Protein AF-A0A430M0Z0-F1 (afdb_monomer)

Structure (mmCIF, N/CA/C/O backbone):
data_AF-A0A430M0Z0-F1
#
_entry.id   AF-A0A430M0Z0-F1
#
loop_
_atom_site.group_PDB
_atom_site.id
_atom_site.type_symbol
_atom_site.label_atom_id
_atom_site.label_alt_id
_atom_site.label_comp_id
_atom_site.label_asym_id
_atom_site.label_entity_id
_atom_site.label_seq_id
_atom_site.pdbx_PDB_ins_code
_atom_site.Cartn_x
_atom_site.Cartn_y
_atom_site.Cartn_z
_atom_site.occupancy
_atom_site.B_iso_or_equiv
_atom_site.auth_seq_id
_atom_site.auth_comp_id
_atom_site.auth_asym_id
_atom_site.auth_atom_id
_atom_site.pdbx_PDB_model_num
ATOM 1 N N . MET A 1 1 ? -35.538 -6.476 -8.068 1.00 37.84 1 MET A N 1
ATOM 2 C CA . MET A 1 1 ? -34.089 -6.430 -8.353 1.00 37.84 1 MET A CA 1
ATOM 3 C C . MET A 1 1 ? -33.802 -7.558 -9.325 1.00 37.84 1 MET A C 1
ATOM 5 O O . MET A 1 1 ? -33.825 -8.707 -8.916 1.00 37.84 1 MET A O 1
ATOM 9 N N . SER A 1 2 ? -33.728 -7.244 -10.617 1.00 33.38 2 SER A N 1
ATOM 10 C CA . SER A 1 2 ? -33.630 -8.228 -11.702 1.00 33.38 2 SER A CA 1
ATOM 11 C C . SER A 1 2 ? -32.226 -8.828 -11.797 1.00 33.38 2 SER A C 1
ATOM 13 O O . SER A 1 2 ? -31.241 -8.104 -11.656 1.00 33.38 2 SER A O 1
ATOM 15 N N . GLU A 1 3 ? -32.155 -10.120 -12.109 1.00 37.31 3 GLU A N 1
ATOM 16 C CA . GLU A 1 3 ? -30.980 -11.011 -12.177 1.00 37.31 3 GLU A CA 1
ATOM 17 C C . GLU A 1 3 ? -29.830 -10.602 -13.137 1.00 37.31 3 GLU A C 1
ATOM 19 O O . GLU A 1 3 ? -28.903 -11.375 -13.329 1.00 37.31 3 GLU A O 1
ATOM 24 N N . ASN A 1 4 ? -29.803 -9.376 -13.677 1.00 45.97 4 ASN A N 1
ATOM 25 C CA . ASN A 1 4 ? -28.791 -8.888 -14.637 1.00 45.97 4 ASN A CA 1
ATOM 26 C C . ASN A 1 4 ? -27.899 -7.733 -14.126 1.00 45.97 4 ASN A C 1
ATOM 28 O O . ASN A 1 4 ? -27.144 -7.132 -14.893 1.00 45.97 4 ASN A O 1
ATOM 32 N N . ALA A 1 5 ? -27.962 -7.374 -12.840 1.00 44.00 5 ALA A N 1
ATOM 33 C CA . ALA A 1 5 ? -27.374 -6.121 -12.348 1.00 44.00 5 ALA A CA 1
ATOM 34 C C . ALA A 1 5 ? -25.826 -6.046 -12.350 1.00 44.00 5 ALA A C 1
ATOM 36 O O . ALA A 1 5 ? -25.284 -4.958 -12.172 1.00 44.00 5 ALA A O 1
ATOM 37 N N . LEU A 1 6 ? -25.087 -7.136 -12.600 1.00 54.56 6 LEU A N 1
ATOM 38 C CA . LEU A 1 6 ? -23.618 -7.154 -12.474 1.00 54.56 6 LEU A CA 1
ATOM 39 C C . LEU A 1 6 ? -22.887 -8.078 -13.468 1.00 54.56 6 LEU A C 1
ATOM 41 O O . LEU A 1 6 ? -21.833 -8.612 -13.145 1.00 54.56 6 LEU A O 1
ATOM 45 N N . GLU A 1 7 ? -23.373 -8.237 -14.704 1.00 68.44 7 GLU A N 1
ATOM 46 C CA . GLU A 1 7 ? -22.515 -8.828 -15.749 1.00 68.44 7 GLU A CA 1
ATOM 47 C C . GLU A 1 7 ? -21.351 -7.872 -16.058 1.00 68.44 7 GLU A C 1
ATOM 49 O O . GLU A 1 7 ? -21.533 -6.837 -16.700 1.00 68.44 7 GLU A O 1
ATOM 54 N N . ILE A 1 8 ? -20.185 -8.168 -15.492 1.00 80.69 8 ILE A N 1
ATOM 55 C CA . ILE A 1 8 ? -18.903 -7.499 -15.734 1.00 80.69 8 ILE A CA 1
ATOM 56 C C . ILE A 1 8 ? -18.269 -8.157 -16.972 1.00 80.69 8 ILE A C 1
ATOM 58 O O . ILE A 1 8 ? -18.450 -9.367 -17.151 1.00 80.69 8 ILE A O 1
ATOM 62 N N . PRO A 1 9 ? -17.529 -7.421 -17.829 1.00 81.25 9 PRO A N 1
ATOM 63 C CA . PRO A 1 9 ? -16.871 -8.019 -18.986 1.00 81.25 9 PRO A CA 1
ATOM 64 C C . PRO A 1 9 ? -16.059 -9.267 -18.613 1.00 81.25 9 PRO A C 1
ATOM 66 O O . PRO A 1 9 ? -15.307 -9.282 -17.634 1.00 81.25 9 PRO A O 1
ATOM 69 N N . LYS A 1 10 ? -16.228 -10.340 -19.394 1.00 83.62 10 LYS A N 1
ATOM 70 C CA . LYS A 1 10 ? -15.603 -11.641 -19.123 1.00 83.62 10 LYS A CA 1
ATOM 71 C C . LYS A 1 10 ? -14.082 -11.500 -19.020 1.00 83.62 10 LYS A C 1
ATOM 73 O O . LYS A 1 10 ? -13.450 -10.986 -19.936 1.00 83.62 10 LYS A O 1
ATOM 78 N N . GLY A 1 11 ? -13.505 -12.017 -17.936 1.00 83.12 11 GLY A N 1
ATOM 79 C CA . GLY A 1 11 ? -12.060 -11.996 -17.686 1.00 83.12 11 GLY A CA 1
ATOM 80 C C . GLY A 1 11 ? -11.575 -10.822 -16.832 1.00 83.12 11 GLY A C 1
ATOM 81 O O . GLY A 1 11 ? -10.459 -10.884 -16.332 1.00 83.12 11 GLY A O 1
ATOM 82 N N . VAL A 1 12 ? -12.392 -9.789 -16.590 1.00 92.62 12 VAL A N 1
ATOM 83 C CA . VAL A 1 12 ? -12.052 -8.738 -15.615 1.00 92.62 12 VAL A CA 1
ATOM 84 C C . VAL A 1 12 ? -11.997 -9.339 -14.210 1.00 92.62 12 VAL A C 1
ATOM 86 O O . VAL A 1 12 ? -12.886 -10.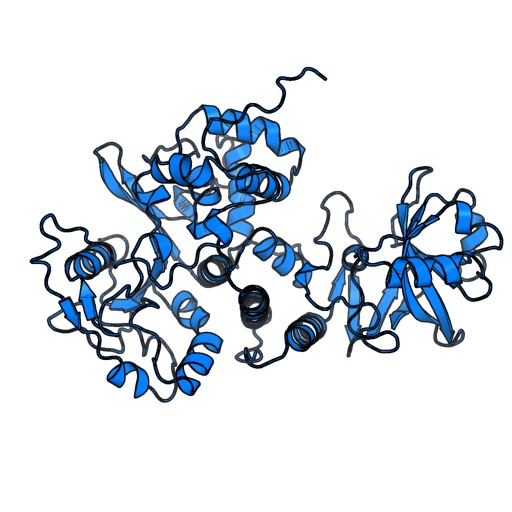090 -13.800 1.00 92.62 12 VAL A O 1
ATOM 89 N N . CYS A 1 13 ? -10.969 -8.984 -13.441 1.00 93.75 13 CYS A N 1
ATOM 90 C CA . CYS A 1 13 ? -10.825 -9.455 -12.069 1.00 93.75 13 CYS A CA 1
ATOM 91 C C . CYS A 1 13 ? -11.934 -8.917 -11.149 1.00 93.75 13 CYS A C 1
ATOM 93 O O . CYS A 1 13 ? -11.908 -7.752 -10.744 1.00 93.75 13 CYS A O 1
ATOM 95 N N . LEU A 1 14 ? -12.868 -9.789 -10.754 1.00 92.69 14 LEU A N 1
ATOM 96 C CA . LEU A 1 14 ? -13.975 -9.445 -9.854 1.00 92.69 14 LEU A CA 1
ATOM 97 C C . LEU A 1 14 ? -13.489 -8.907 -8.501 1.00 92.69 14 LEU A C 1
ATOM 99 O O . LEU A 1 14 ? -14.019 -7.914 -8.011 1.00 92.69 14 LEU A O 1
ATOM 103 N N . TYR A 1 15 ? -12.448 -9.512 -7.926 1.00 92.12 15 TYR A N 1
ATOM 104 C CA . TYR A 1 15 ? -11.835 -9.048 -6.681 1.00 92.12 15 TYR A CA 1
ATOM 105 C C . TYR A 1 15 ? -11.326 -7.602 -6.797 1.00 92.12 15 TYR A C 1
ATOM 107 O O . TYR A 1 15 ? -11.625 -6.766 -5.946 1.00 92.12 15 TYR A O 1
ATOM 115 N N . ARG A 1 16 ? -10.579 -7.285 -7.868 1.00 92.88 16 ARG A N 1
ATOM 116 C CA . ARG A 1 16 ? -10.041 -5.930 -8.094 1.00 92.88 16 ARG A CA 1
ATOM 117 C C . ARG A 1 16 ? -11.161 -4.926 -8.373 1.00 92.88 16 ARG A C 1
ATOM 119 O O . ARG A 1 16 ? -11.102 -3.822 -7.849 1.00 92.88 16 ARG A O 1
ATOM 126 N N . PHE A 1 17 ? -12.198 -5.322 -9.112 1.00 94.25 17 PHE A N 1
ATOM 127 C CA . PHE A 1 17 ? -13.365 -4.479 -9.383 1.00 94.25 17 PHE A CA 1
ATOM 128 C C . PHE A 1 17 ? -14.081 -4.034 -8.101 1.00 94.25 17 PHE A C 1
ATOM 130 O O . PHE A 1 17 ? -14.260 -2.836 -7.885 1.00 94.25 17 PHE A O 1
ATOM 137 N N . TRP A 1 18 ? -14.437 -4.980 -7.226 1.00 92.00 18 TRP A N 1
ATOM 138 C CA . TRP A 1 18 ? -15.112 -4.663 -5.963 1.00 92.00 18 TRP A CA 1
ATOM 139 C C . TRP A 1 18 ? -14.238 -3.809 -5.050 1.00 92.00 18 TRP A C 1
ATOM 141 O O . TRP A 1 18 ? -14.702 -2.816 -4.497 1.00 92.00 18 TRP A O 1
ATOM 151 N N . ASN A 1 19 ? -12.962 -4.163 -4.925 1.00 90.50 19 ASN A N 1
ATOM 152 C CA . ASN A 1 19 ? -12.038 -3.433 -4.069 1.00 90.50 19 ASN A CA 1
ATOM 153 C C . ASN A 1 19 ? -11.774 -2.009 -4.559 1.00 90.50 19 ASN A C 1
ATOM 155 O O . ASN A 1 19 ? -11.722 -1.094 -3.744 1.00 90.50 19 ASN A O 1
ATOM 159 N N . LEU A 1 20 ? -11.644 -1.802 -5.873 1.00 92.38 20 LEU A N 1
ATOM 160 C CA . LEU A 1 20 ? -11.460 -0.466 -6.430 1.00 92.38 20 LEU A CA 1
ATOM 161 C C . LEU A 1 20 ? -12.686 0.412 -6.172 1.00 92.38 20 LEU A C 1
ATOM 163 O O . LEU A 1 20 ? -12.525 1.525 -5.679 1.00 92.38 20 LEU A O 1
ATOM 167 N N . ALA A 1 21 ? -13.892 -0.103 -6.440 1.00 91.69 21 ALA A N 1
ATOM 168 C CA . ALA A 1 21 ? -15.133 0.620 -6.173 1.00 91.69 21 ALA A CA 1
ATOM 169 C C . ALA A 1 21 ? -15.263 0.983 -4.685 1.00 91.69 21 ALA A C 1
ATOM 171 O O . ALA A 1 21 ? -15.470 2.139 -4.344 1.00 91.69 21 ALA A O 1
ATOM 172 N N . LEU A 1 22 ? -15.028 0.029 -3.777 1.00 88.06 22 LEU A N 1
ATOM 173 C CA . LEU A 1 22 ? -15.079 0.275 -2.330 1.00 88.06 22 LEU A CA 1
ATOM 174 C C . LEU A 1 22 ? -13.980 1.216 -1.817 1.00 88.06 22 LEU A C 1
ATOM 176 O O . LEU A 1 22 ? -14.107 1.746 -0.714 1.00 88.06 22 LEU A O 1
ATOM 180 N N . SER A 1 23 ? -12.907 1.408 -2.583 1.00 86.75 23 SER A N 1
ATOM 181 C CA . SER A 1 23 ? -11.867 2.389 -2.284 1.00 86.75 23 SER A CA 1
ATOM 182 C C . SER A 1 23 ? -12.231 3.799 -2.727 1.00 86.75 23 SER A C 1
ATOM 184 O O . SER A 1 23 ? -11.643 4.747 -2.206 1.00 86.75 23 SER A O 1
ATOM 186 N N . THR A 1 24 ? -13.152 3.992 -3.670 1.00 88.25 24 THR A N 1
ATOM 187 C CA . THR A 1 24 ? -13.505 5.350 -4.089 1.00 88.25 24 THR A CA 1
ATOM 188 C C . THR A 1 24 ? -14.291 6.073 -2.991 1.00 88.25 24 THR A C 1
ATOM 190 O O . THR A 1 24 ? -14.917 5.432 -2.145 1.00 88.25 24 THR A O 1
ATOM 193 N N . PRO A 1 25 ? -14.270 7.417 -2.965 1.00 81.06 25 PRO A N 1
ATOM 194 C CA . PRO A 1 25 ? -15.138 8.205 -2.086 1.00 81.06 25 PRO A CA 1
ATOM 195 C C . PRO A 1 25 ? -16.624 7.799 -2.127 1.00 81.06 25 PRO A C 1
ATOM 197 O O . PRO A 1 25 ? -17.290 7.839 -1.096 1.00 81.06 25 PRO A O 1
ATOM 200 N N . CYS A 1 26 ? -17.126 7.383 -3.295 1.00 84.62 26 CYS A N 1
ATOM 201 C CA . CYS A 1 26 ? -18.512 6.948 -3.506 1.00 84.62 26 CYS A CA 1
ATOM 202 C C . CYS A 1 26 ? -18.784 5.490 -3.076 1.00 84.62 26 CYS A C 1
ATOM 204 O O . CYS A 1 26 ? -19.940 5.078 -2.962 1.00 84.62 26 CYS A O 1
ATOM 206 N N . GLY A 1 27 ? -17.745 4.689 -2.821 1.00 86.81 27 GLY A N 1
ATOM 207 C CA . GLY A 1 27 ? -17.875 3.315 -2.343 1.00 86.81 27 GLY A CA 1
ATOM 208 C C . GLY A 1 27 ? -18.739 2.436 -3.257 1.00 86.81 27 GLY A C 1
ATOM 209 O O . GLY A 1 27 ? -18.483 2.290 -4.449 1.00 86.81 27 GLY A O 1
ATOM 210 N N . VAL A 1 28 ? -19.791 1.830 -2.696 1.00 88.19 28 VAL A N 1
ATOM 211 C CA . VAL A 1 28 ? -20.690 0.908 -3.423 1.00 88.19 28 VAL A CA 1
ATOM 212 C C . VAL A 1 28 ? -21.377 1.584 -4.617 1.00 88.19 28 VAL A C 1
ATOM 214 O O . VAL A 1 28 ? -21.659 0.919 -5.613 1.00 88.19 28 VAL A O 1
ATOM 217 N N . GLU A 1 29 ? -21.6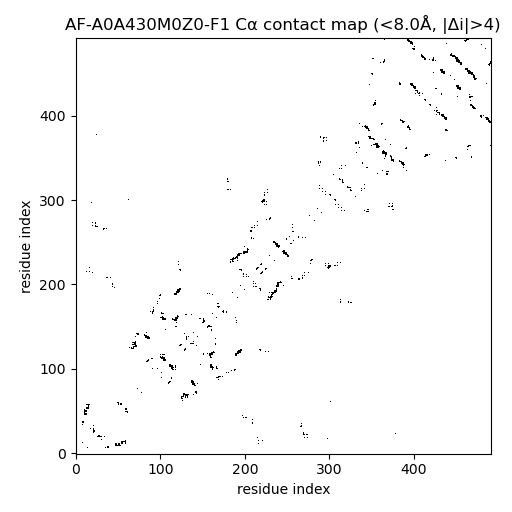12 2.896 -4.557 1.00 90.12 29 GLU A N 1
ATOM 218 C CA . GLU A 1 29 ? -22.248 3.643 -5.649 1.00 90.12 29 GLU A CA 1
ATOM 219 C C . GLU A 1 29 ? -21.374 3.687 -6.913 1.00 90.12 29 GLU A C 1
ATOM 221 O O . GLU A 1 29 ? -21.900 3.810 -8.019 1.00 90.12 29 GLU A O 1
ATOM 226 N N . GLU A 1 30 ? -20.058 3.484 -6.784 1.00 92.69 30 GLU A N 1
ATOM 227 C CA . GLU A 1 30 ? -19.125 3.475 -7.915 1.00 92.69 30 GLU A CA 1
ATOM 228 C C . GLU A 1 30 ? -19.198 2.190 -8.757 1.00 92.69 30 GLU A C 1
ATOM 230 O O . GLU A 1 30 ? -18.703 2.160 -9.882 1.00 92.69 30 GLU A O 1
ATOM 235 N N . LEU A 1 31 ? -19.848 1.124 -8.274 1.00 92.62 31 LEU A N 1
ATOM 236 C CA . LEU A 1 31 ? -19.908 -0.153 -8.998 1.00 92.62 31 LEU A CA 1
ATOM 237 C C . LEU A 1 31 ? -20.525 -0.003 -10.400 1.00 92.62 31 LEU A C 1
ATOM 239 O O . LEU A 1 31 ? -20.007 -0.558 -11.370 1.00 92.62 31 LEU A O 1
ATOM 243 N N . ALA A 1 32 ? -21.628 0.742 -10.525 1.00 92.19 32 ALA A N 1
ATOM 244 C CA . ALA A 1 32 ? -22.315 0.907 -11.805 1.00 92.19 32 ALA A CA 1
ATOM 245 C C . ALA A 1 32 ? -21.540 1.811 -12.792 1.00 92.19 32 ALA A C 1
ATOM 247 O O . ALA A 1 32 ? -21.327 1.368 -13.925 1.00 92.19 32 ALA A O 1
ATOM 248 N N . PRO A 1 33 ? -21.061 3.012 -12.401 1.00 93.81 33 PRO A N 1
ATOM 249 C CA . PRO A 1 33 ? -20.200 3.839 -13.251 1.00 93.81 33 PRO A CA 1
ATOM 250 C C . PRO A 1 33 ? -18.906 3.134 -13.682 1.00 93.81 33 PRO A C 1
ATOM 252 O O . PRO A 1 33 ? -18.577 3.131 -14.870 1.00 93.81 33 PRO A O 1
ATOM 255 N N . LEU A 1 34 ? -18.221 2.448 -12.758 1.00 94.69 34 LEU A N 1
ATOM 256 C CA . LEU A 1 34 ? -16.994 1.712 -13.065 1.00 94.69 34 LEU A CA 1
ATOM 257 C C . LEU A 1 34 ? -17.238 0.590 -14.075 1.00 94.69 34 LEU A C 1
ATOM 259 O O . LEU A 1 34 ? -16.465 0.427 -15.021 1.00 94.69 34 LEU A O 1
ATOM 263 N N . LYS A 1 35 ? -18.337 -0.157 -13.920 1.00 93.56 35 LYS A N 1
ATOM 264 C CA . LYS A 1 35 ? -18.756 -1.162 -14.904 1.00 93.56 35 LYS A CA 1
ATOM 265 C C . 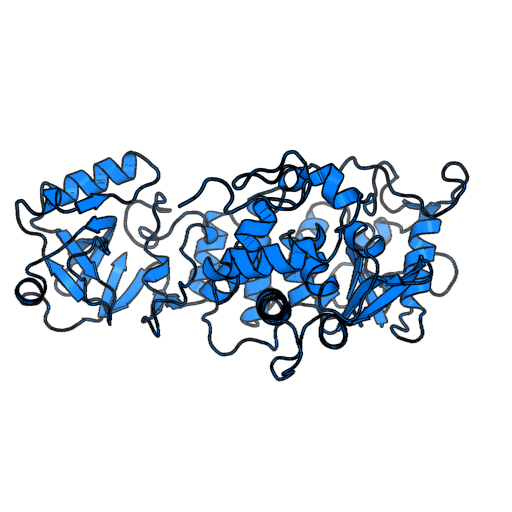LYS A 1 35 ? -19.003 -0.524 -16.271 1.00 93.56 35 LYS A C 1
ATOM 267 O O . LYS A 1 35 ? -18.534 -1.057 -17.272 1.00 93.56 35 LYS A O 1
ATOM 272 N N . ALA A 1 36 ? -19.744 0.583 -16.323 1.00 92.38 36 ALA A N 1
ATOM 273 C CA . ALA A 1 36 ? -20.061 1.254 -17.581 1.00 92.38 36 ALA A CA 1
ATOM 274 C C . ALA A 1 36 ? -18.791 1.696 -18.320 1.00 92.38 36 ALA A C 1
ATOM 276 O O . ALA A 1 36 ? -18.697 1.496 -19.529 1.00 92.38 36 ALA A O 1
ATOM 277 N N . MET A 1 37 ? -17.798 2.214 -17.592 1.00 93.31 37 MET A N 1
ATOM 278 C CA . MET A 1 37 ? -16.501 2.590 -18.153 1.00 93.31 37 MET A CA 1
ATOM 279 C C . MET A 1 37 ? -15.709 1.366 -18.642 1.00 93.31 37 MET A C 1
ATOM 281 O O . MET A 1 37 ? -15.187 1.380 -19.752 1.00 93.31 37 MET A O 1
ATOM 285 N N . LEU A 1 38 ? -15.685 0.266 -17.878 1.00 93.75 38 LEU A N 1
ATOM 286 C CA . LEU A 1 38 ? -15.035 -0.994 -18.281 1.00 93.75 38 LEU A CA 1
ATOM 287 C C . LEU A 1 38 ? -15.639 -1.628 -19.541 1.00 93.75 38 LEU A C 1
ATOM 289 O O . LEU A 1 38 ? -14.968 -2.409 -20.206 1.00 93.75 38 LEU A O 1
ATOM 293 N N . CYS A 1 39 ? -16.890 -1.318 -19.885 1.00 92.25 39 CYS A N 1
ATOM 294 C CA . CYS A 1 39 ? -17.501 -1.774 -21.135 1.00 92.25 39 CYS A CA 1
ATOM 295 C C . CYS A 1 39 ? -17.036 -0.979 -22.370 1.00 92.25 39 CYS A C 1
ATOM 297 O O . CYS A 1 39 ? -17.330 -1.396 -23.488 1.00 92.25 39 CYS A O 1
ATOM 299 N N . GLN A 1 40 ? -16.349 0.156 -22.194 1.00 92.19 40 GLN A N 1
ATOM 300 C CA . GLN A 1 40 ? -15.922 1.037 -23.292 1.00 92.19 40 GLN A CA 1
ATOM 301 C C . GLN A 1 40 ? -14.522 0.709 -23.817 1.00 92.19 40 GLN A C 1
ATOM 303 O O . GLN A 1 40 ? -14.164 1.125 -24.915 1.00 92.19 40 GLN A O 1
ATOM 308 N N . PHE A 1 41 ? -13.738 -0.061 -23.065 1.00 92.50 41 PHE A N 1
ATOM 309 C CA . PHE A 1 41 ? -12.385 -0.451 -23.439 1.00 92.50 41 PHE A CA 1
ATOM 310 C C . PHE A 1 41 ? -12.112 -1.910 -23.067 1.00 92.50 41 PHE A C 1
ATOM 312 O O . PHE A 1 41 ? -12.880 -2.557 -22.358 1.00 92.50 41 PHE A O 1
ATOM 319 N N . ARG A 1 42 ? -10.993 -2.450 -23.550 1.00 92.19 42 ARG A N 1
ATOM 320 C CA . ARG A 1 42 ? -10.546 -3.808 -23.230 1.00 92.19 42 ARG A CA 1
ATOM 321 C C . ARG A 1 42 ? -9.251 -3.725 -22.427 1.00 92.19 42 ARG A C 1
ATOM 323 O O . ARG A 1 42 ? -8.297 -3.096 -22.875 1.00 92.19 42 ARG A O 1
ATOM 330 N N . LEU A 1 43 ? -9.212 -4.364 -21.256 1.00 94.88 43 LEU A N 1
ATOM 331 C CA . LEU A 1 43 ? -7.952 -4.628 -20.547 1.00 94.88 43 LEU A CA 1
ATOM 332 C C . LEU A 1 43 ? -7.049 -5.540 -21.401 1.00 94.88 43 LEU A C 1
ATOM 334 O O . LEU A 1 43 ? -7.510 -6.145 -22.368 1.00 94.88 43 LEU A O 1
ATOM 338 N N . SER A 1 44 ? -5.765 -5.654 -21.062 1.00 92.94 44 SER A N 1
ATOM 339 C CA . SER A 1 44 ? -4.847 -6.529 -21.806 1.00 92.94 44 SER A CA 1
ATOM 340 C C . SER A 1 44 ? -5.328 -7.984 -21.830 1.00 92.94 44 SER A C 1
ATOM 342 O O . SER A 1 44 ? -5.958 -8.467 -20.886 1.00 92.94 44 SER A O 1
ATOM 344 N N . ASP A 1 45 ? -4.995 -8.715 -22.896 1.00 91.75 45 ASP A N 1
ATOM 345 C CA . ASP A 1 45 ? -5.338 -10.139 -22.999 1.00 91.75 45 ASP A CA 1
ATOM 346 C C . ASP A 1 45 ? -4.735 -10.938 -21.835 1.00 91.75 45 ASP A C 1
ATOM 348 O O . ASP A 1 45 ? -5.411 -11.780 -21.245 1.00 91.75 45 ASP A O 1
ATOM 352 N N . ARG A 1 46 ? -3.521 -10.566 -21.405 1.00 90.69 46 ARG A N 1
ATOM 353 C CA . ARG A 1 46 ? -2.873 -11.073 -20.191 1.00 90.69 46 ARG A CA 1
ATOM 354 C C . ARG A 1 46 ? -3.758 -10.947 -18.955 1.00 90.69 46 ARG A C 1
ATOM 356 O O . ARG A 1 46 ? -3.888 -11.918 -18.210 1.00 90.69 46 ARG A O 1
ATOM 363 N N . HIS A 1 47 ? -4.365 -9.780 -18.734 1.00 92.25 47 HIS A N 1
ATOM 364 C CA . HIS A 1 47 ? -5.280 -9.574 -17.614 1.00 92.25 47 HIS A CA 1
ATOM 365 C C . HIS A 1 47 ? -6.483 -10.519 -17.722 1.00 92.25 47 HIS A C 1
ATOM 367 O O . HIS A 1 47 ? -6.793 -11.253 -16.783 1.00 92.25 47 HIS A O 1
ATOM 373 N N . LEU A 1 48 ? -7.139 -10.534 -18.885 1.00 91.44 48 LEU A N 1
ATOM 374 C CA . LEU A 1 48 ? -8.363 -11.309 -19.100 1.00 91.44 48 LEU A CA 1
ATOM 375 C C . LEU A 1 48 ? -8.139 -12.819 -18.927 1.00 91.44 48 LEU A C 1
ATOM 377 O O . LEU A 1 48 ? -8.992 -13.519 -18.376 1.00 91.44 48 LEU A O 1
ATOM 381 N N . GLU A 1 49 ? -6.986 -13.323 -19.362 1.00 90.06 49 GLU A N 1
ATOM 382 C CA . GLU A 1 49 ? -6.600 -14.725 -19.215 1.00 90.06 49 GLU A CA 1
ATOM 383 C C . GLU A 1 49 ? -6.276 -15.087 -17.762 1.00 90.06 49 GLU A C 1
ATOM 385 O O . GLU A 1 49 ? -6.794 -16.083 -17.245 1.00 90.06 49 GLU A O 1
ATOM 390 N N . ARG A 1 50 ? -5.460 -14.269 -17.085 1.00 89.38 50 ARG A N 1
ATOM 391 C CA . ARG A 1 50 ? -4.997 -14.512 -15.707 1.00 89.38 50 ARG A CA 1
ATOM 392 C C . ARG A 1 50 ? -6.112 -14.394 -14.668 1.00 89.38 50 ARG A C 1
ATOM 394 O O . ARG A 1 50 ? -6.062 -15.059 -13.632 1.00 89.38 50 ARG A O 1
ATOM 401 N N . HIS A 1 51 ? -7.137 -13.589 -14.941 1.00 91.19 51 HIS A N 1
ATOM 402 C CA . HIS A 1 51 ? -8.198 -13.293 -13.977 1.00 91.19 51 HIS A CA 1
ATOM 403 C C . HIS A 1 51 ? -9.525 -14.016 -14.221 1.00 91.19 51 HIS A C 1
ATOM 405 O O . HIS A 1 51 ? -10.454 -13.870 -13.425 1.00 91.19 51 HIS A O 1
ATOM 411 N N . ARG A 1 52 ? -9.600 -14.895 -15.228 1.00 87.56 52 ARG A N 1
ATOM 412 C CA . ARG A 1 52 ? -10.813 -15.657 -15.588 1.00 87.56 52 ARG A CA 1
ATOM 413 C C . ARG A 1 52 ? -11.422 -16.515 -14.465 1.00 87.56 52 ARG A C 1
ATOM 415 O O . ARG A 1 52 ? -12.583 -16.897 -14.564 1.00 87.56 52 ARG A O 1
ATOM 422 N N . HIS A 1 53 ? -10.642 -16.852 -13.436 1.00 88.38 53 HIS A N 1
ATOM 423 C CA . HIS A 1 53 ? -11.063 -17.678 -12.293 1.00 88.38 53 HIS A CA 1
ATOM 424 C C . HIS A 1 53 ? -11.120 -16.908 -10.966 1.00 88.38 53 HIS A C 1
ATOM 426 O O . HIS A 1 53 ? -11.314 -17.511 -9.914 1.00 88.38 53 HIS A O 1
ATOM 432 N N . CYS A 1 54 ? -10.925 -15.588 -10.991 1.00 91.06 54 CYS A N 1
ATOM 433 C CA . CYS A 1 54 ? -11.034 -14.776 -9.784 1.00 91.06 54 CYS A CA 1
ATOM 434 C C . CYS A 1 54 ? -12.503 -14.619 -9.373 1.00 91.06 54 CYS A C 1
ATOM 436 O O . CYS A 1 54 ? -13.389 -14.481 -10.215 1.00 91.06 54 CYS A O 1
ATOM 438 N N . THR A 1 55 ? -12.753 -14.596 -8.069 1.00 91.12 55 THR A N 1
ATOM 439 C CA . THR A 1 55 ? -14.074 -14.330 -7.486 1.00 91.12 55 THR A CA 1
ATOM 440 C C . THR A 1 55 ? -14.077 -12.960 -6.817 1.00 91.12 55 THR A C 1
ATOM 442 O O . THR A 1 55 ? -13.064 -12.266 -6.795 1.00 91.12 55 THR A O 1
ATOM 445 N N . VAL A 1 56 ? -15.208 -12.550 -6.241 1.00 89.50 56 VAL A N 1
ATOM 446 C CA . VAL A 1 56 ? -15.281 -11.311 -5.446 1.00 89.50 56 VAL A CA 1
ATOM 447 C C . VAL A 1 56 ? -14.455 -11.385 -4.152 1.00 89.50 56 VAL A C 1
ATOM 449 O O . VAL A 1 56 ? -14.122 -10.352 -3.587 1.00 89.50 56 VAL A O 1
ATOM 452 N N . GLN A 1 57 ? -14.109 -12.593 -3.690 1.00 85.88 57 GLN A N 1
ATOM 453 C CA . GLN A 1 57 ? -13.353 -12.819 -2.451 1.00 85.88 57 GLN A CA 1
ATOM 454 C C . GLN A 1 57 ? -11.881 -13.153 -2.695 1.00 85.88 57 GLN A C 1
ATOM 456 O O . GLN A 1 57 ? -11.048 -12.867 -1.840 1.00 85.88 57 GLN A O 1
ATOM 461 N N . VAL A 1 58 ? -11.553 -13.759 -3.840 1.00 87.62 58 VAL A N 1
ATOM 462 C CA . VAL A 1 58 ? -10.216 -14.300 -4.104 1.00 87.62 58 VAL A CA 1
ATOM 463 C C . VAL A 1 58 ? -9.729 -13.881 -5.485 1.00 87.62 58 VAL A C 1
ATOM 465 O O . VAL A 1 58 ? -10.375 -14.151 -6.499 1.00 87.62 58 VAL A O 1
ATOM 468 N N . CYS A 1 59 ? -8.543 -13.276 -5.523 1.00 90.12 59 CYS A N 1
ATOM 469 C CA . CYS A 1 59 ? -7.776 -13.077 -6.746 1.00 90.12 59 CYS A CA 1
ATOM 470 C C . CYS A 1 59 ? -6.641 -14.102 -6.801 1.00 90.12 59 CYS A C 1
ATOM 472 O O . CYS A 1 59 ? -5.707 -14.023 -6.010 1.00 90.12 59 CYS A O 1
ATOM 474 N N . VAL A 1 60 ? -6.697 -15.032 -7.758 1.00 85.81 60 VAL A N 1
ATOM 475 C CA . VAL A 1 60 ? -5.719 -16.132 -7.891 1.00 85.81 60 VAL A CA 1
ATOM 476 C C . VAL A 1 60 ? -4.289 -15.615 -8.097 1.00 85.81 60 VAL A C 1
ATOM 478 O O . VAL A 1 60 ? -3.338 -16.212 -7.612 1.00 85.81 60 VAL A O 1
ATOM 481 N N . GLN A 1 61 ? -4.140 -14.459 -8.749 1.00 83.81 61 GLN A N 1
ATOM 482 C CA . GLN A 1 61 ? -2.844 -13.816 -8.992 1.00 83.81 61 GLN A CA 1
ATOM 483 C C . GLN A 1 61 ? -2.204 -13.222 -7.725 1.00 83.81 61 GLN A C 1
ATOM 485 O O . GLN A 1 61 ? -1.029 -12.849 -7.743 1.00 83.81 61 GLN A O 1
ATOM 490 N N . ASN A 1 62 ? -2.959 -13.087 -6.627 1.00 80.12 62 ASN A N 1
ATOM 491 C CA . ASN A 1 62 ? -2.428 -12.469 -5.414 1.00 80.12 62 ASN A CA 1
ATOM 492 C C . ASN A 1 62 ? -1.463 -13.387 -4.654 1.00 80.12 62 ASN A C 1
ATOM 494 O O . ASN A 1 62 ? -0.517 -12.908 -4.027 1.00 80.12 62 ASN A O 1
ATOM 498 N N . ASP A 1 63 ? -1.677 -14.696 -4.761 1.00 70.94 63 ASP A N 1
ATOM 499 C CA . ASP A 1 63 ? -0.944 -15.711 -4.002 1.00 70.94 63 ASP A CA 1
ATOM 500 C C . ASP A 1 63 ? 0.132 -16.414 -4.845 1.00 70.94 63 ASP A C 1
ATOM 502 O O . ASP A 1 63 ? 0.776 -17.360 -4.389 1.00 70.94 63 ASP A O 1
ATOM 506 N N . GLU A 1 64 ? 0.355 -15.963 -6.085 1.00 73.44 64 GLU A N 1
ATOM 507 C CA . GLU A 1 64 ? 1.350 -16.573 -6.961 1.00 73.44 64 GLU A CA 1
ATOM 508 C C . GLU A 1 64 ? 2.771 -16.369 -6.430 1.00 73.44 64 GLU A C 1
ATOM 510 O O . GLU A 1 64 ? 3.256 -15.249 -6.230 1.00 73.44 64 GLU A O 1
ATOM 515 N N . ASN A 1 65 ? 3.477 -17.484 -6.250 1.00 71.75 65 ASN A N 1
ATOM 516 C CA . ASN A 1 65 ? 4.899 -17.459 -5.960 1.00 71.75 65 ASN A CA 1
ATOM 517 C C . ASN A 1 65 ? 5.692 -17.176 -7.245 1.00 71.75 65 ASN A C 1
ATOM 519 O O . ASN A 1 65 ? 5.883 -18.048 -8.089 1.00 71.75 65 ASN A O 1
ATOM 523 N N . THR A 1 66 ? 6.207 -15.954 -7.358 1.00 76.56 66 THR A N 1
ATOM 524 C CA . THR A 1 66 ? 6.911 -15.472 -8.554 1.00 76.56 66 THR A CA 1
ATOM 525 C C . THR A 1 66 ? 8.418 -15.738 -8.542 1.00 76.56 66 THR A C 1
ATOM 527 O O . THR A 1 66 ? 9.120 -15.305 -9.451 1.00 76.56 66 THR A O 1
ATOM 530 N N . THR A 1 67 ? 8.946 -16.419 -7.518 1.00 70.06 67 THR A N 1
ATOM 531 C CA . THR A 1 67 ? 10.399 -16.643 -7.363 1.00 70.06 67 THR A CA 1
ATOM 532 C C . THR A 1 67 ? 11.006 -17.570 -8.411 1.00 70.06 67 THR A C 1
ATOM 534 O O . THR A 1 67 ? 12.201 -17.479 -8.668 1.00 70.06 67 THR A O 1
ATOM 537 N N . ALA A 1 68 ? 10.194 -18.424 -9.037 1.00 74.75 68 ALA A N 1
ATOM 538 C CA . ALA A 1 68 ? 10.639 -19.386 -10.044 1.00 74.75 68 ALA A CA 1
ATOM 539 C C . ALA A 1 68 ? 10.293 -18.975 -11.486 1.00 74.75 68 ALA A C 1
ATOM 541 O O . ALA A 1 68 ? 10.490 -19.763 -12.409 1.00 74.75 68 ALA A O 1
ATOM 542 N N . VAL A 1 69 ? 9.750 -17.770 -11.698 1.00 87.06 69 VAL A N 1
ATOM 543 C CA . VAL A 1 69 ? 9.363 -17.314 -13.040 1.00 87.06 69 VAL A CA 1
ATOM 544 C C . VAL A 1 69 ? 10.630 -17.076 -13.870 1.00 87.06 69 VAL A C 1
ATOM 546 O O . VAL A 1 69 ? 11.473 -16.282 -13.444 1.00 87.06 69 VAL A O 1
ATOM 549 N N . PRO A 1 70 ? 10.796 -17.735 -15.035 1.00 90.62 70 PRO A N 1
ATOM 550 C CA . PRO A 1 70 ? 11.954 -17.518 -15.896 1.00 90.62 70 PRO A CA 1
ATOM 551 C C . PRO A 1 70 ? 12.091 -16.052 -16.303 1.00 90.62 70 PRO A C 1
ATOM 553 O O . PRO A 1 70 ? 11.090 -15.368 -16.536 1.00 90.62 70 PRO A O 1
ATOM 556 N N . GLN A 1 71 ? 13.331 -15.572 -16.416 1.00 93.06 71 GLN A N 1
ATOM 557 C CA . GLN A 1 71 ? 13.558 -14.190 -16.811 1.00 93.06 71 GLN A CA 1
ATOM 558 C C . GLN A 1 71 ? 13.141 -13.980 -18.270 1.00 93.06 71 GLN A C 1
ATOM 560 O O . GLN A 1 71 ? 13.502 -14.740 -19.171 1.00 93.06 71 GLN A O 1
ATOM 565 N N . ARG A 1 72 ? 12.359 -12.931 -18.504 1.00 93.12 72 ARG A N 1
ATOM 566 C CA . ARG A 1 72 ? 11.797 -12.591 -19.803 1.00 93.12 72 ARG A CA 1
ATOM 567 C C . ARG A 1 72 ? 12.894 -12.141 -20.763 1.00 93.12 72 ARG A C 1
ATOM 569 O O . ARG A 1 72 ? 13.833 -11.434 -20.393 1.00 93.12 72 ARG A O 1
ATOM 576 N N . HIS A 1 73 ? 12.709 -12.494 -22.030 1.00 94.88 73 HIS A N 1
ATOM 577 C CA . HIS A 1 73 ? 13.446 -11.919 -23.147 1.00 94.88 73 HIS A CA 1
ATOM 578 C C . HIS A 1 73 ? 12.558 -10.946 -23.926 1.00 94.88 73 HIS A C 1
ATOM 580 O O . HIS A 1 73 ? 11.367 -11.185 -24.120 1.00 94.88 73 HIS A O 1
ATOM 586 N N . LEU A 1 74 ? 13.158 -9.845 -24.373 1.00 92.38 74 LEU A N 1
ATOM 587 C CA . LEU A 1 74 ? 12.548 -8.872 -25.288 1.00 92.38 74 LEU A CA 1
ATOM 588 C C . LEU A 1 74 ? 13.148 -8.964 -26.701 1.00 92.38 74 LEU A C 1
ATOM 590 O O . LEU A 1 74 ? 12.640 -8.352 -27.637 1.00 92.38 74 LEU A O 1
ATOM 594 N N . CYS A 1 75 ? 14.235 -9.723 -26.863 1.00 93.31 75 CYS A N 1
ATOM 595 C CA . CYS A 1 75 ? 14.837 -10.026 -28.155 1.00 93.31 75 CYS A CA 1
ATOM 596 C C . CYS A 1 75 ? 14.104 -11.171 -28.871 1.00 93.31 75 CYS A C 1
ATOM 598 O O . CYS A 1 75 ? 13.364 -11.944 -28.268 1.00 93.31 75 CYS A O 1
ATOM 600 N N . ARG A 1 76 ? 14.349 -11.291 -30.182 1.00 92.00 76 ARG A N 1
ATOM 601 C CA . ARG A 1 76 ? 13.780 -12.356 -31.027 1.00 92.00 76 ARG A CA 1
ATOM 602 C C . ARG A 1 76 ? 14.455 -13.717 -30.844 1.00 92.00 76 ARG A C 1
ATOM 604 O O . ARG A 1 76 ? 13.839 -14.724 -31.165 1.00 92.00 76 ARG A O 1
ATOM 611 N N . ASP A 1 77 ? 15.692 -1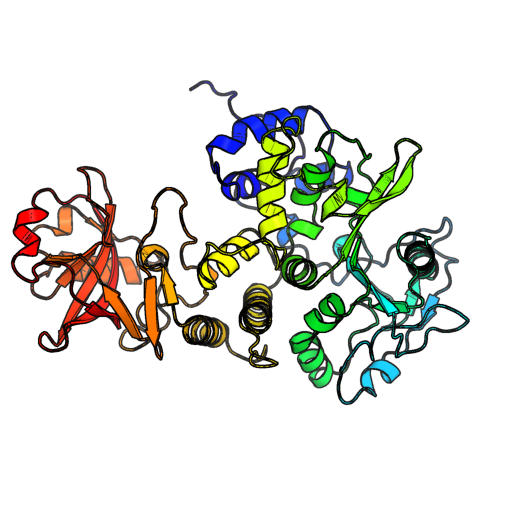3.732 -30.352 1.00 93.12 77 ASP A N 1
ATOM 612 C CA . ASP A 1 77 ? 16.457 -14.946 -30.060 1.00 93.12 77 ASP A CA 1
ATOM 613 C C . ASP A 1 77 ? 16.770 -15.014 -28.555 1.00 93.12 77 ASP A C 1
ATOM 615 O O . ASP A 1 77 ? 17.749 -14.413 -28.100 1.00 93.12 77 ASP A O 1
ATOM 619 N N . PRO A 1 78 ? 15.915 -15.686 -27.762 1.00 91.38 78 PRO A N 1
ATOM 620 C CA . PRO A 1 78 ? 16.157 -15.909 -26.340 1.00 91.38 78 PRO A CA 1
ATOM 621 C C . PRO A 1 78 ? 17.392 -16.772 -26.066 1.00 91.38 78 PRO A C 1
ATOM 623 O O . PRO A 1 78 ? 18.121 -16.502 -25.117 1.00 91.38 78 PRO A O 1
ATOM 626 N N . HIS A 1 79 ? 17.654 -17.784 -26.898 1.00 89.81 79 HIS A N 1
ATOM 627 C CA . HIS A 1 79 ? 18.730 -18.754 -26.669 1.00 89.81 79 HIS A CA 1
ATOM 628 C C . HIS A 1 79 ? 20.118 -18.152 -26.900 1.00 89.81 79 HIS A C 1
ATOM 630 O O . HIS A 1 79 ? 21.063 -18.507 -26.200 1.00 89.81 79 HIS A O 1
ATOM 636 N N . GLY A 1 80 ? 20.235 -17.228 -27.855 1.00 92.88 80 GLY A N 1
ATOM 637 C CA . GLY A 1 80 ? 21.458 -16.474 -28.125 1.00 92.88 80 GLY A CA 1
ATOM 638 C C . GLY A 1 80 ? 21.588 -15.162 -27.347 1.00 92.88 80 GLY A C 1
ATOM 639 O O . GLY A 1 80 ? 22.541 -14.418 -27.578 1.00 92.88 80 GLY A O 1
ATOM 640 N N . CYS A 1 81 ? 20.647 -14.828 -26.455 1.00 94.69 81 CYS A N 1
ATOM 641 C CA . CYS A 1 81 ? 20.671 -13.559 -25.732 1.00 94.69 81 CYS A CA 1
ATOM 642 C C . CYS A 1 81 ? 21.847 -13.513 -24.740 1.00 94.69 81 CYS A C 1
ATOM 644 O O . CYS A 1 81 ? 21.866 -14.299 -23.793 1.00 94.69 81 CYS A O 1
ATOM 646 N N . PRO A 1 82 ? 22.792 -12.563 -24.876 1.00 94.50 82 PRO A N 1
ATOM 647 C CA . PRO A 1 82 ? 23.877 -12.426 -23.913 1.00 94.50 82 PRO A CA 1
ATOM 648 C C . PRO A 1 82 ? 23.359 -12.051 -22.521 1.00 94.50 82 PRO A C 1
ATOM 650 O O . PRO A 1 82 ? 22.296 -11.434 -22.388 1.00 94.50 82 PRO A O 1
ATOM 653 N N . LEU A 1 83 ? 24.155 -12.353 -21.498 1.00 94.31 83 LEU A N 1
ATOM 654 C CA . LEU A 1 83 ? 23.936 -11.888 -20.131 1.00 94.31 83 LEU A CA 1
ATOM 655 C C . LEU A 1 83 ? 24.802 -10.656 -19.843 1.00 94.31 83 LEU A C 1
ATOM 657 O O . LEU A 1 83 ? 25.920 -10.531 -20.345 1.00 94.31 83 LEU A O 1
ATOM 661 N N . ILE A 1 84 ? 24.276 -9.750 -19.027 1.00 94.00 84 ILE A N 1
ATOM 662 C CA . ILE A 1 84 ? 25.015 -8.656 -18.397 1.00 94.00 84 ILE A CA 1
ATOM 663 C C . ILE A 1 84 ? 25.164 -9.002 -16.923 1.00 94.00 84 ILE A C 1
ATOM 665 O O . ILE A 1 84 ? 24.180 -9.366 -16.280 1.00 94.00 84 ILE A O 1
ATOM 669 N N . SER A 1 85 ? 26.384 -8.879 -16.404 1.00 93.94 85 SER A N 1
ATOM 670 C CA . SER A 1 85 ? 26.689 -9.205 -15.015 1.00 93.94 85 SER A CA 1
ATOM 671 C C . SER A 1 85 ? 26.684 -7.948 -14.149 1.00 93.94 85 SER A C 1
ATOM 673 O O . SER A 1 85 ? 27.325 -6.950 -14.473 1.00 93.94 85 SER A O 1
ATOM 675 N N . PHE A 1 86 ? 25.961 -8.019 -13.038 1.00 94.25 86 PHE A N 1
ATOM 676 C CA . PHE A 1 86 ? 25.892 -7.036 -11.964 1.00 94.25 86 PHE A CA 1
ATOM 677 C C . PHE A 1 86 ? 26.452 -7.702 -10.700 1.00 94.25 86 PHE A C 1
ATOM 679 O O . PHE A 1 86 ? 25.696 -8.347 -9.968 1.00 94.25 86 PHE A O 1
ATOM 686 N N . PRO A 1 87 ? 27.772 -7.623 -10.442 1.00 91.44 87 PRO A N 1
ATOM 687 C CA . PRO A 1 87 ? 28.418 -8.463 -9.438 1.00 91.44 87 PRO A CA 1
ATOM 688 C C . PRO A 1 87 ? 27.836 -8.245 -8.028 1.00 91.44 87 PRO A C 1
ATOM 690 O O . PRO A 1 87 ? 28.051 -7.186 -7.429 1.00 91.44 87 PRO A O 1
ATOM 693 N N . PRO A 1 88 ? 27.170 -9.247 -7.412 1.00 89.94 88 PRO A N 1
ATOM 694 C CA . PRO A 1 88 ? 26.571 -9.070 -6.085 1.00 89.94 88 PRO A CA 1
ATOM 695 C C . PRO A 1 88 ? 27.609 -8.782 -4.996 1.00 89.94 88 PRO A C 1
ATOM 697 O O . PRO A 1 88 ? 27.305 -8.168 -3.972 1.00 89.94 88 PRO A O 1
ATOM 700 N N . ALA A 1 89 ? 28.854 -9.218 -5.218 1.00 89.12 89 ALA A N 1
ATOM 701 C CA . ALA A 1 89 ? 29.983 -8.930 -4.346 1.00 89.12 89 ALA A CA 1
ATOM 702 C C . ALA A 1 89 ? 30.227 -7.422 -4.188 1.00 89.12 89 ALA A C 1
ATOM 704 O O . ALA A 1 89 ? 30.615 -6.995 -3.103 1.00 89.12 89 ALA A O 1
ATOM 705 N N . ASP A 1 90 ? 29.966 -6.617 -5.219 1.00 89.94 90 ASP A N 1
ATOM 706 C CA . ASP A 1 90 ? 30.174 -5.171 -5.155 1.00 89.94 90 ASP A CA 1
ATOM 707 C C . ASP A 1 90 ? 29.089 -4.492 -4.320 1.00 89.94 90 ASP A C 1
ATOM 709 O O . ASP A 1 90 ? 29.404 -3.675 -3.456 1.00 89.94 90 ASP A O 1
ATOM 713 N N . VAL A 1 91 ? 27.834 -4.933 -4.453 1.00 88.81 91 VAL A N 1
ATOM 714 C CA . VAL A 1 91 ? 26.738 -4.483 -3.580 1.00 88.81 91 VAL A CA 1
ATOM 715 C C . VAL A 1 91 ? 27.007 -4.881 -2.127 1.00 88.81 91 VAL A C 1
ATOM 717 O O . VAL A 1 91 ? 26.811 -4.087 -1.209 1.00 88.81 91 VAL A O 1
ATOM 720 N N . ASN A 1 92 ? 27.525 -6.092 -1.895 1.00 87.31 92 ASN A N 1
ATOM 721 C CA . ASN A 1 92 ? 27.865 -6.570 -0.554 1.00 87.31 92 ASN A CA 1
ATOM 722 C C . ASN A 1 92 ? 29.023 -5.786 0.099 1.00 87.31 92 ASN A C 1
ATOM 724 O O . ASN A 1 92 ? 29.129 -5.812 1.327 1.00 87.31 92 ASN A O 1
ATOM 728 N N . LYS A 1 93 ? 29.899 -5.111 -0.663 1.00 85.19 93 LYS A N 1
ATOM 729 C CA . LYS A 1 93 ? 30.984 -4.272 -0.108 1.00 85.19 93 LYS A CA 1
ATOM 730 C C . LYS A 1 93 ? 30.474 -2.945 0.459 1.00 85.19 93 LYS A C 1
ATOM 732 O O . LYS A 1 93 ? 31.181 -2.316 1.244 1.00 85.19 93 LYS A O 1
ATOM 737 N N . ILE A 1 94 ? 29.262 -2.522 0.099 1.00 80.38 94 ILE A N 1
ATOM 738 C CA . ILE A 1 94 ? 28.679 -1.267 0.573 1.00 80.38 94 ILE A CA 1
ATOM 739 C C . ILE A 1 94 ? 28.319 -1.409 2.058 1.00 80.38 94 ILE A C 1
ATOM 741 O O . ILE A 1 94 ? 27.389 -2.124 2.435 1.00 80.38 94 ILE A O 1
ATOM 745 N N . ALA A 1 95 ? 29.097 -0.739 2.912 1.00 60.72 95 ALA A N 1
ATOM 746 C CA . ALA A 1 95 ? 28.985 -0.827 4.368 1.00 60.72 95 ALA A CA 1
ATOM 747 C C . ALA A 1 95 ? 27.733 -0.120 4.917 1.00 60.72 95 ALA A C 1
ATOM 749 O O . ALA A 1 95 ? 27.092 -0.619 5.844 1.00 60.72 95 ALA A O 1
ATOM 750 N N . SER A 1 96 ? 27.370 1.013 4.313 1.00 60.34 96 SER A N 1
ATOM 751 C CA . SER A 1 96 ? 26.136 1.753 4.570 1.00 60.34 96 SER A CA 1
ATOM 752 C C . SER A 1 96 ? 25.472 2.021 3.220 1.00 60.34 96 SER A C 1
ATOM 754 O O . SER A 1 96 ? 26.093 2.664 2.374 1.00 60.34 96 SER A O 1
ATOM 756 N N . PRO A 1 97 ? 24.255 1.515 2.955 1.00 54.69 97 PRO A N 1
ATOM 757 C CA . PRO A 1 97 ? 23.514 1.819 1.736 1.00 54.69 97 PRO A CA 1
ATOM 758 C C . PRO A 1 97 ? 22.934 3.239 1.816 1.00 54.69 97 PRO A C 1
ATOM 760 O O . PRO A 1 97 ? 21.724 3.447 1.757 1.00 54.69 97 PRO A O 1
ATOM 763 N N . GLU A 1 98 ? 23.798 4.228 2.012 1.00 56.16 98 GLU A N 1
ATOM 764 C CA . GLU A 1 98 ? 23.444 5.630 1.862 1.00 56.16 98 GLU A CA 1
ATOM 765 C C . GLU A 1 98 ? 23.437 6.031 0.380 1.00 56.16 98 GLU A C 1
ATOM 767 O O . GLU A 1 98 ? 24.229 5.556 -0.425 1.00 56.16 98 GLU A O 1
ATOM 772 N N . ASN A 1 99 ? 22.459 6.868 0.027 1.00 54.78 99 ASN A N 1
ATOM 773 C CA . ASN A 1 99 ? 22.255 7.593 -1.235 1.00 54.78 99 ASN A CA 1
ATOM 774 C C . ASN A 1 99 ? 22.748 6.924 -2.529 1.00 54.78 99 ASN A C 1
ATOM 776 O O . ASN A 1 99 ? 23.866 7.187 -2.960 1.00 54.78 99 ASN A O 1
ATOM 780 N N . GLY A 1 100 ? 21.896 6.148 -3.212 1.00 59.41 100 GLY A N 1
ATOM 781 C CA . GLY A 1 100 ? 22.172 5.707 -4.590 1.00 59.41 100 GLY A CA 1
ATOM 782 C C . GLY A 1 100 ? 23.426 4.839 -4.747 1.00 59.41 100 GLY A C 1
ATOM 783 O O . GLY A 1 100 ? 23.768 4.458 -5.860 1.00 59.41 100 GLY A O 1
ATOM 784 N N . ALA A 1 101 ? 24.089 4.463 -3.647 1.00 76.38 101 ALA A N 1
ATOM 785 C CA . ALA A 1 101 ? 25.299 3.648 -3.667 1.00 76.38 101 ALA A CA 1
ATOM 786 C C . ALA A 1 101 ? 25.075 2.298 -4.359 1.00 76.38 101 ALA A C 1
ATOM 788 O O . ALA A 1 101 ? 26.004 1.735 -4.922 1.00 76.38 101 ALA A O 1
ATOM 789 N N . THR A 1 102 ? 23.835 1.801 -4.348 1.00 90.50 102 THR A N 1
ATOM 790 C CA . THR A 1 102 ? 23.436 0.543 -4.996 1.00 90.50 102 THR A CA 1
ATOM 791 C C . THR A 1 102 ? 22.813 0.726 -6.389 1.00 90.50 102 THR A C 1
ATOM 793 O O . THR A 1 102 ? 22.392 -0.251 -7.009 1.00 90.50 102 THR A O 1
ATOM 796 N N . ALA A 1 103 ? 22.729 1.963 -6.889 1.00 93.31 103 ALA A N 1
ATOM 797 C CA . ALA A 1 103 ? 22.293 2.245 -8.250 1.00 93.31 103 ALA A CA 1
ATOM 798 C C . ALA A 1 103 ? 23.454 2.028 -9.223 1.00 93.31 103 ALA A C 1
ATOM 800 O O . ALA A 1 103 ? 24.592 2.434 -8.968 1.00 93.31 103 ALA A O 1
ATOM 801 N N . TRP A 1 104 ? 23.149 1.398 -10.350 1.00 94.81 104 TRP A N 1
ATOM 802 C CA . TRP A 1 104 ? 24.123 0.999 -11.350 1.00 94.81 104 TRP A CA 1
ATOM 803 C C . TRP A 1 104 ? 24.160 2.016 -12.481 1.00 94.81 104 TRP A C 1
ATOM 805 O O . TRP A 1 104 ? 23.153 2.238 -13.148 1.00 94.81 104 TRP A O 1
ATOM 815 N N . SER A 1 105 ? 25.321 2.615 -12.721 1.00 93.75 105 SER A N 1
ATOM 816 C CA . SER A 1 105 ? 25.616 3.339 -13.952 1.00 93.75 105 SER A CA 1
ATOM 817 C C . SER A 1 105 ? 25.599 2.370 -15.129 1.00 93.75 105 SER A C 1
ATOM 819 O O . SER A 1 105 ? 26.210 1.301 -15.081 1.00 93.75 105 SER A O 1
ATOM 821 N N . ILE A 1 106 ? 24.904 2.759 -16.195 1.00 88.00 106 ILE A N 1
ATOM 822 C CA . ILE A 1 106 ? 24.729 1.967 -17.420 1.00 88.00 106 ILE A CA 1
ATOM 823 C C . ILE A 1 106 ? 25.210 2.719 -18.664 1.00 88.00 106 ILE A C 1
ATOM 825 O O . ILE A 1 106 ? 24.951 2.299 -19.795 1.00 88.00 106 ILE A O 1
ATOM 829 N N . SER A 1 107 ? 25.911 3.838 -18.479 1.00 78.81 107 SER A N 1
ATOM 830 C CA . SER A 1 107 ? 26.345 4.732 -19.555 1.00 78.81 107 SER A CA 1
ATOM 831 C C . SER A 1 107 ? 27.360 4.082 -20.507 1.00 78.81 107 SER A C 1
ATOM 833 O O . SER A 1 107 ? 27.196 4.201 -21.723 1.00 78.81 107 SER A O 1
ATOM 835 N N . SER A 1 108 ? 28.326 3.296 -20.016 1.00 70.25 108 SER A N 1
ATOM 836 C CA . SER A 1 108 ? 29.341 2.653 -20.868 1.00 70.25 108 SER A CA 1
ATOM 837 C C . SER A 1 108 ? 29.917 1.358 -20.286 1.00 70.25 108 SER A C 1
ATOM 839 O O . SER A 1 108 ? 30.348 1.341 -19.139 1.00 70.25 108 SER A O 1
ATOM 841 N N . GLY A 1 109 ? 30.029 0.312 -21.113 1.00 76.56 109 GLY A N 1
ATOM 842 C CA . GLY A 1 109 ? 30.720 -0.932 -20.754 1.00 76.56 109 GLY A CA 1
ATOM 843 C C . GLY A 1 109 ? 29.952 -1.806 -19.759 1.00 76.56 109 GLY A C 1
ATOM 844 O O . GLY A 1 109 ? 28.754 -2.027 -19.926 1.00 76.56 109 GLY A O 1
ATOM 845 N N . GLN A 1 110 ? 30.670 -2.340 -18.767 1.00 84.12 110 GLN A N 1
ATOM 846 C CA . GLN A 1 110 ? 30.096 -3.119 -17.665 1.00 84.12 110 GLN A CA 1
ATOM 847 C C . GLN A 1 110 ? 29.445 -2.191 -16.625 1.00 84.12 110 GLN A C 1
ATOM 849 O O . GLN A 1 110 ? 30.017 -1.133 -16.347 1.00 84.12 110 GLN A O 1
ATOM 854 N N . PRO A 1 111 ? 28.293 -2.563 -16.037 1.00 91.50 111 PRO A N 1
ATOM 855 C CA . PRO A 1 111 ? 27.638 -1.758 -15.011 1.00 91.50 111 PRO A CA 1
ATOM 856 C C . PRO A 1 111 ? 28.545 -1.482 -13.806 1.00 91.50 111 PRO A C 1
ATOM 858 O O . PRO A 1 111 ? 29.220 -2.381 -13.306 1.00 91.50 111 PRO A O 1
ATOM 861 N N . THR A 1 112 ? 28.532 -0.247 -13.301 1.00 91.69 112 THR A N 1
ATOM 862 C CA . THR A 1 112 ? 29.298 0.157 -12.107 1.00 91.69 112 THR A CA 1
ATOM 863 C C . THR A 1 112 ? 28.398 0.806 -11.063 1.00 91.69 112 THR A C 1
ATOM 865 O O . THR A 1 112 ? 27.424 1.471 -11.400 1.00 91.69 112 THR A O 1
ATOM 868 N N . LEU A 1 113 ? 28.695 0.607 -9.779 1.00 91.31 113 LEU A N 1
ATOM 869 C CA . LEU A 1 113 ? 27.889 1.146 -8.681 1.00 91.31 113 LEU A CA 1
ATOM 870 C C . LEU A 1 113 ? 28.121 2.643 -8.440 1.00 91.31 113 LEU A C 1
ATOM 872 O O . LEU A 1 113 ? 29.194 3.174 -8.723 1.00 91.31 113 LEU A O 1
ATOM 876 N N . GLY A 1 114 ? 27.123 3.299 -7.845 1.00 87.56 114 GLY A N 1
ATOM 877 C CA . GLY A 1 114 ? 27.210 4.681 -7.372 1.00 87.56 114 GLY A CA 1
ATOM 878 C C . GLY A 1 114 ? 26.726 5.737 -8.367 1.00 87.56 114 GLY A C 1
ATOM 879 O O . GLY A 1 114 ? 27.202 6.874 -8.313 1.00 87.56 114 GLY A O 1
ATOM 880 N N . SER A 1 115 ? 25.792 5.398 -9.268 1.00 90.94 115 SER A N 1
ATOM 881 C CA . SER A 1 115 ? 25.145 6.423 -10.105 1.00 90.94 115 SER A CA 1
ATOM 882 C C . SER A 1 115 ? 24.409 7.441 -9.224 1.00 90.94 115 SER A C 1
ATOM 884 O O . SER A 1 115 ? 23.645 7.089 -8.323 1.00 90.94 115 SER A O 1
ATOM 886 N N . LYS A 1 116 ? 24.647 8.729 -9.497 1.00 88.56 116 LYS A N 1
ATOM 887 C CA . LYS A 1 116 ? 24.035 9.845 -8.761 1.00 88.56 116 LYS A CA 1
ATOM 888 C C . LYS A 1 116 ? 22.653 10.214 -9.290 1.00 88.56 116 LYS A C 1
ATOM 890 O O . LYS A 1 116 ? 21.853 10.757 -8.535 1.00 88.56 116 LYS A O 1
ATOM 895 N N . ARG A 1 117 ? 22.383 9.952 -10.572 1.00 93.50 117 ARG A N 1
ATOM 896 C CA . ARG A 1 117 ? 21.118 10.274 -11.234 1.00 93.50 117 ARG A CA 1
ATOM 897 C C . ARG A 1 117 ? 20.596 9.035 -11.948 1.00 93.50 117 ARG A C 1
ATOM 899 O O . ARG A 1 117 ? 20.935 8.763 -13.097 1.00 93.50 117 ARG A O 1
ATOM 906 N N . TYR A 1 118 ? 19.741 8.307 -11.245 1.00 95.88 118 TYR A N 1
ATOM 907 C CA . TYR A 1 118 ? 19.207 7.040 -11.712 1.00 95.88 118 TYR A CA 1
ATOM 908 C C . TYR A 1 118 ? 17.683 7.034 -11.767 1.00 95.88 118 TYR A C 1
ATOM 910 O O . TYR A 1 118 ? 17.004 7.757 -11.032 1.00 95.88 118 TYR A O 1
ATOM 918 N N . MET A 1 119 ? 17.172 6.161 -12.628 1.00 97.38 119 MET A N 1
ATOM 919 C CA . MET A 1 119 ? 15.770 5.770 -12.692 1.00 97.38 119 MET A CA 1
ATOM 920 C C . MET A 1 119 ? 15.563 4.523 -11.824 1.00 97.38 119 MET A C 1
ATOM 922 O O . MET A 1 119 ? 16.242 3.513 -12.023 1.00 97.38 119 MET A O 1
ATOM 926 N N . ALA A 1 120 ? 14.647 4.570 -10.858 1.00 97.50 120 ALA A N 1
ATOM 927 C CA . ALA A 1 120 ? 14.253 3.378 -10.111 1.00 97.50 120 ALA A CA 1
ATOM 928 C C . ALA A 1 120 ? 13.228 2.572 -10.915 1.00 97.50 120 ALA A C 1
ATOM 930 O O . ALA A 1 120 ? 12.293 3.132 -11.480 1.00 97.50 120 ALA A O 1
ATOM 931 N N . ILE A 1 121 ? 13.396 1.256 -10.977 1.00 97.69 121 ILE A N 1
ATOM 932 C CA . ILE A 1 121 ? 12.517 0.363 -11.731 1.00 97.69 121 ILE A CA 1
ATOM 933 C C . ILE A 1 121 ? 11.577 -0.331 -10.750 1.00 97.69 121 ILE A C 1
ATOM 935 O O . ILE A 1 121 ? 12.001 -1.172 -9.961 1.00 97.69 121 ILE A O 1
ATOM 939 N N . SER A 1 122 ? 10.295 0.017 -10.830 1.00 97.00 122 SER A N 1
ATOM 940 C CA . SER A 1 122 ? 9.211 -0.592 -10.068 1.00 97.00 122 SER A CA 1
ATOM 941 C C . SER A 1 122 ? 8.456 -1.562 -10.981 1.00 97.00 122 SER A C 1
ATOM 943 O O . SER A 1 122 ? 7.694 -1.167 -11.863 1.00 97.00 122 SER A O 1
ATOM 945 N N . HIS A 1 123 ? 8.726 -2.857 -10.820 1.00 94.31 123 HIS A N 1
ATOM 946 C CA . HIS A 1 123 ? 8.328 -3.900 -11.774 1.00 94.31 123 HIS A CA 1
ATOM 947 C C . HIS A 1 123 ? 7.488 -5.027 -11.166 1.00 94.31 123 HIS A C 1
ATOM 949 O O . HIS A 1 123 ? 7.409 -5.204 -9.947 1.00 94.31 123 HIS A O 1
ATOM 955 N N . VAL A 1 124 ? 6.885 -5.836 -12.034 1.00 92.00 124 VAL A N 1
ATOM 956 C CA . VAL A 1 124 ? 6.098 -7.013 -11.652 1.00 92.00 124 VAL A CA 1
ATOM 957 C C . VAL A 1 124 ? 6.908 -8.294 -11.863 1.00 92.00 124 VAL A C 1
ATOM 959 O O . VAL A 1 124 ? 7.128 -8.736 -12.983 1.00 92.00 124 VAL A O 1
ATOM 962 N N . TRP A 1 125 ? 7.299 -8.961 -10.775 1.00 89.62 125 TRP A N 1
ATOM 963 C CA . TRP A 1 125 ? 8.119 -10.181 -10.852 1.00 89.62 125 TRP A CA 1
ATOM 964 C C . TRP A 1 125 ? 7.465 -11.318 -11.665 1.00 89.62 125 TRP A C 1
ATOM 966 O O . TRP A 1 125 ? 8.173 -12.044 -12.362 1.00 89.62 125 TRP A O 1
ATOM 976 N N . SER A 1 126 ? 6.131 -11.465 -11.626 1.00 89.31 126 SER A N 1
ATOM 977 C CA . SER A 1 126 ? 5.389 -12.469 -12.421 1.00 89.31 126 SER A CA 1
ATOM 978 C C . SER A 1 126 ? 5.421 -12.216 -13.931 1.00 89.31 126 SER A C 1
ATOM 980 O O . SER A 1 126 ? 5.018 -13.081 -14.711 1.00 89.31 126 SER A O 1
ATOM 982 N N . ASP A 1 127 ? 5.927 -11.066 -14.366 1.00 91.56 127 ASP A N 1
ATOM 983 C CA . ASP A 1 127 ? 6.150 -10.765 -15.776 1.00 91.56 127 ASP A CA 1
ATOM 984 C C . ASP A 1 127 ? 7.536 -11.214 -16.267 1.00 91.56 127 ASP A C 1
ATOM 986 O O . ASP A 1 127 ? 7.892 -11.002 -17.429 1.00 91.56 127 ASP A O 1
ATOM 990 N N . GLY A 1 128 ? 8.307 -11.879 -15.398 1.00 92.38 128 GLY A N 1
ATOM 991 C CA . GLY A 1 128 ? 9.644 -12.382 -15.703 1.00 92.38 128 GLY A CA 1
ATOM 992 C C . GLY A 1 128 ? 10.712 -11.296 -15.645 1.00 92.38 128 GLY A C 1
ATOM 993 O O . GLY A 1 128 ? 11.764 -11.435 -16.257 1.00 92.38 128 GLY A O 1
ATOM 994 N N . THR A 1 129 ? 10.471 -10.199 -14.933 1.00 92.19 129 THR A N 1
ATOM 995 C CA . THR A 1 129 ? 11.471 -9.139 -14.740 1.00 92.19 129 THR A CA 1
ATOM 996 C C . THR A 1 129 ? 12.325 -9.355 -13.488 1.00 92.19 129 THR A C 1
ATOM 998 O O . THR A 1 129 ? 13.174 -8.536 -13.181 1.00 92.19 129 THR A O 1
ATOM 1001 N N . GLY A 1 130 ? 12.138 -10.450 -12.748 1.00 90.56 130 GLY A N 1
ATOM 1002 C CA . GLY A 1 130 ? 13.072 -10.858 -11.692 1.00 90.56 130 GLY A CA 1
ATOM 1003 C C . GLY A 1 130 ? 14.334 -11.532 -12.247 1.00 90.56 130 GLY A C 1
ATOM 1004 O O . GLY A 1 130 ? 14.533 -11.607 -13.458 1.00 90.56 130 GLY A O 1
ATOM 1005 N N . ILE A 1 131 ? 15.176 -12.078 -11.361 1.00 87.50 131 ILE A N 1
ATOM 1006 C CA . ILE A 1 131 ? 16.390 -12.831 -11.745 1.00 87.50 131 ILE A CA 1
ATOM 1007 C C . ILE A 1 131 ? 16.062 -14.174 -12.425 1.00 87.50 131 ILE A C 1
ATOM 1009 O O . ILE A 1 131 ? 16.823 -14.668 -13.253 1.00 87.50 131 ILE A O 1
ATOM 1013 N N . GLY A 1 132 ? 14.906 -14.759 -12.094 1.00 86.44 132 GLY A N 1
ATOM 1014 C CA . GLY A 1 132 ? 14.478 -16.066 -12.585 1.00 86.44 132 GLY A CA 1
ATOM 1015 C C . GLY A 1 132 ? 15.470 -17.177 -12.242 1.00 86.44 132 GLY A C 1
ATOM 1016 O O . GLY A 1 132 ? 15.946 -17.271 -11.113 1.00 86.44 132 GLY A O 1
ATOM 1017 N N . SER A 1 133 ? 15.776 -18.029 -13.221 1.00 84.38 133 SER A N 1
ATOM 1018 C CA . SER A 1 133 ? 16.721 -19.145 -13.087 1.00 84.38 133 SER A CA 1
ATOM 1019 C C . SER A 1 133 ? 18.186 -18.761 -13.325 1.00 84.38 133 SER A C 1
ATOM 1021 O O . SER A 1 133 ? 19.041 -19.645 -13.337 1.00 84.38 133 SER A O 1
ATOM 1023 N N . ASN A 1 134 ? 18.482 -17.481 -13.564 1.00 87.62 134 ASN A N 1
ATOM 1024 C CA . ASN A 1 134 ? 19.846 -17.033 -13.826 1.00 87.62 134 ASN A CA 1
ATOM 1025 C C . ASN A 1 134 ? 20.682 -16.997 -12.540 1.00 87.62 134 ASN A C 1
ATOM 1027 O O . ASN A 1 134 ? 20.162 -16.910 -11.424 1.00 87.62 134 ASN A O 1
ATOM 1031 N N . THR A 1 135 ? 22.005 -17.038 -12.702 1.00 89.75 135 THR A N 1
ATOM 1032 C CA . THR A 1 135 ? 22.950 -16.811 -11.604 1.00 89.75 135 THR A CA 1
ATOM 1033 C C . THR A 1 135 ? 22.696 -15.433 -10.980 1.00 89.75 135 THR A C 1
ATOM 1035 O O . THR A 1 135 ? 22.498 -14.469 -11.719 1.00 89.75 135 THR A O 1
ATOM 1038 N N . PRO A 1 136 ? 22.721 -15.284 -9.641 1.00 89.50 136 PRO A N 1
ATOM 1039 C CA . PRO A 1 136 ? 22.539 -13.984 -9.003 1.00 89.50 136 PRO A CA 1
ATOM 1040 C C . PRO A 1 136 ? 23.479 -12.909 -9.563 1.00 89.50 136 PRO A C 1
ATOM 1042 O O . PRO A 1 136 ? 24.697 -13.072 -9.534 1.00 89.50 136 PRO A O 1
ATOM 1045 N N . GLY A 1 137 ? 22.897 -11.802 -10.027 1.00 90.44 137 GLY A N 1
ATOM 1046 C CA . GLY A 1 137 ? 23.611 -10.702 -10.679 1.00 90.44 137 GLY A CA 1
ATOM 1047 C C . GLY A 1 137 ? 23.642 -10.786 -12.206 1.00 90.44 137 GLY A C 1
ATOM 1048 O O . GLY A 1 137 ? 23.810 -9.756 -12.847 1.00 90.44 137 GLY A O 1
ATOM 1049 N N . ASP A 1 138 ? 23.415 -11.953 -12.807 1.00 94.19 138 ASP A N 1
ATOM 1050 C CA . ASP A 1 138 ? 23.412 -12.105 -14.262 1.00 94.19 138 ASP A CA 1
ATOM 1051 C C . ASP A 1 138 ? 21.993 -11.984 -14.828 1.00 94.19 138 ASP A C 1
ATOM 1053 O O . ASP A 1 138 ? 21.071 -12.703 -14.441 1.00 94.19 138 ASP A O 1
ATOM 1057 N N . VAL A 1 139 ? 21.810 -11.065 -15.772 1.00 95.00 139 VAL A N 1
ATOM 1058 C CA . VAL A 1 139 ? 20.499 -10.735 -16.344 1.00 95.00 139 VAL A CA 1
ATOM 1059 C C . VAL A 1 139 ? 20.559 -10.628 -17.865 1.00 95.00 139 VAL A C 1
ATOM 1061 O O . VAL A 1 139 ? 21.574 -10.248 -18.446 1.00 95.00 139 VAL A O 1
ATOM 1064 N N . ASN A 1 140 ? 19.447 -10.932 -18.525 1.00 95.62 140 ASN A N 1
ATOM 1065 C CA . ASN A 1 140 ? 19.283 -10.893 -19.969 1.00 95.62 140 ASN A CA 1
ATOM 1066 C C . ASN A 1 140 ? 19.595 -9.494 -20.509 1.00 95.62 140 ASN A C 1
ATOM 1068 O O . ASN A 1 140 ? 18.906 -8.519 -20.191 1.00 95.62 140 ASN A O 1
ATOM 1072 N N . LYS A 1 141 ? 20.592 -9.398 -21.396 1.00 94.62 141 LYS A N 1
ATOM 1073 C CA . LYS A 1 141 ? 21.031 -8.129 -21.990 1.00 94.62 141 LYS A CA 1
ATOM 1074 C C . LYS A 1 141 ? 19.886 -7.370 -22.649 1.00 94.62 141 LYS A C 1
ATOM 1076 O O . LYS A 1 141 ? 19.810 -6.159 -22.500 1.00 94.62 141 LYS A O 1
ATOM 1081 N N . CYS A 1 142 ? 18.968 -8.060 -23.326 1.00 95.75 142 CYS A N 1
ATOM 1082 C CA . CYS A 1 142 ? 17.831 -7.409 -23.978 1.00 95.75 142 CYS A CA 1
ATOM 1083 C C . CYS A 1 142 ? 16.913 -6.657 -22.998 1.00 95.75 142 CYS A C 1
ATOM 1085 O O . CYS A 1 142 ? 16.302 -5.664 -23.380 1.00 95.75 142 CYS A O 1
ATOM 1087 N N . LEU A 1 143 ? 16.806 -7.126 -21.750 1.00 94.75 143 LEU A N 1
ATOM 1088 C CA . LEU A 1 143 ? 15.994 -6.481 -20.720 1.00 94.75 143 LEU A CA 1
ATOM 1089 C C . LEU A 1 143 ? 16.722 -5.255 -20.152 1.00 94.75 143 LEU A C 1
ATOM 1091 O O . LEU A 1 143 ? 16.125 -4.190 -20.015 1.00 94.75 143 LEU A O 1
ATOM 1095 N N . VAL A 1 144 ? 18.034 -5.371 -19.926 1.00 94.81 144 VAL A N 1
ATOM 1096 C CA . VAL A 1 144 ? 18.888 -4.236 -19.534 1.00 94.81 144 VAL A CA 1
ATOM 1097 C C . VAL A 1 144 ? 18.898 -3.154 -20.613 1.00 94.81 144 VAL A C 1
ATOM 1099 O O . VAL A 1 144 ? 18.723 -1.981 -20.301 1.00 94.81 144 VAL A O 1
ATOM 1102 N N . ASP A 1 145 ? 19.060 -3.536 -21.882 1.00 94.62 145 ASP A N 1
ATOM 1103 C CA . ASP A 1 145 ? 19.045 -2.616 -23.022 1.00 94.62 145 ASP A CA 1
ATOM 1104 C C . ASP A 1 145 ? 17.707 -1.874 -23.123 1.00 94.62 145 ASP A C 1
ATOM 1106 O O . ASP A 1 145 ? 17.690 -0.684 -23.428 1.00 94.62 145 ASP A O 1
ATOM 1110 N N . HIS A 1 146 ? 16.591 -2.553 -22.834 1.00 94.94 146 HIS A N 1
ATOM 1111 C CA . HIS A 1 146 ? 15.273 -1.927 -22.803 1.00 94.94 146 HIS A CA 1
ATOM 1112 C C . HIS A 1 146 ? 15.185 -0.850 -21.716 1.00 94.94 146 HIS A C 1
ATOM 1114 O O . HIS A 1 146 ? 14.855 0.296 -22.021 1.00 94.94 146 HIS A O 1
ATOM 1120 N N . PHE A 1 147 ? 15.550 -1.172 -20.472 1.00 95.50 147 PHE A N 1
ATOM 1121 C CA . PHE A 1 147 ? 15.549 -0.181 -19.393 1.00 95.50 147 PHE A CA 1
ATOM 1122 C C . PHE A 1 147 ? 16.550 0.949 -19.630 1.00 95.50 147 PHE A C 1
ATOM 1124 O O . PHE A 1 147 ? 16.253 2.100 -19.321 1.00 95.50 147 PHE A O 1
ATOM 1131 N N . LYS A 1 148 ? 17.703 0.652 -20.240 1.00 94.81 148 LYS A N 1
ATOM 1132 C CA . LYS A 1 148 ? 18.676 1.660 -20.667 1.00 94.81 148 LYS A CA 1
ATOM 1133 C C . LYS A 1 148 ? 18.091 2.609 -21.705 1.00 94.81 148 LYS A C 1
ATOM 1135 O O . LYS A 1 148 ? 18.280 3.815 -21.589 1.00 94.81 148 LYS A O 1
ATOM 1140 N N . ALA A 1 149 ? 17.395 2.080 -22.709 1.00 94.12 149 ALA A N 1
ATOM 1141 C CA . ALA A 1 149 ? 16.762 2.894 -23.738 1.00 94.12 149 ALA A CA 1
ATOM 1142 C C . ALA A 1 149 ? 15.714 3.839 -23.135 1.00 94.12 149 ALA A C 1
ATOM 1144 O O . ALA A 1 149 ? 15.690 5.009 -23.499 1.00 94.12 149 ALA A O 1
ATOM 1145 N N . VAL A 1 150 ? 14.919 3.356 -22.172 1.00 95.38 150 VAL A N 1
ATOM 1146 C CA . VAL A 1 150 ? 13.941 4.174 -21.436 1.00 95.38 150 VAL A CA 1
ATOM 1147 C C . VAL A 1 150 ? 14.629 5.229 -20.562 1.00 95.38 150 VAL A C 1
ATOM 1149 O O . VAL A 1 150 ? 14.266 6.397 -20.611 1.00 95.38 150 VAL A O 1
ATOM 1152 N N . ALA A 1 151 ? 15.669 4.862 -19.810 1.00 95.50 151 ALA A N 1
ATOM 1153 C CA . ALA A 1 151 ? 16.407 5.804 -18.964 1.00 95.50 151 ALA A CA 1
ATOM 1154 C C . ALA A 1 151 ? 17.035 6.961 -19.766 1.00 95.50 151 ALA A C 1
ATOM 1156 O O . ALA A 1 151 ? 17.179 8.066 -19.251 1.00 95.50 151 ALA A O 1
ATOM 1157 N N . MET A 1 152 ? 17.401 6.708 -21.025 1.00 92.94 152 MET A N 1
ATOM 1158 C CA . MET A 1 152 ? 18.086 7.657 -21.906 1.00 92.94 152 MET A CA 1
ATOM 1159 C C . MET A 1 152 ? 17.141 8.464 -22.810 1.00 92.94 152 MET A C 1
ATOM 1161 O O . MET A 1 152 ? 17.625 9.204 -23.669 1.00 92.94 152 MET A O 1
ATOM 1165 N N . THR A 1 153 ? 15.816 8.343 -22.661 1.00 93.44 153 THR A N 1
ATOM 1166 C CA . THR A 1 153 ? 14.888 9.198 -23.417 1.00 93.44 153 THR A CA 1
ATOM 1167 C C . THR A 1 153 ? 14.987 10.655 -22.962 1.00 93.44 153 THR A C 1
ATOM 1169 O O . THR A 1 153 ? 15.499 10.956 -21.879 1.00 93.44 153 THR A O 1
ATOM 1172 N N . GLN A 1 154 ? 14.492 11.574 -23.797 1.00 89.56 154 GLN A N 1
ATOM 1173 C CA . GLN A 1 154 ? 14.536 13.012 -23.517 1.00 89.56 154 GLN A CA 1
ATOM 1174 C C . GLN A 1 154 ? 13.731 13.395 -22.268 1.00 89.56 154 GLN A C 1
ATOM 1176 O O . GLN A 1 154 ? 14.051 14.386 -21.617 1.00 89.56 154 GLN A O 1
ATOM 1181 N N . GLU A 1 155 ? 12.719 12.604 -21.917 1.00 89.06 155 GLU A N 1
ATOM 1182 C CA . GLU A 1 155 ? 11.849 12.819 -20.764 1.00 89.06 155 GLU A CA 1
ATOM 1183 C C . GLU A 1 155 ? 12.526 12.459 -19.429 1.00 89.06 155 GLU A C 1
ATOM 1185 O O . GLU A 1 155 ? 12.226 13.078 -18.409 1.00 89.06 155 GLU A O 1
ATOM 1190 N N . ILE A 1 156 ? 13.438 11.475 -19.415 1.00 91.69 156 ILE A N 1
ATOM 1191 C CA . ILE A 1 156 ? 14.005 10.905 -18.177 1.00 91.69 156 ILE A CA 1
ATOM 1192 C C . ILE A 1 156 ? 15.464 11.332 -17.953 1.00 91.69 156 ILE A C 1
ATOM 1194 O O . ILE A 1 156 ? 15.813 11.812 -16.864 1.00 91.69 156 ILE A O 1
ATOM 1198 N N . LEU A 1 157 ? 16.317 11.175 -18.972 1.00 92.94 157 LEU A N 1
ATOM 1199 C CA . LEU A 1 157 ? 17.744 11.526 -18.954 1.00 92.94 157 LEU A CA 1
ATOM 1200 C C . LEU A 1 157 ? 18.475 11.065 -17.674 1.00 92.94 157 LEU A C 1
ATOM 1202 O O . LEU A 1 157 ? 18.976 11.879 -16.890 1.00 92.94 157 LEU A O 1
ATOM 1206 N N . CYS A 1 158 ? 18.514 9.754 -17.441 1.00 94.88 158 CYS A N 1
ATOM 1207 C CA . CYS A 1 158 ? 19.237 9.109 -16.344 1.00 94.88 158 CYS A CA 1
ATOM 1208 C C . CYS A 1 158 ? 20.411 8.273 -16.866 1.00 94.88 158 CYS A C 1
ATOM 1210 O O . CYS A 1 158 ? 20.275 7.522 -17.830 1.00 94.88 158 CYS A O 1
ATOM 1212 N N . ASP A 1 159 ? 21.563 8.367 -16.194 1.00 92.50 159 ASP A N 1
ATOM 1213 C CA . ASP A 1 159 ? 22.769 7.605 -16.550 1.00 92.50 159 ASP A CA 1
ATOM 1214 C C . ASP A 1 159 ? 22.878 6.260 -15.817 1.00 92.50 159 ASP A C 1
ATOM 1216 O O . ASP A 1 159 ? 23.726 5.427 -16.157 1.00 92.50 159 ASP A O 1
ATOM 1220 N N . GLY A 1 160 ? 21.997 6.039 -14.840 1.00 95.19 160 GLY A N 1
ATOM 1221 C CA . GLY A 1 160 ? 21.916 4.818 -14.063 1.00 95.19 160 GLY A CA 1
ATOM 1222 C C . GLY A 1 160 ? 20.501 4.293 -13.874 1.00 95.19 160 GLY A C 1
ATOM 1223 O O . GLY A 1 160 ? 19.502 4.974 -14.120 1.00 95.19 160 GLY A O 1
ATOM 1224 N N . ILE A 1 161 ? 20.435 3.061 -13.385 1.00 96.31 161 ILE A N 1
ATOM 1225 C CA . ILE A 1 161 ? 19.205 2.395 -12.969 1.00 96.31 161 ILE A CA 1
ATOM 1226 C C . ILE A 1 161 ? 19.360 1.829 -11.563 1.00 96.31 161 ILE A C 1
ATOM 1228 O O . ILE A 1 161 ? 20.431 1.366 -11.167 1.00 96.31 161 ILE A O 1
ATOM 1232 N N . TRP A 1 162 ? 18.266 1.830 -10.814 1.00 96.19 162 TRP A N 1
ATOM 1233 C CA . TRP A 1 162 ? 18.140 1.042 -9.598 1.00 96.19 162 TRP A CA 1
ATOM 1234 C C . TRP A 1 162 ? 17.073 -0.023 -9.820 1.00 96.19 162 TRP A C 1
ATOM 1236 O O . TRP A 1 162 ? 15.935 0.298 -10.158 1.00 96.19 162 TRP A O 1
ATOM 1246 N N . TRP A 1 163 ? 17.453 -1.287 -9.662 1.00 95.38 163 TRP A N 1
ATOM 1247 C CA . TRP A 1 163 ? 16.599 -2.436 -9.943 1.00 95.38 163 TRP A CA 1
ATOM 1248 C C . TRP A 1 163 ? 16.781 -3.450 -8.824 1.00 95.38 163 TRP A C 1
ATOM 1250 O O . TRP A 1 163 ? 17.863 -4.020 -8.681 1.00 95.38 163 TRP A O 1
ATOM 1260 N N . ASP A 1 164 ? 15.740 -3.665 -8.017 1.00 92.06 164 ASP A N 1
ATOM 1261 C CA . ASP A 1 164 ? 15.748 -4.534 -6.826 1.00 92.06 164 ASP A CA 1
ATOM 1262 C C . ASP A 1 164 ? 16.414 -5.910 -7.050 1.00 92.06 164 ASP A C 1
ATOM 1264 O O . ASP A 1 164 ? 17.060 -6.458 -6.156 1.00 92.06 164 ASP A O 1
ATOM 1268 N N . THR A 1 165 ? 16.305 -6.428 -8.270 1.00 91.81 165 THR A N 1
ATOM 1269 C CA . THR A 1 165 ? 16.831 -7.709 -8.743 1.00 91.81 165 THR A CA 1
ATOM 1270 C C . THR A 1 165 ? 18.356 -7.784 -8.698 1.00 91.81 165 THR A C 1
ATOM 1272 O O . THR A 1 165 ? 18.901 -8.845 -8.403 1.00 91.81 165 THR A O 1
ATOM 1275 N N . VAL A 1 166 ? 19.046 -6.667 -8.943 1.00 93.75 166 VAL A N 1
ATOM 1276 C CA . VAL A 1 166 ? 20.519 -6.592 -9.012 1.00 93.75 166 VAL A CA 1
ATOM 1277 C C . VAL A 1 166 ? 21.126 -5.567 -8.048 1.00 93.75 166 VAL A C 1
ATOM 1279 O O . VAL A 1 166 ? 22.333 -5.560 -7.827 1.00 93.75 166 VAL A O 1
ATOM 1282 N N . SER A 1 167 ? 20.315 -4.691 -7.455 1.00 93.81 167 SER A N 1
ATOM 1283 C CA . SER A 1 167 ? 20.756 -3.629 -6.539 1.00 93.81 167 SER A CA 1
ATOM 1284 C C . SER A 1 167 ? 20.677 -4.017 -5.059 1.00 93.81 167 SER A C 1
ATOM 1286 O O . SER A 1 167 ? 21.155 -3.273 -4.205 1.00 93.81 167 SER A O 1
ATOM 1288 N N . LEU A 1 168 ? 20.087 -5.166 -4.716 1.00 90.12 168 LEU A N 1
ATOM 1289 C CA . LEU A 1 168 ? 20.021 -5.637 -3.331 1.00 90.12 168 LEU A CA 1
ATOM 1290 C C . LEU A 1 168 ? 21.157 -6.621 -3.005 1.00 90.12 168 LEU A C 1
ATOM 1292 O O . LEU A 1 168 ? 21.458 -7.503 -3.808 1.00 90.12 168 LEU A O 1
ATOM 1296 N N . PRO A 1 169 ? 21.757 -6.538 -1.803 1.00 88.69 169 PRO A N 1
ATOM 1297 C CA . PRO A 1 169 ? 22.775 -7.491 -1.384 1.00 88.69 169 PRO A CA 1
ATOM 1298 C C . PRO A 1 169 ? 22.190 -8.900 -1.210 1.00 88.69 169 PRO A C 1
ATOM 1300 O O . PRO A 1 169 ? 21.013 -9.090 -0.870 1.00 88.69 169 PRO A O 1
ATOM 1303 N N . MET A 1 170 ? 23.053 -9.896 -1.406 1.00 86.69 170 MET A N 1
ATOM 1304 C CA . MET A 1 170 ? 22.711 -11.319 -1.270 1.00 86.69 170 MET A CA 1
ATOM 1305 C C . MET A 1 170 ? 23.022 -11.859 0.129 1.00 86.69 170 MET A C 1
ATOM 1307 O O . MET A 1 170 ? 22.425 -12.839 0.571 1.00 86.69 170 MET A O 1
ATOM 1311 N N . GLU A 1 171 ? 23.936 -11.213 0.855 1.00 88.44 171 GLU A N 1
ATOM 1312 C CA . GLU A 1 171 ? 24.305 -11.626 2.205 1.00 88.44 171 GLU A CA 1
ATOM 1313 C C . GLU A 1 171 ? 23.151 -11.348 3.186 1.00 88.44 171 GLU A C 1
ATOM 1315 O O . GLU A 1 171 ? 22.717 -10.205 3.332 1.00 88.44 171 GLU A O 1
ATOM 1320 N N . LYS A 1 172 ? 22.653 -12.385 3.879 1.00 85.62 172 LYS A N 1
ATOM 1321 C CA . LYS A 1 172 ? 21.398 -12.349 4.661 1.00 85.62 172 LYS A CA 1
ATOM 1322 C C . LYS A 1 172 ? 21.274 -11.127 5.583 1.00 85.62 172 LYS A C 1
ATOM 1324 O O . LYS A 1 172 ? 20.262 -10.433 5.543 1.00 85.62 172 LYS A O 1
ATOM 1329 N N . GLY A 1 173 ? 22.301 -10.841 6.387 1.00 85.19 173 GLY A N 1
ATOM 1330 C CA . GLY A 1 173 ? 22.286 -9.711 7.326 1.00 85.19 173 GLY A CA 1
ATOM 1331 C C . GLY A 1 173 ? 22.268 -8.345 6.633 1.00 85.19 173 GLY A C 1
ATOM 1332 O O . GLY A 1 173 ? 21.552 -7.439 7.058 1.00 85.19 173 GLY A O 1
ATOM 1333 N N . LYS A 1 174 ? 23.005 -8.199 5.526 1.00 86.25 174 LYS A N 1
ATOM 1334 C CA . LYS A 1 174 ? 23.010 -6.968 4.720 1.00 86.25 174 LYS A CA 1
ATOM 1335 C C . LYS A 1 174 ? 21.710 -6.799 3.947 1.00 86.25 174 LYS A C 1
ATOM 1337 O O . LYS A 1 174 ? 21.223 -5.681 3.835 1.00 86.25 174 LYS A O 1
ATOM 1342 N N . ARG A 1 175 ? 21.108 -7.898 3.484 1.00 86.81 175 ARG A N 1
ATOM 1343 C CA . ARG A 1 175 ? 19.805 -7.896 2.812 1.00 86.81 175 ARG A CA 1
ATOM 1344 C C . ARG A 1 175 ? 18.704 -7.374 3.720 1.00 86.81 175 ARG A C 1
ATOM 1346 O O . ARG A 1 175 ? 17.961 -6.501 3.296 1.00 86.81 175 ARG A O 1
ATOM 1353 N N . VAL A 1 176 ? 18.642 -7.828 4.974 1.00 86.06 176 VAL A N 1
ATOM 1354 C CA . VAL A 1 176 ? 17.677 -7.297 5.956 1.00 86.06 176 VAL A CA 1
ATOM 1355 C C . VAL A 1 176 ? 17.866 -5.789 6.152 1.00 86.06 176 VAL A C 1
ATOM 1357 O O . VAL A 1 176 ? 16.903 -5.032 6.062 1.00 86.06 176 VAL A O 1
ATOM 1360 N N . LYS A 1 177 ? 19.113 -5.326 6.326 1.00 85.31 177 LYS A N 1
ATOM 1361 C CA . LYS A 1 177 ? 19.416 -3.889 6.454 1.00 85.31 177 LYS A CA 1
ATOM 1362 C C . LYS A 1 177 ? 19.031 -3.086 5.207 1.00 85.31 177 LYS A C 1
ATOM 1364 O O . LYS A 1 177 ? 18.519 -1.979 5.338 1.00 85.31 177 LYS A O 1
ATOM 1369 N N . ALA A 1 178 ? 19.266 -3.633 4.016 1.00 85.38 178 ALA A N 1
ATOM 1370 C CA . ALA A 1 178 ? 18.896 -2.999 2.755 1.00 85.38 178 ALA A CA 1
ATOM 1371 C C . ALA A 1 178 ? 17.372 -2.925 2.584 1.00 85.38 178 ALA A C 1
ATOM 1373 O O . ALA A 1 178 ? 16.866 -1.882 2.187 1.00 85.38 178 ALA A O 1
ATOM 1374 N N . LEU A 1 179 ? 16.634 -3.977 2.955 1.00 84.69 179 LEU A N 1
ATOM 1375 C CA . LEU A 1 179 ? 15.168 -3.989 2.925 1.00 84.69 179 LEU A CA 1
ATOM 1376 C C . LEU A 1 179 ? 14.564 -2.943 3.872 1.00 84.69 179 LEU A C 1
ATOM 1378 O O . LEU A 1 179 ? 13.660 -2.219 3.460 1.00 84.69 179 LEU A O 1
ATOM 1382 N N . ASN A 1 180 ? 15.125 -2.769 5.077 1.00 87.00 180 ASN A N 1
ATOM 1383 C CA . ASN A 1 180 ? 14.701 -1.719 6.019 1.00 87.00 180 ASN A CA 1
ATOM 1384 C C . ASN A 1 180 ? 14.873 -0.294 5.469 1.00 87.00 180 ASN A C 1
ATOM 1386 O O . ASN A 1 180 ? 14.314 0.646 6.020 1.00 87.00 180 ASN A O 1
ATOM 1390 N N . LYS A 1 181 ? 15.646 -0.112 4.393 1.00 85.81 181 LYS A N 1
ATOM 1391 C CA . LYS A 1 181 ? 15.924 1.198 3.792 1.00 85.81 181 LYS A CA 1
ATOM 1392 C C . LYS A 1 181 ? 15.576 1.272 2.311 1.00 85.81 181 LYS A C 1
ATOM 1394 O O . LYS A 1 181 ? 15.846 2.293 1.690 1.00 85.81 181 LYS A O 1
ATOM 1399 N N . MET A 1 182 ? 14.977 0.229 1.736 1.00 86.50 182 MET A N 1
ATOM 1400 C CA . MET A 1 182 ? 14.832 0.083 0.284 1.00 86.50 182 MET A CA 1
ATOM 1401 C C . MET A 1 182 ? 14.053 1.241 -0.348 1.00 86.50 182 MET A C 1
ATOM 1403 O O . MET A 1 182 ? 14.429 1.728 -1.413 1.00 86.50 182 MET A O 1
ATOM 1407 N N . HIS A 1 183 ? 13.024 1.720 0.351 1.00 89.12 183 HIS A N 1
ATOM 1408 C CA . HIS A 1 183 ? 12.169 2.836 -0.050 1.00 89.12 183 HIS A CA 1
ATOM 1409 C C . HIS A 1 183 ? 12.958 4.134 -0.318 1.00 89.12 183 HIS A C 1
ATOM 1411 O O . HIS A 1 183 ? 12.594 4.904 -1.205 1.00 89.12 183 HIS A O 1
ATOM 1417 N N . ASN A 1 184 ? 14.106 4.333 0.343 1.00 89.62 184 ASN A N 1
ATOM 1418 C CA . ASN A 1 184 ? 14.973 5.490 0.110 1.00 89.62 184 ASN A CA 1
ATOM 1419 C C . ASN A 1 184 ? 15.538 5.555 -1.314 1.00 89.62 184 ASN A C 1
ATOM 1421 O O . ASN A 1 184 ? 15.863 6.647 -1.776 1.00 89.62 184 ASN A O 1
ATOM 1425 N N . ASN A 1 185 ? 15.679 4.417 -2.005 1.00 91.69 185 ASN A N 1
ATOM 1426 C CA . ASN A 1 185 ? 16.145 4.417 -3.394 1.00 91.69 185 ASN A CA 1
ATOM 1427 C C . ASN A 1 185 ? 15.071 4.978 -4.333 1.00 91.69 185 ASN A C 1
ATOM 1429 O O . ASN A 1 185 ? 15.393 5.711 -5.254 1.00 91.69 185 ASN A O 1
ATOM 1433 N N . TYR A 1 186 ? 13.791 4.726 -4.056 1.00 94.31 186 TYR A N 1
ATOM 1434 C CA . TYR A 1 186 ? 12.691 5.342 -4.802 1.00 94.31 186 TYR A CA 1
ATOM 1435 C C . TYR A 1 186 ? 12.540 6.829 -4.465 1.00 94.31 186 TYR A C 1
ATOM 1437 O O . TYR A 1 186 ? 12.349 7.640 -5.364 1.00 94.31 186 TYR A O 1
ATOM 1445 N N . LYS A 1 187 ? 12.722 7.203 -3.189 1.00 92.38 187 LYS A N 1
ATOM 1446 C CA . LYS A 1 187 ? 12.671 8.604 -2.729 1.00 92.38 187 LYS A CA 1
ATOM 1447 C C . LYS A 1 187 ? 13.732 9.494 -3.378 1.00 92.38 187 LYS A C 1
ATOM 1449 O O . LYS A 1 187 ? 13.512 10.682 -3.567 1.00 92.38 187 LYS A O 1
ATOM 1454 N N . LYS A 1 188 ? 14.906 8.929 -3.671 1.00 91.50 188 LYS A N 1
ATOM 1455 C CA . LYS A 1 188 ? 16.073 9.656 -4.203 1.00 91.50 188 LYS A CA 1
ATOM 1456 C C . LYS A 1 188 ? 16.283 9.463 -5.702 1.00 91.50 188 LYS A C 1
ATOM 1458 O O . LYS A 1 188 ? 17.180 10.094 -6.259 1.00 91.50 188 LYS A O 1
ATOM 1463 N N . ALA A 1 189 ? 15.528 8.571 -6.335 1.00 94.88 189 ALA A N 1
ATOM 1464 C CA . ALA A 1 189 ? 15.587 8.397 -7.774 1.00 94.88 189 ALA A CA 1
ATOM 1465 C C . ALA A 1 189 ? 15.128 9.679 -8.472 1.00 94.88 189 ALA A C 1
ATOM 1467 O O . ALA A 1 189 ? 14.238 10.375 -7.990 1.00 94.88 189 ALA A O 1
ATOM 1468 N N . ALA A 1 190 ? 15.703 9.969 -9.638 1.00 95.81 190 ALA A N 1
ATOM 1469 C CA . ALA A 1 190 ? 15.243 11.095 -10.447 1.00 95.81 190 ALA A CA 1
ATOM 1470 C C . ALA A 1 190 ? 13.805 10.873 -10.947 1.00 95.81 190 ALA A C 1
ATOM 1472 O O . ALA A 1 190 ? 13.047 11.823 -11.122 1.00 95.81 190 ALA A O 1
ATOM 1473 N N . CYS A 1 191 ? 13.440 9.612 -11.176 1.00 96.94 191 CYS A N 1
ATOM 1474 C CA . CYS A 1 191 ? 12.072 9.171 -11.395 1.00 96.94 191 CYS A CA 1
ATOM 1475 C C . CYS A 1 191 ? 11.953 7.667 -11.122 1.00 96.94 191 CYS A C 1
ATOM 1477 O O . CYS A 1 191 ? 12.957 6.949 -11.051 1.00 96.94 191 CYS A O 1
ATOM 1479 N N . THR A 1 192 ? 10.715 7.195 -11.035 1.00 98.00 192 THR A N 1
ATOM 1480 C CA . THR A 1 192 ? 10.384 5.774 -10.975 1.00 98.00 192 THR A CA 1
ATOM 1481 C C . THR A 1 192 ? 9.668 5.352 -12.248 1.00 98.00 192 THR A C 1
ATOM 1483 O O . THR A 1 192 ? 8.689 5.976 -12.650 1.00 98.00 192 THR A O 1
ATOM 1486 N N . LEU A 1 193 ? 10.138 4.273 -12.865 1.00 98.38 193 LEU A N 1
ATOM 1487 C CA . LEU A 1 193 ? 9.501 3.631 -14.005 1.00 98.38 193 LEU A CA 1
ATOM 1488 C C . LEU A 1 193 ? 8.616 2.483 -13.524 1.00 98.38 193 LEU A C 1
ATOM 1490 O O . LEU A 1 193 ? 9.115 1.523 -12.935 1.00 98.38 193 LEU A O 1
ATOM 1494 N N . VAL A 1 194 ? 7.325 2.556 -13.827 1.00 98.12 194 VAL A N 1
ATOM 1495 C CA . VAL A 1 194 ? 6.381 1.449 -13.676 1.00 98.12 194 VAL A CA 1
ATOM 1496 C C . VAL A 1 194 ? 6.484 0.549 -14.900 1.00 98.12 194 VAL A C 1
ATOM 1498 O O . VAL A 1 194 ? 6.145 0.955 -16.014 1.00 98.12 194 VAL A O 1
ATOM 1501 N N . HIS A 1 195 ? 6.933 -0.685 -14.681 1.00 96.06 195 HIS A N 1
ATOM 1502 C CA . HIS A 1 195 ? 6.992 -1.717 -15.710 1.00 96.06 195 HIS A CA 1
ATOM 1503 C C . HIS A 1 195 ? 6.053 -2.882 -15.360 1.00 96.06 195 HIS A C 1
ATOM 1505 O O . HIS A 1 195 ? 6.408 -3.791 -14.602 1.00 96.06 195 HIS A O 1
ATOM 1511 N N . ASP A 1 196 ? 4.868 -2.859 -15.967 1.00 96.31 196 ASP A N 1
ATOM 1512 C CA . ASP A 1 196 ? 3.830 -3.891 -15.893 1.00 96.31 196 ASP A CA 1
ATOM 1513 C C . ASP A 1 196 ? 3.412 -4.266 -17.320 1.00 96.31 196 ASP A C 1
ATOM 1515 O O . ASP A 1 196 ? 3.078 -3.386 -18.120 1.00 96.31 196 ASP A O 1
ATOM 1519 N N . LEU A 1 197 ? 3.439 -5.556 -17.665 1.00 95.12 197 LEU A N 1
ATOM 1520 C CA . LEU A 1 197 ? 3.086 -5.998 -19.014 1.00 95.12 197 LEU A CA 1
ATOM 1521 C C . LEU A 1 197 ? 1.602 -5.816 -19.334 1.00 95.12 197 LEU A C 1
ATOM 1523 O O . LEU A 1 197 ? 1.270 -5.623 -20.500 1.00 95.12 197 LEU A O 1
ATOM 1527 N N . GLU A 1 198 ? 0.710 -5.846 -18.340 1.00 95.62 198 GLU A N 1
ATOM 1528 C CA . GLU A 1 198 ? -0.706 -5.549 -18.562 1.00 95.62 198 GLU A CA 1
ATOM 1529 C C . GLU A 1 198 ? -0.896 -4.113 -19.065 1.00 95.62 198 GLU A C 1
ATOM 1531 O O . GLU A 1 198 ? -1.779 -3.878 -19.887 1.00 95.62 198 GLU A O 1
ATOM 1536 N N . LEU A 1 199 ? -0.057 -3.175 -18.612 1.00 97.38 199 LEU A N 1
ATOM 1537 C CA . LEU A 1 199 ? -0.077 -1.773 -19.042 1.00 97.38 199 LEU A CA 1
ATOM 1538 C C . LEU A 1 199 ? 0.700 -1.560 -20.337 1.00 97.38 199 LEU A C 1
ATOM 1540 O O . LEU A 1 199 ? 0.201 -0.897 -21.243 1.00 97.38 199 LEU A O 1
ATOM 1544 N N . ALA A 1 200 ? 1.863 -2.195 -20.481 1.00 96.50 200 ALA A N 1
ATOM 1545 C CA . ALA A 1 200 ? 2.652 -2.121 -21.708 1.00 96.50 200 ALA A CA 1
ATOM 1546 C C . ALA A 1 200 ? 1.922 -2.722 -22.928 1.00 96.50 200 ALA A C 1
ATOM 1548 O O . ALA A 1 200 ? 2.233 -2.363 -24.061 1.00 96.50 200 ALA A O 1
ATOM 1549 N N . GLU A 1 201 ? 0.957 -3.625 -22.718 1.00 95.75 201 GLU A N 1
ATOM 1550 C CA . GLU A 1 201 ? 0.080 -4.182 -23.762 1.00 95.75 201 GLU A CA 1
ATOM 1551 C C . GLU A 1 201 ? -1.209 -3.351 -23.972 1.00 95.75 201 GLU A C 1
ATOM 1553 O O . GLU A 1 201 ? -1.848 -3.456 -25.031 1.00 95.75 201 GLU A O 1
ATOM 1558 N N . PHE A 1 202 ? -1.578 -2.508 -22.999 1.00 97.06 202 PHE A N 1
ATOM 1559 C CA . PHE A 1 202 ? -2.764 -1.652 -23.032 1.00 97.06 202 PHE A CA 1
ATOM 1560 C C . PHE A 1 202 ? -2.566 -0.467 -23.983 1.00 97.06 202 PHE A C 1
ATOM 1562 O O . PHE A 1 202 ? -1.609 0.298 -23.851 1.00 97.06 202 PHE A O 1
ATOM 1569 N N . THR A 1 203 ? -3.475 -0.313 -24.950 1.00 97.06 203 THR A N 1
ATOM 1570 C CA . THR A 1 203 ? -3.423 0.793 -25.915 1.00 97.06 203 THR A CA 1
ATOM 1571 C C . THR A 1 203 ? -3.811 2.103 -25.237 1.00 97.06 203 THR A C 1
ATOM 1573 O O . THR A 1 203 ? -4.913 2.220 -24.713 1.00 97.06 203 THR A O 1
ATOM 1576 N N . TRP A 1 204 ? -2.930 3.096 -25.286 1.00 97.31 204 TRP A N 1
ATOM 1577 C CA . TRP A 1 204 ? -3.198 4.434 -24.777 1.00 97.31 204 TRP A CA 1
ATOM 1578 C C . TRP A 1 204 ? -4.350 5.117 -25.518 1.00 97.31 204 TRP A C 1
ATOM 1580 O O . TRP A 1 204 ? -4.401 5.103 -26.750 1.00 97.31 204 TRP A O 1
ATOM 1590 N N . ALA A 1 205 ? -5.206 5.785 -24.748 1.00 95.25 205 ALA A N 1
ATOM 1591 C CA . ALA A 1 205 ? -6.229 6.704 -25.218 1.00 95.25 205 ALA A CA 1
ATOM 1592 C C . ALA A 1 205 ? -6.406 7.836 -24.194 1.00 95.25 205 ALA A C 1
ATOM 1594 O O . ALA A 1 205 ? -6.290 7.614 -22.989 1.00 95.25 205 ALA A O 1
ATOM 1595 N N . ASP A 1 206 ? -6.708 9.044 -24.666 1.00 92.50 206 ASP A N 1
ATOM 1596 C CA . ASP A 1 206 ? -6.942 10.218 -23.815 1.00 92.50 206 ASP A CA 1
ATOM 1597 C C . ASP A 1 206 ? -8.414 10.276 -23.338 1.00 92.50 206 ASP A C 1
ATOM 1599 O O . ASP A 1 206 ? -9.110 11.270 -23.526 1.00 92.50 206 ASP A O 1
ATOM 1603 N N . ASP A 1 207 ? -8.915 9.175 -22.763 1.00 93.69 207 ASP A N 1
ATOM 1604 C CA . ASP A 1 207 ? -10.316 8.991 -22.331 1.00 93.69 207 ASP A CA 1
ATOM 1605 C C . ASP A 1 207 ? -10.461 8.569 -20.850 1.00 93.69 207 ASP A C 1
ATOM 1607 O O . ASP A 1 207 ? -11.553 8.260 -20.369 1.00 93.69 207 ASP A O 1
ATOM 1611 N N . GLY A 1 208 ? -9.346 8.532 -20.115 1.00 95.56 208 GLY A N 1
ATOM 1612 C CA . GLY A 1 208 ? -9.285 8.088 -18.721 1.00 95.56 208 GLY A CA 1
ATOM 1613 C C . GLY A 1 208 ? -9.229 6.568 -18.531 1.00 95.56 208 GLY A C 1
ATOM 1614 O O . GLY A 1 208 ? -8.966 6.105 -17.416 1.00 95.56 208 GLY A O 1
ATOM 1615 N N . SER A 1 209 ? -9.399 5.769 -19.591 1.00 96.88 209 SER A N 1
ATOM 1616 C CA . SER A 1 209 ? -9.229 4.313 -19.528 1.00 96.88 209 SER A CA 1
ATOM 1617 C C . SER A 1 209 ? -7.828 3.868 -19.077 1.00 96.88 209 SER A C 1
ATOM 1619 O O . SER A 1 209 ? -7.773 2.913 -18.297 1.00 96.88 209 SER A O 1
ATOM 1621 N N . PRO A 1 210 ? -6.706 4.562 -19.394 1.00 97.88 210 PRO A N 1
ATOM 1622 C CA . PRO A 1 210 ? -5.388 4.187 -18.871 1.00 97.88 210 PRO A CA 1
ATOM 1623 C C . PRO A 1 210 ? -5.285 4.278 -17.343 1.00 97.88 210 PRO A C 1
ATOM 1625 O O . PRO A 1 210 ? -4.608 3.465 -16.717 1.00 97.88 210 PRO A O 1
ATOM 1628 N N . CYS A 1 211 ? -5.989 5.230 -16.719 1.00 97.94 211 CYS A N 1
ATOM 1629 C CA . CYS A 1 211 ? -6.040 5.358 -15.263 1.00 97.94 211 CYS A CA 1
ATOM 1630 C C . CYS A 1 211 ? -6.772 4.176 -14.620 1.00 97.94 211 CYS A C 1
ATOM 1632 O O . CYS A 1 211 ? -6.339 3.654 -13.591 1.00 97.94 211 CYS A O 1
ATOM 1634 N N . VAL A 1 212 ? -7.876 3.734 -15.230 1.00 97.19 212 VAL A N 1
ATOM 1635 C CA . VAL A 1 212 ? -8.607 2.550 -14.766 1.00 97.19 212 VAL A CA 1
ATOM 1636 C C . VAL A 1 212 ? -7.775 1.292 -15.008 1.00 97.19 212 VAL A C 1
ATOM 1638 O O . VAL A 1 212 ? -7.638 0.481 -14.098 1.00 97.19 212 VAL A O 1
ATOM 1641 N N . ALA A 1 213 ? -7.136 1.155 -16.172 1.00 97.25 213 ALA A N 1
ATOM 1642 C CA . ALA A 1 213 ? -6.228 0.045 -16.458 1.00 97.25 213 ALA A CA 1
ATOM 1643 C C . ALA A 1 213 ? -5.078 -0.034 -15.439 1.00 97.25 213 ALA A C 1
ATOM 1645 O O . ALA A 1 213 ? -4.802 -1.113 -14.917 1.00 97.25 213 ALA A O 1
ATOM 1646 N N . LEU A 1 214 ? -4.473 1.104 -15.074 1.00 97.62 214 LEU A N 1
ATOM 1647 C CA . LEU A 1 214 ? -3.463 1.192 -14.014 1.00 97.62 214 LEU A CA 1
ATOM 1648 C C . LEU A 1 214 ? -4.001 0.679 -12.675 1.00 97.62 214 LEU A C 1
ATOM 1650 O O . LEU A 1 214 ? -3.347 -0.148 -12.046 1.00 97.62 214 LEU A O 1
ATOM 1654 N N . ALA A 1 215 ? -5.197 1.093 -12.256 1.00 95.88 215 ALA A N 1
ATOM 1655 C CA . ALA A 1 215 ? -5.806 0.616 -11.012 1.00 95.88 215 ALA A CA 1
ATOM 1656 C C . ALA A 1 215 ? -6.127 -0.893 -11.027 1.00 95.88 215 ALA A C 1
ATOM 1658 O O . ALA A 1 215 ? -6.109 -1.543 -9.979 1.00 95.88 215 ALA A O 1
ATOM 1659 N N . PHE A 1 216 ? -6.392 -1.459 -12.208 1.00 94.88 216 PHE A N 1
ATOM 1660 C CA . PHE A 1 216 ? -6.605 -2.893 -12.408 1.00 94.88 216 PHE A CA 1
ATOM 1661 C C . PHE A 1 216 ? -5.320 -3.695 -12.606 1.00 94.88 216 PHE A C 1
ATOM 1663 O O . PHE A 1 216 ? -5.405 -4.921 -12.580 1.00 94.88 216 PHE A O 1
ATOM 1670 N N . SER A 1 217 ? -4.169 -3.047 -12.784 1.00 94.56 217 SER A N 1
ATOM 1671 C CA . SER A 1 217 ? -2.893 -3.706 -13.067 1.00 94.56 217 SER A CA 1
ATOM 1672 C C . SER A 1 217 ? -2.381 -4.541 -11.897 1.00 94.56 217 SER A C 1
ATOM 1674 O O . SER A 1 217 ? -2.687 -4.295 -10.720 1.00 94.56 217 SER A O 1
ATOM 1676 N N . THR A 1 218 ? -1.543 -5.526 -12.211 1.00 92.44 218 THR A N 1
ATOM 1677 C CA . THR A 1 218 ? -0.878 -6.323 -11.183 1.00 92.44 218 THR A CA 1
ATOM 1678 C C . THR A 1 218 ? 0.055 -5.460 -10.338 1.00 92.44 218 THR A C 1
ATOM 1680 O O . THR A 1 218 ? 0.067 -5.596 -9.112 1.00 92.44 218 THR A O 1
ATOM 1683 N N . TRP A 1 219 ? 0.736 -4.493 -10.941 1.00 94.31 219 TRP A N 1
ATOM 1684 C CA . TRP A 1 219 ? 1.575 -3.522 -10.257 1.00 94.31 219 TRP A CA 1
ATOM 1685 C C . TRP A 1 219 ? 0.825 -2.767 -9.161 1.00 94.31 219 TRP A C 1
ATOM 1687 O O . TRP A 1 219 ? 1.260 -2.777 -8.009 1.00 94.31 219 TRP A O 1
ATOM 1697 N N . PHE A 1 220 ? -0.333 -2.173 -9.464 1.00 93.88 220 PHE A N 1
ATOM 1698 C CA . PHE A 1 220 ? -1.060 -1.355 -8.487 1.00 93.88 220 PHE A CA 1
ATOM 1699 C C . PHE A 1 220 ? -1.607 -2.173 -7.312 1.00 93.88 220 PHE A C 1
ATOM 1701 O O . PHE A 1 220 ? -1.729 -1.672 -6.196 1.00 93.88 220 PHE A O 1
ATOM 1708 N N . SER A 1 221 ? -1.897 -3.452 -7.540 1.00 89.88 221 SER A N 1
ATOM 1709 C CA . SER A 1 221 ? -2.449 -4.337 -6.515 1.00 89.88 221 SER A CA 1
ATOM 1710 C C . SER A 1 221 ? -1.427 -4.854 -5.488 1.00 89.88 221 SER A C 1
ATOM 1712 O O . SER A 1 221 ? -1.822 -5.361 -4.437 1.00 89.88 221 SER A O 1
ATOM 1714 N N . ARG A 1 222 ? -0.118 -4.696 -5.725 1.00 88.44 222 ARG A N 1
ATOM 1715 C CA . ARG A 1 222 ? 0.933 -5.181 -4.814 1.00 88.44 222 ARG A CA 1
ATOM 1716 C C . ARG A 1 222 ? 1.200 -4.212 -3.657 1.00 88.44 222 ARG A C 1
ATOM 1718 O O . ARG A 1 222 ? 1.098 -2.994 -3.780 1.00 88.44 222 ARG A O 1
ATOM 1725 N N . GLY A 1 223 ? 1.574 -4.761 -2.503 1.00 90.00 223 GLY A N 1
ATOM 1726 C CA . GLY A 1 223 ? 1.894 -3.985 -1.304 1.00 90.00 223 GLY A CA 1
ATOM 1727 C C . GLY A 1 223 ? 3.156 -3.140 -1.470 1.00 90.00 223 GLY A C 1
ATOM 1728 O O . GLY A 1 223 ? 3.126 -1.945 -1.199 1.00 90.00 223 GLY A O 1
ATOM 1729 N N . TRP A 1 224 ? 4.251 -3.743 -1.943 1.00 91.00 224 TRP A N 1
ATOM 1730 C CA . TRP A 1 224 ? 5.540 -3.054 -2.079 1.00 91.00 224 TRP A CA 1
ATOM 1731 C C . TRP A 1 224 ? 5.452 -1.842 -3.011 1.00 91.00 224 TRP A C 1
ATOM 1733 O O . TRP A 1 224 ? 5.933 -0.774 -2.650 1.00 91.00 224 TRP A O 1
ATOM 1743 N N . THR A 1 225 ? 4.720 -1.946 -4.122 1.00 93.38 225 THR A N 1
ATOM 1744 C CA . THR A 1 225 ? 4.536 -0.837 -5.074 1.00 93.38 225 THR A CA 1
ATOM 1745 C C . THR A 1 225 ? 3.802 0.364 -4.466 1.00 93.38 225 THR A C 1
ATOM 1747 O O . THR A 1 225 ? 3.921 1.473 -4.974 1.00 93.38 225 THR A O 1
ATOM 1750 N N . ALA A 1 226 ? 3.079 0.187 -3.350 1.00 92.62 226 ALA A N 1
ATOM 1751 C CA . ALA A 1 226 ? 2.450 1.290 -2.615 1.00 92.62 226 ALA A CA 1
ATOM 1752 C C . ALA A 1 226 ? 3.501 2.189 -1.976 1.00 92.62 226 ALA A C 1
ATOM 1754 O O . ALA A 1 226 ? 3.421 3.409 -2.068 1.00 92.62 226 ALA A O 1
ATOM 1755 N N . LEU A 1 227 ? 4.487 1.556 -1.337 1.00 93.19 227 LEU A N 1
ATOM 1756 C CA . LEU A 1 227 ? 5.620 2.225 -0.717 1.00 93.19 227 LEU A CA 1
ATOM 1757 C C . LEU A 1 227 ? 6.472 2.906 -1.786 1.00 93.19 227 LEU A C 1
ATOM 1759 O O . LEU A 1 227 ? 6.842 4.061 -1.631 1.00 93.19 227 LEU A O 1
ATOM 1763 N N . GLU A 1 228 ? 6.732 2.209 -2.890 1.00 94.81 228 GLU A N 1
ATOM 1764 C CA . GLU A 1 228 ? 7.506 2.729 -4.022 1.00 94.81 228 GLU A CA 1
ATOM 1765 C C . GLU A 1 228 ? 6.836 3.966 -4.626 1.00 94.81 228 GLU A C 1
ATOM 1767 O O . GLU A 1 228 ? 7.477 5.007 -4.775 1.00 94.81 228 GLU A O 1
ATOM 1772 N N . LEU A 1 229 ? 5.527 3.894 -4.888 1.00 94.88 229 LEU A N 1
ATOM 1773 C CA . LEU A 1 229 ? 4.739 5.024 -5.373 1.00 94.88 229 LEU A CA 1
ATOM 1774 C C . LEU A 1 229 ? 4.705 6.181 -4.369 1.00 94.88 229 LEU A C 1
ATOM 1776 O O . LEU A 1 229 ? 4.797 7.336 -4.778 1.00 94.88 229 LEU A O 1
ATOM 1780 N N . TYR A 1 230 ? 4.592 5.887 -3.074 1.00 92.81 230 TYR A N 1
ATOM 1781 C CA . TYR A 1 230 ? 4.591 6.908 -2.028 1.00 92.81 230 TYR A CA 1
ATOM 1782 C C . TYR A 1 230 ? 5.920 7.651 -1.924 1.00 92.81 230 TYR A C 1
ATOM 1784 O O . TYR A 1 230 ? 5.928 8.861 -1.720 1.00 92.81 230 TYR A O 1
ATOM 1792 N N . MET A 1 231 ? 7.040 6.957 -2.120 1.00 93.12 231 MET A N 1
ATOM 1793 C CA . MET A 1 231 ? 8.354 7.594 -2.081 1.00 93.12 231 MET A CA 1
ATOM 1794 C C . MET A 1 231 ? 8.692 8.386 -3.338 1.00 93.12 231 MET A C 1
ATOM 1796 O O . MET A 1 231 ? 9.464 9.334 -3.269 1.00 93.12 231 MET A O 1
ATOM 1800 N N . SER A 1 232 ? 8.170 7.979 -4.491 1.00 94.62 232 SER A N 1
ATOM 1801 C CA . SER A 1 232 ? 8.625 8.504 -5.778 1.00 94.62 232 SER A CA 1
ATOM 1802 C C . SER A 1 232 ? 8.193 9.953 -5.990 1.00 94.62 232 SER A C 1
ATOM 1804 O O . SER A 1 232 ? 7.016 10.271 -5.855 1.00 94.62 232 SER A O 1
ATOM 1806 N N . GLU A 1 233 ? 9.097 10.830 -6.413 1.00 92.50 233 GLU A N 1
ATOM 1807 C CA . GLU A 1 233 ? 8.719 12.203 -6.770 1.00 92.50 233 GLU A CA 1
ATOM 1808 C C . GLU A 1 233 ? 8.020 12.248 -8.133 1.00 92.50 233 GLU A C 1
ATOM 1810 O O . GLU A 1 233 ? 6.892 12.718 -8.231 1.00 92.50 233 GLU A O 1
ATOM 1815 N N . THR A 1 234 ? 8.644 11.676 -9.163 1.00 95.69 234 THR A N 1
ATOM 1816 C CA . THR A 1 234 ? 8.097 11.579 -10.527 1.00 95.69 234 THR A CA 1
ATOM 1817 C C . THR A 1 234 ? 7.918 10.116 -10.911 1.00 95.69 234 THR A C 1
ATOM 1819 O O . THR A 1 234 ? 8.811 9.303 -10.662 1.00 95.69 234 THR A O 1
ATOM 1822 N N . VAL A 1 235 ? 6.785 9.774 -11.530 1.00 97.94 235 VAL A N 1
ATOM 1823 C CA . VAL A 1 235 ? 6.463 8.395 -11.924 1.00 97.94 235 VAL A CA 1
ATOM 1824 C C . VAL A 1 235 ? 6.079 8.338 -13.396 1.00 97.94 235 VAL A C 1
ATOM 1826 O O . VAL A 1 235 ? 5.147 9.014 -13.821 1.00 97.94 235 VAL A O 1
ATOM 1829 N N . TRP A 1 236 ? 6.776 7.493 -14.150 1.00 98.38 236 TRP A N 1
ATOM 1830 C CA . TRP A 1 236 ? 6.515 7.219 -15.560 1.00 98.38 236 TRP A CA 1
ATOM 1831 C C . TRP A 1 236 ? 5.940 5.819 -15.729 1.00 98.38 236 TRP A C 1
ATOM 1833 O O . TRP A 1 236 ? 6.419 4.871 -15.109 1.00 98.38 236 TRP A O 1
ATOM 1843 N N . VAL A 1 237 ? 4.942 5.672 -16.595 1.00 98.50 237 VAL A N 1
ATOM 1844 C CA . VAL A 1 237 ? 4.304 4.388 -16.908 1.00 98.50 237 VAL A CA 1
ATOM 1845 C C . VAL A 1 237 ? 4.429 4.104 -18.401 1.00 98.50 237 VAL A C 1
ATOM 1847 O O . VAL A 1 237 ? 4.220 4.997 -19.225 1.00 98.50 237 VAL A O 1
ATOM 1850 N N . ILE A 1 238 ? 4.773 2.861 -18.749 1.00 97.44 238 ILE A N 1
ATOM 1851 C CA . ILE A 1 238 ? 4.831 2.401 -20.142 1.00 97.44 238 ILE A CA 1
ATOM 1852 C C . ILE A 1 238 ? 3.447 1.915 -20.581 1.00 97.44 238 ILE A C 1
ATOM 1854 O O . ILE A 1 238 ? 2.879 1.020 -19.957 1.00 97.44 238 ILE A O 1
ATOM 1858 N N . PHE A 1 239 ? 2.959 2.449 -21.701 1.00 97.81 239 PHE A N 1
ATOM 1859 C CA . PHE A 1 239 ? 1.767 1.970 -22.408 1.00 97.81 239 PHE A CA 1
ATOM 1860 C C . PHE A 1 239 ? 2.085 1.591 -23.852 1.00 97.81 239 PHE A C 1
ATOM 1862 O O . PHE A 1 239 ? 3.119 1.985 -24.399 1.00 97.81 239 PHE A O 1
ATOM 1869 N N . LYS A 1 240 ? 1.167 0.877 -24.508 1.00 97.19 240 LYS A N 1
ATOM 1870 C CA . LYS A 1 240 ? 1.207 0.697 -25.960 1.00 97.19 240 LYS A CA 1
ATOM 1871 C C . LYS A 1 240 ? 0.634 1.937 -26.643 1.00 97.19 240 LYS A C 1
ATOM 1873 O O . LYS A 1 240 ? -0.522 2.289 -26.441 1.00 97.19 240 LYS A O 1
ATOM 1878 N N . GLY A 1 241 ? 1.416 2.589 -27.486 1.00 96.25 241 GLY A N 1
ATOM 1879 C CA . GLY A 1 241 ? 0.953 3.675 -28.338 1.00 96.25 241 GLY A CA 1
ATOM 1880 C C . GLY A 1 241 ? -0.068 3.203 -29.381 1.00 96.25 241 GLY A C 1
ATOM 1881 O O . GLY A 1 241 ? -0.120 2.010 -29.706 1.00 96.25 241 GLY A O 1
ATOM 1882 N N . PRO A 1 242 ? -0.864 4.120 -29.958 1.00 92.62 242 PRO A N 1
ATOM 1883 C CA . PRO A 1 242 ? -1.794 3.796 -31.043 1.00 92.62 242 PRO A CA 1
ATOM 1884 C C . PRO A 1 242 ? -1.115 3.189 -32.283 1.00 92.62 242 PRO A C 1
ATOM 1886 O O . PRO A 1 242 ? -1.732 2.416 -33.010 1.00 92.62 242 PRO A O 1
ATOM 1889 N N . ASP A 1 243 ? 0.166 3.499 -32.507 1.00 93.12 243 ASP A N 1
ATOM 1890 C CA . ASP A 1 243 ? 1.005 2.933 -33.572 1.00 93.12 243 ASP A CA 1
ATOM 1891 C C . ASP A 1 243 ? 1.635 1.573 -33.202 1.00 93.12 243 ASP A C 1
ATOM 1893 O O . ASP A 1 243 ? 2.421 1.012 -33.966 1.00 93.12 243 ASP A O 1
ATOM 1897 N N . GLY A 1 244 ? 1.304 1.043 -32.021 1.00 91.44 244 GLY A N 1
ATOM 1898 C CA . GLY A 1 244 ? 1.823 -0.210 -31.483 1.00 91.44 244 GLY A CA 1
ATOM 1899 C C . GLY A 1 244 ? 3.188 -0.100 -30.800 1.00 91.44 244 GLY A C 1
ATOM 1900 O O . GLY A 1 244 ? 3.666 -1.109 -30.280 1.00 91.44 244 GLY A O 1
ATOM 1901 N N . LYS A 1 245 ? 3.828 1.076 -30.776 1.00 92.12 245 LYS A N 1
ATOM 1902 C CA . LYS A 1 245 ? 5.133 1.263 -30.120 1.00 92.12 245 LYS A CA 1
ATOM 1903 C C . LYS A 1 245 ? 4.968 1.668 -28.656 1.00 92.12 245 LYS A C 1
ATOM 1905 O O . LYS A 1 245 ? 3.970 2.293 -28.322 1.00 92.12 245 LYS A O 1
ATOM 1910 N N . PRO A 1 246 ? 5.927 1.358 -27.767 1.00 93.94 246 PRO A N 1
ATOM 1911 C CA . PRO A 1 246 ? 5.863 1.815 -26.382 1.00 93.94 246 PRO A CA 1
ATOM 1912 C C . PRO A 1 246 ? 5.856 3.345 -26.289 1.00 93.94 246 PRO A C 1
ATOM 1914 O O . PRO A 1 246 ? 6.648 4.005 -26.962 1.00 93.94 246 PRO A O 1
ATOM 1917 N N . ILE A 1 247 ? 5.003 3.891 -25.425 1.00 96.06 247 ILE A N 1
ATOM 1918 C CA . ILE A 1 247 ? 4.977 5.313 -25.070 1.00 96.06 247 ILE A CA 1
ATOM 1919 C C . ILE A 1 247 ? 5.112 5.481 -23.554 1.00 96.06 247 ILE A C 1
ATOM 1921 O O . ILE A 1 247 ? 4.663 4.624 -22.791 1.00 96.06 247 ILE A O 1
ATOM 1925 N N . LEU A 1 248 ? 5.725 6.586 -23.128 1.00 97.31 248 LEU A N 1
ATOM 1926 C CA . LEU A 1 248 ? 5.876 6.957 -21.721 1.00 97.31 248 LEU A CA 1
ATOM 1927 C C . LEU A 1 248 ? 4.839 8.012 -21.346 1.00 97.31 248 LEU A C 1
ATOM 1929 O O . LEU A 1 248 ? 4.625 8.965 -22.095 1.00 97.31 248 LEU A O 1
ATOM 1933 N N . LYS A 1 249 ? 4.201 7.827 -20.189 1.00 97.94 249 LYS A N 1
ATOM 1934 C CA . LYS A 1 249 ? 3.185 8.739 -19.655 1.00 97.94 249 LYS A CA 1
ATOM 1935 C C . LYS A 1 249 ? 3.465 9.055 -18.194 1.00 97.94 249 LYS A C 1
ATOM 1937 O O . LYS A 1 249 ? 3.722 8.146 -17.403 1.00 97.94 249 LYS A O 1
ATOM 1942 N N . ASP A 1 250 ? 3.458 10.340 -17.865 1.00 97.56 250 ASP A N 1
ATOM 1943 C CA . ASP A 1 250 ? 3.639 10.850 -16.510 1.00 97.56 250 ASP A CA 1
ATOM 1944 C C . ASP A 1 250 ? 2.365 10.552 -15.714 1.00 97.56 250 ASP A C 1
ATOM 1946 O O . ASP A 1 250 ? 1.254 10.883 -16.138 1.00 97.56 250 ASP A O 1
ATOM 1950 N N . LEU A 1 251 ? 2.515 9.901 -14.561 1.00 97.50 251 LEU A N 1
ATOM 1951 C CA . LEU A 1 251 ? 1.383 9.511 -13.732 1.00 97.50 251 LEU A CA 1
ATOM 1952 C C . LEU A 1 251 ? 0.520 10.711 -13.345 1.00 97.50 251 LEU A C 1
ATOM 1954 O O . LEU A 1 251 ? -0.696 10.675 -13.513 1.00 97.50 251 LEU A O 1
ATOM 1958 N N . ASP A 1 252 ? 1.141 11.760 -12.817 1.00 94.81 252 ASP A N 1
ATOM 1959 C CA . ASP A 1 252 ? 0.426 12.872 -12.203 1.00 94.81 252 ASP A CA 1
ATOM 1960 C C . ASP A 1 252 ? -0.109 13.863 -13.253 1.00 94.81 252 ASP A C 1
ATOM 1962 O O . ASP A 1 252 ? -1.091 14.557 -12.977 1.00 94.81 252 ASP A O 1
ATOM 1966 N N . LYS A 1 253 ? 0.514 13.929 -14.441 1.00 94.06 253 LYS A N 1
ATOM 1967 C CA . LYS A 1 253 ? 0.138 14.869 -15.515 1.00 94.06 253 LYS A CA 1
ATOM 1968 C C . LYS A 1 253 ? -0.722 14.259 -16.614 1.00 94.06 253 LYS A C 1
ATOM 1970 O O . LYS A 1 253 ? -1.648 14.918 -17.068 1.00 94.06 253 LYS A O 1
ATOM 1975 N N . ASP A 1 254 ? -0.404 13.044 -17.058 1.00 96.25 254 ASP A N 1
ATOM 1976 C CA . ASP A 1 254 ? -1.050 12.449 -18.231 1.00 96.25 254 ASP A CA 1
ATOM 1977 C C . ASP A 1 254 ? -2.130 11.430 -17.848 1.00 96.25 254 ASP A C 1
ATOM 1979 O O . ASP A 1 254 ? -3.135 11.298 -18.543 1.00 96.25 254 ASP A O 1
ATOM 1983 N N . ILE A 1 255 ? -1.916 10.662 -16.772 1.00 97.56 255 ILE A N 1
ATOM 1984 C CA . ILE A 1 255 ? -2.778 9.520 -16.424 1.00 97.56 255 ILE A CA 1
ATOM 1985 C C . ILE A 1 255 ? -3.893 9.934 -15.466 1.00 97.56 255 ILE A C 1
ATOM 1987 O O . ILE A 1 255 ? -5.058 9.595 -15.684 1.00 97.56 255 ILE A O 1
ATOM 1991 N N . LEU A 1 256 ? -3.554 10.615 -14.370 1.00 96.31 256 LEU A N 1
ATOM 1992 C CA . LEU A 1 256 ? -4.527 11.000 -13.352 1.00 96.31 256 LEU A CA 1
ATOM 1993 C C . LEU A 1 256 ? -5.346 12.212 -13.808 1.00 96.31 256 LEU A C 1
ATOM 1995 O O . LEU A 1 256 ? -4.802 13.221 -14.241 1.00 96.31 256 LEU A O 1
ATOM 1999 N N . ALA A 1 257 ? -6.664 12.150 -13.626 1.00 94.88 257 ALA A N 1
ATOM 2000 C CA . ALA A 1 257 ? -7.548 13.281 -13.882 1.00 94.88 257 ALA A CA 1
ATOM 2001 C C . ALA A 1 257 ? -7.202 14.450 -12.955 1.00 94.88 257 ALA A C 1
ATOM 2003 O O . ALA A 1 257 ? -7.110 14.271 -11.734 1.00 94.88 257 ALA A O 1
ATOM 2004 N N . HIS A 1 258 ? -7.096 15.663 -13.497 1.00 87.44 258 HIS A N 1
ATOM 2005 C CA . HIS A 1 258 ? -7.024 16.862 -12.669 1.00 87.44 258 HIS A CA 1
ATOM 2006 C C . HIS A 1 258 ? -8.338 17.052 -11.900 1.00 87.44 258 HIS A C 1
ATOM 2008 O O . HIS A 1 258 ? -9.427 16.925 -12.460 1.00 87.44 258 HIS A O 1
ATOM 2014 N N . SER A 1 259 ? -8.247 17.410 -10.615 1.00 75.31 259 SER A N 1
ATOM 2015 C CA . SER A 1 259 ? -9.425 17.591 -9.749 1.00 75.31 259 SER A CA 1
ATOM 2016 C C . SER A 1 259 ? -10.434 18.598 -10.316 1.00 75.31 259 SER A C 1
ATOM 2018 O O . SER A 1 259 ? -11.640 18.452 -10.125 1.00 75.31 259 SER A O 1
ATOM 2020 N N . ASN A 1 260 ? -9.932 19.598 -11.045 1.00 80.88 260 ASN A N 1
ATOM 2021 C CA . ASN A 1 260 ? -10.709 20.725 -11.551 1.00 80.88 260 ASN A CA 1
ATOM 2022 C C . ASN A 1 260 ? -11.088 20.589 -13.030 1.00 80.88 260 ASN A C 1
ATOM 2024 O O . ASN A 1 260 ? -11.673 21.521 -13.570 1.00 80.88 260 ASN A O 1
ATOM 2028 N N . ASP A 1 261 ? -10.760 19.477 -13.693 1.00 86.44 261 ASP A N 1
ATOM 2029 C CA . ASP A 1 261 ? -11.133 19.272 -15.094 1.00 86.44 261 ASP A CA 1
ATOM 2030 C C . ASP A 1 261 ? -12.641 18.982 -15.190 1.00 86.44 261 ASP A C 1
ATOM 2032 O O . ASP A 1 261 ? -13.080 17.926 -14.731 1.00 86.44 261 ASP A O 1
ATOM 2036 N N . PRO A 1 262 ? -13.477 19.881 -15.742 1.00 83.12 262 PRO A N 1
ATOM 2037 C CA . PRO A 1 262 ? -14.919 19.662 -15.809 1.00 83.12 262 PRO A CA 1
ATOM 2038 C C . PRO A 1 262 ? -15.317 18.581 -16.826 1.00 83.12 262 PRO A C 1
ATOM 2040 O O . PRO A 1 262 ? -16.448 18.104 -16.765 1.00 83.12 262 PRO A O 1
ATOM 2043 N N . PHE A 1 263 ? -14.414 18.184 -17.727 1.00 87.00 263 PHE A N 1
ATOM 2044 C CA . PHE A 1 263 ? -14.681 17.230 -18.804 1.00 87.00 263 PHE A CA 1
ATOM 2045 C C . PHE A 1 263 ? -14.200 15.812 -18.490 1.00 87.00 263 PHE A C 1
ATOM 2047 O O . PHE A 1 263 ? -14.656 14.863 -19.128 1.00 87.00 263 PHE A O 1
ATOM 2054 N N . ALA A 1 264 ? -13.330 15.645 -17.490 1.00 90.00 264 ALA A N 1
ATOM 2055 C CA . ALA A 1 264 ? -12.889 14.324 -17.059 1.00 90.00 264 ALA A CA 1
ATOM 2056 C C . ALA A 1 264 ? -14.072 13.469 -16.575 1.00 90.00 264 ALA A C 1
ATOM 2058 O O . ALA A 1 264 ? -14.892 13.903 -15.755 1.00 90.00 264 ALA A O 1
ATOM 2059 N N . HIS A 1 265 ? -14.124 12.226 -17.061 1.00 91.81 265 HIS A N 1
ATOM 2060 C CA . HIS A 1 265 ? -15.167 11.263 -16.717 1.00 91.81 265 HIS A CA 1
ATOM 2061 C C . HIS A 1 265 ? -15.254 11.073 -15.185 1.00 91.81 265 HIS A C 1
ATOM 2063 O O . HIS A 1 265 ? -14.213 10.939 -14.534 1.00 91.81 265 HIS A O 1
ATOM 2069 N N . PRO A 1 266 ? -16.454 11.010 -14.572 1.00 91.81 266 PRO A N 1
ATOM 2070 C CA . PRO A 1 266 ? -16.591 10.889 -13.118 1.00 91.81 266 PRO A CA 1
ATOM 2071 C C . PRO A 1 266 ? -15.794 9.723 -12.519 1.00 91.81 266 PRO A C 1
ATOM 2073 O O . PRO A 1 266 ? -15.005 9.936 -11.603 1.00 91.81 266 PRO A O 1
ATOM 2076 N N . THR A 1 267 ? -15.894 8.521 -13.096 1.00 93.62 267 THR A N 1
ATOM 2077 C CA . THR A 1 267 ? -15.104 7.354 -12.659 1.00 93.62 267 THR A CA 1
ATOM 2078 C C . THR A 1 267 ? -13.598 7.581 -12.792 1.00 93.62 267 THR A C 1
ATOM 2080 O O . THR A 1 267 ? -12.841 7.161 -11.921 1.00 93.62 267 THR A O 1
ATOM 2083 N N . HIS A 1 268 ? -13.136 8.289 -13.832 1.00 95.62 268 HIS A N 1
ATOM 2084 C CA . HIS A 1 268 ? -11.712 8.611 -13.982 1.00 95.62 268 HIS A CA 1
ATOM 2085 C C . HIS A 1 268 ? -11.232 9.482 -12.818 1.00 95.62 268 HIS A C 1
ATOM 2087 O O . HIS A 1 268 ? -10.181 9.194 -12.248 1.00 95.62 268 HIS A O 1
ATOM 2093 N N . LYS A 1 269 ? -12.027 10.466 -12.379 1.00 94.25 269 LYS A N 1
ATOM 2094 C CA . LYS A 1 269 ? -11.726 11.269 -11.181 1.00 94.25 269 LYS A CA 1
ATOM 2095 C C . LYS A 1 269 ? -11.705 10.429 -9.906 1.00 94.25 269 LYS A C 1
ATOM 2097 O O . LYS A 1 269 ? -10.727 10.486 -9.166 1.00 94.25 269 LYS A O 1
ATOM 2102 N N . GLN A 1 270 ? -12.734 9.610 -9.688 1.00 92.62 270 GLN A N 1
ATOM 2103 C CA . GLN A 1 270 ? -12.861 8.770 -8.491 1.00 92.62 270 GLN A CA 1
ATOM 2104 C C . GLN A 1 270 ? -11.693 7.779 -8.365 1.00 92.62 270 GLN A C 1
ATOM 2106 O O . GLN A 1 270 ? -11.092 7.649 -7.299 1.00 92.62 270 GLN A O 1
ATOM 2111 N N . VAL A 1 271 ? -11.313 7.122 -9.465 1.00 94.56 271 VAL A N 1
ATOM 2112 C CA . VAL A 1 271 ? -10.147 6.224 -9.511 1.00 94.56 271 VAL A CA 1
ATOM 2113 C C . VAL A 1 271 ? -8.842 7.006 -9.358 1.00 94.56 271 VAL A C 1
ATOM 2115 O O . VAL A 1 271 ? -7.938 6.555 -8.650 1.00 94.56 271 VAL A O 1
ATOM 2118 N N . SER A 1 272 ? -8.749 8.202 -9.946 1.00 94.44 272 SER A N 1
ATOM 2119 C CA . SER A 1 272 ? -7.581 9.066 -9.767 1.00 94.44 272 SER A CA 1
ATOM 2120 C C . SER A 1 272 ? -7.369 9.430 -8.302 1.00 94.44 272 SER A C 1
ATOM 2122 O O . SER A 1 272 ? -6.231 9.418 -7.845 1.00 94.44 272 SER A O 1
ATOM 2124 N N . ASP A 1 273 ? -8.433 9.683 -7.537 1.00 89.88 273 ASP A N 1
ATOM 2125 C CA . ASP A 1 273 ? -8.338 9.964 -6.102 1.00 89.88 273 ASP A CA 1
ATOM 2126 C C . ASP A 1 273 ? -7.825 8.761 -5.302 1.00 89.88 273 ASP A C 1
ATOM 2128 O O . ASP A 1 273 ? -7.026 8.934 -4.378 1.00 89.88 273 ASP A O 1
ATOM 2132 N N . VAL A 1 274 ? -8.204 7.536 -5.681 1.00 90.25 274 VAL A N 1
ATOM 2133 C CA . VAL A 1 274 ? -7.671 6.305 -5.068 1.00 90.25 274 VAL A CA 1
ATOM 2134 C C . VAL A 1 274 ? -6.164 6.168 -5.293 1.00 90.25 274 VAL A C 1
ATOM 2136 O O . VAL A 1 274 ? -5.439 5.780 -4.377 1.00 90.25 274 VAL A O 1
ATOM 2139 N N . ILE A 1 275 ? -5.668 6.499 -6.486 1.00 92.88 275 ILE A N 1
ATOM 2140 C CA . ILE A 1 275 ? -4.233 6.422 -6.798 1.00 92.88 275 ILE A CA 1
ATOM 2141 C C . ILE A 1 275 ? -3.480 7.587 -6.146 1.00 92.88 275 ILE A C 1
ATOM 2143 O O . ILE A 1 275 ? -2.456 7.384 -5.495 1.00 92.88 275 ILE A O 1
ATOM 2147 N N . ARG A 1 276 ? -4.017 8.804 -6.258 1.00 90.31 276 ARG A N 1
ATOM 2148 C CA . ARG A 1 276 ? -3.455 10.048 -5.716 1.00 90.31 276 ARG A CA 1
ATOM 2149 C C . ARG A 1 276 ? -3.288 10.006 -4.203 1.00 90.31 276 ARG A C 1
ATOM 2151 O O . ARG A 1 276 ? -2.334 10.550 -3.664 1.00 90.31 276 ARG A O 1
ATOM 2158 N N . ARG A 1 277 ? -4.165 9.287 -3.510 1.00 84.88 277 ARG A N 1
ATOM 2159 C CA . ARG A 1 277 ? -4.022 8.944 -2.093 1.00 84.88 277 ARG A CA 1
ATOM 2160 C C . ARG A 1 277 ? -2.633 8.371 -1.763 1.00 84.88 277 ARG A C 1
ATOM 2162 O O . ARG A 1 277 ? -2.140 8.557 -0.656 1.00 84.88 277 ARG A O 1
ATOM 2169 N N . LEU A 1 278 ? -1.960 7.693 -2.675 1.00 88.06 278 LEU A N 1
ATOM 2170 C CA . LEU A 1 278 ? -0.628 7.145 -2.414 1.00 88.06 278 LEU A CA 1
ATOM 2171 C C . LEU A 1 278 ? 0.494 8.142 -2.671 1.00 88.06 278 LEU A C 1
ATOM 2173 O O . LEU A 1 278 ? 1.643 7.794 -2.461 1.00 88.06 278 LEU A O 1
ATOM 2177 N N . ARG A 1 279 ? 0.187 9.364 -3.105 1.00 89.12 279 ARG A N 1
ATOM 2178 C CA . ARG A 1 279 ? 1.164 10.425 -3.333 1.00 89.12 279 ARG A CA 1
ATOM 2179 C C . ARG A 1 279 ? 1.294 11.279 -2.061 1.00 89.12 279 ARG A C 1
ATOM 2181 O O . ARG A 1 279 ? 0.275 11.632 -1.459 1.00 89.12 279 ARG A O 1
ATOM 2188 N N . PRO A 1 280 ? 2.516 11.655 -1.649 1.00 75.56 280 PRO A N 1
ATOM 2189 C CA . PRO A 1 280 ? 2.757 12.335 -0.373 1.00 75.56 280 PRO A CA 1
ATOM 2190 C C . PRO A 1 280 ? 2.121 13.735 -0.302 1.00 75.56 280 PRO A C 1
ATOM 2192 O O . PRO A 1 280 ? 1.654 14.155 0.752 1.00 75.56 280 PRO A O 1
ATOM 2195 N N . HIS A 1 281 ? 2.021 14.441 -1.433 1.00 67.75 281 HIS A N 1
ATOM 2196 C CA . HIS A 1 281 ? 1.513 15.820 -1.501 1.00 67.75 281 HIS A CA 1
ATOM 2197 C C . HIS A 1 281 ? -0.018 15.945 -1.453 1.00 67.75 281 HIS A C 1
ATOM 2199 O O . HIS A 1 281 ? -0.550 17.054 -1.428 1.00 67.75 281 HIS A O 1
ATOM 2205 N N . SER A 1 282 ? -0.749 14.831 -1.477 1.00 64.88 282 SER A N 1
ATOM 2206 C CA . SER A 1 282 ? -2.192 14.846 -1.726 1.00 64.88 282 SER A CA 1
ATOM 2207 C C . SER A 1 282 ? -3.071 14.811 -0.478 1.00 64.88 282 SER A C 1
ATOM 2209 O O . SER A 1 282 ? -4.286 14.708 -0.625 1.00 64.88 282 SER A O 1
ATOM 2211 N N . ARG A 1 283 ? -2.515 14.879 0.742 1.00 60.06 283 ARG A N 1
ATOM 2212 C CA . ARG A 1 283 ? -3.298 14.619 1.963 1.00 60.06 283 ARG A CA 1
ATOM 2213 C C . ARG A 1 283 ? -3.047 15.619 3.091 1.00 60.06 283 ARG A C 1
ATOM 2215 O O . ARG A 1 283 ? -1.921 15.781 3.547 1.00 60.06 283 ARG A O 1
ATOM 2222 N N . ARG A 1 284 ? -4.125 16.260 3.562 1.00 57.56 284 ARG A N 1
ATOM 2223 C CA . ARG A 1 284 ? -4.139 17.144 4.749 1.00 57.56 284 ARG A CA 1
ATOM 2224 C C . ARG A 1 284 ? -5.288 16.855 5.726 1.00 57.56 284 ARG A C 1
ATOM 2226 O O . ARG A 1 284 ? -5.374 17.507 6.758 1.00 57.56 284 ARG A O 1
ATOM 2233 N N . ASP A 1 285 ? -6.155 15.898 5.415 1.00 64.62 285 ASP A N 1
ATOM 2234 C CA . ASP A 1 285 ? -7.466 15.703 6.047 1.00 64.62 285 ASP A CA 1
ATOM 2235 C C . ASP A 1 285 ? -7.642 14.350 6.769 1.00 64.62 285 ASP A C 1
ATOM 2237 O O . ASP A 1 285 ? -8.594 14.179 7.529 1.00 64.62 285 ASP A O 1
ATOM 2241 N N . MET A 1 286 ? -6.731 13.386 6.585 1.00 71.94 286 MET A N 1
ATOM 2242 C CA . MET A 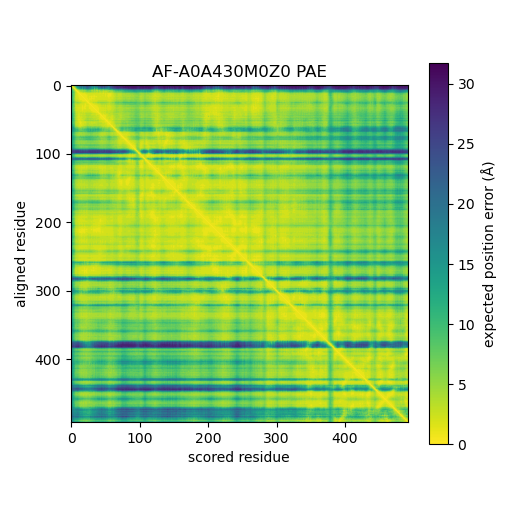1 286 ? -6.768 12.079 7.261 1.00 71.94 286 MET A CA 1
ATOM 2243 C C . MET A 1 286 ? -5.684 11.938 8.332 1.00 71.94 286 MET A C 1
ATOM 2245 O O . MET A 1 286 ? -4.560 12.399 8.149 1.00 71.94 286 MET A O 1
ATOM 2249 N N . ASP A 1 287 ? -6.002 11.225 9.418 1.00 80.38 287 ASP A N 1
ATOM 2250 C CA . ASP A 1 287 ? -4.994 10.777 10.380 1.00 80.38 287 ASP A CA 1
ATOM 2251 C C . ASP A 1 287 ? -4.093 9.685 9.780 1.00 80.38 287 ASP A C 1
ATOM 2253 O O . ASP A 1 287 ? -4.483 8.962 8.857 1.00 80.38 287 ASP A O 1
ATOM 2257 N N . THR A 1 288 ? -2.889 9.549 10.335 1.00 86.25 288 THR A N 1
ATOM 2258 C CA . THR A 1 288 ? -1.835 8.667 9.820 1.00 86.25 288 THR A CA 1
ATOM 2259 C C . THR A 1 288 ? -2.252 7.195 9.759 1.00 86.25 288 THR A C 1
ATOM 2261 O O . THR A 1 288 ? -1.909 6.503 8.799 1.00 86.25 288 THR A O 1
ATOM 2264 N N . VAL A 1 289 ? -3.027 6.701 10.734 1.00 88.31 289 VAL A N 1
ATOM 2265 C CA . VAL A 1 289 ? -3.474 5.300 10.737 1.00 88.31 289 VAL A CA 1
ATOM 2266 C C . VAL A 1 289 ? -4.517 5.075 9.648 1.00 88.31 289 VAL A C 1
ATOM 2268 O O . VAL A 1 289 ? -4.386 4.129 8.874 1.00 88.31 289 VAL A O 1
ATOM 2271 N N . SER A 1 290 ? -5.515 5.953 9.521 1.00 83.62 290 SER A N 1
ATOM 2272 C CA . SER A 1 290 ? -6.510 5.858 8.441 1.00 83.62 290 SER A CA 1
ATOM 2273 C C . SER A 1 290 ? -5.861 5.946 7.060 1.00 83.62 290 SER A C 1
ATOM 2275 O O . SER A 1 290 ? -6.192 5.164 6.170 1.00 83.62 290 SER A O 1
ATOM 2277 N N . LEU A 1 291 ? -4.897 6.855 6.896 1.00 82.56 291 LEU A N 1
ATOM 2278 C CA . LEU A 1 291 ? -4.074 6.992 5.697 1.00 82.56 291 LEU A CA 1
ATOM 2279 C C . LEU A 1 291 ? -3.407 5.663 5.326 1.00 82.56 291 LEU A C 1
ATOM 2281 O O . LEU A 1 291 ? -3.561 5.187 4.197 1.00 82.56 291 LEU A O 1
ATOM 2285 N N . LEU A 1 292 ? -2.707 5.063 6.286 1.00 88.25 292 LEU A N 1
ATOM 2286 C CA . LEU A 1 292 ? -2.016 3.793 6.123 1.00 88.25 292 LEU A CA 1
ATOM 2287 C C . LEU A 1 292 ? -2.982 2.649 5.778 1.00 88.25 292 LEU A C 1
ATOM 2289 O O . LEU A 1 292 ? -2.722 1.874 4.853 1.00 88.25 292 LEU A O 1
ATOM 2293 N N . LEU A 1 293 ? -4.099 2.549 6.504 1.00 86.12 293 LEU A N 1
ATOM 2294 C CA . LEU A 1 293 ? -5.111 1.519 6.283 1.00 86.12 293 LEU A CA 1
ATOM 2295 C C . LEU A 1 293 ? -5.702 1.631 4.883 1.00 86.12 293 LEU A C 1
ATOM 2297 O O . LEU A 1 293 ? -5.729 0.629 4.181 1.00 86.12 293 LEU A O 1
ATOM 2301 N N . GLU A 1 294 ? -6.099 2.826 4.448 1.00 81.12 294 GLU A N 1
ATOM 2302 C CA . GLU A 1 294 ? -6.639 3.067 3.106 1.00 81.12 294 GLU A CA 1
ATOM 2303 C C . GLU A 1 294 ? -5.604 2.799 2.005 1.00 81.12 294 GLU A C 1
ATOM 2305 O O . GLU A 1 294 ? -5.924 2.173 0.997 1.00 81.12 294 GLU A O 1
ATOM 2310 N N . ALA A 1 295 ? -4.346 3.207 2.205 1.00 83.38 295 ALA A N 1
ATOM 2311 C CA . ALA A 1 295 ? -3.263 2.977 1.248 1.00 83.38 295 ALA A CA 1
ATOM 2312 C C . ALA A 1 295 ? -3.004 1.483 0.997 1.00 83.38 295 ALA A C 1
ATOM 2314 O O . ALA A 1 295 ? -2.742 1.071 -0.135 1.00 83.38 295 ALA A O 1
ATOM 2315 N N . LEU A 1 296 ? -3.079 0.670 2.053 1.00 87.12 296 LEU A N 1
ATOM 2316 C CA . LEU A 1 296 ? -2.735 -0.747 2.004 1.00 87.12 296 LEU A CA 1
ATOM 2317 C C . LEU A 1 296 ? -3.954 -1.671 1.997 1.00 87.12 296 LEU A C 1
ATOM 2319 O O . LEU A 1 296 ? -3.764 -2.883 1.926 1.00 87.12 296 LEU A O 1
ATOM 2323 N N . ARG A 1 297 ? -5.188 -1.156 2.095 1.00 77.31 297 ARG A N 1
ATOM 2324 C CA . ARG A 1 297 ? -6.412 -1.934 2.376 1.00 77.31 297 ARG A CA 1
ATOM 2325 C C . ARG A 1 297 ? -6.584 -3.136 1.459 1.00 77.31 297 ARG A C 1
ATOM 2327 O O . ARG A 1 297 ? -6.741 -4.254 1.945 1.00 77.31 297 ARG A O 1
ATOM 2334 N N . PHE A 1 298 ? -6.504 -2.888 0.157 1.00 75.12 298 PHE A N 1
ATOM 2335 C CA . PHE A 1 298 ? -6.739 -3.880 -0.893 1.00 75.12 298 PHE A CA 1
ATOM 2336 C C . PHE A 1 298 ? -5.471 -4.283 -1.634 1.00 75.12 298 PHE A C 1
ATOM 2338 O O . PHE A 1 298 ? -5.530 -4.915 -2.689 1.00 75.12 298 PHE A O 1
ATOM 2345 N N . ARG A 1 299 ? -4.320 -3.925 -1.067 1.00 82.19 299 ARG A N 1
ATOM 2346 C CA . ARG A 1 299 ? -3.028 -4.333 -1.587 1.00 82.19 299 ARG A CA 1
ATOM 2347 C C . ARG A 1 299 ? -2.616 -5.647 -0.960 1.00 82.19 299 ARG A C 1
ATOM 2349 O O . ARG A 1 299 ? -2.796 -5.858 0.240 1.00 82.19 299 ARG A O 1
ATOM 2356 N N . TYR A 1 300 ? -2.052 -6.520 -1.777 1.00 79.25 300 TYR A N 1
ATOM 2357 C CA . TYR A 1 300 ? -1.632 -7.841 -1.344 1.00 79.25 300 TYR A CA 1
ATOM 2358 C C . TYR A 1 300 ? -0.118 -7.991 -1.386 1.00 79.25 300 TYR A C 1
ATOM 2360 O O . TYR A 1 300 ? 0.602 -7.333 -2.139 1.00 79.25 300 TYR A O 1
ATOM 2368 N N . THR A 1 301 ? 0.358 -8.925 -0.584 1.00 72.56 301 THR A N 1
ATOM 2369 C CA . THR A 1 301 ? 1.703 -9.476 -0.646 1.00 72.56 301 THR A CA 1
ATOM 2370 C C . THR A 1 301 ? 1.562 -10.983 -0.503 1.00 72.56 301 THR A C 1
ATOM 2372 O O . THR A 1 301 ? 0.685 -11.444 0.224 1.00 72.56 301 THR A O 1
ATOM 2375 N N . CYS A 1 302 ? 2.427 -11.757 -1.157 1.00 64.44 302 CYS A N 1
ATOM 2376 C CA . CYS A 1 302 ? 2.437 -13.216 -1.003 1.00 64.44 302 CYS A CA 1
ATOM 2377 C C . CYS A 1 302 ? 2.779 -13.658 0.434 1.00 64.44 302 CYS A C 1
ATOM 2379 O O . CYS A 1 302 ? 2.504 -14.787 0.825 1.00 64.44 302 CYS A O 1
ATOM 2381 N N . TRP A 1 303 ? 3.338 -12.752 1.242 1.00 73.44 303 TRP A N 1
ATOM 2382 C CA . TRP A 1 303 ? 3.633 -12.965 2.654 1.00 73.44 303 TRP A CA 1
ATOM 2383 C C . TRP A 1 303 ? 2.907 -11.922 3.498 1.00 73.44 303 TRP A C 1
ATOM 2385 O O . TRP A 1 303 ? 3.177 -10.729 3.366 1.00 73.44 303 TRP A O 1
ATOM 2395 N N . THR A 1 304 ? 2.032 -12.344 4.416 1.00 72.12 304 THR A N 1
ATOM 2396 C CA . THR A 1 304 ? 1.288 -11.433 5.313 1.00 72.12 304 THR A CA 1
ATOM 2397 C C . THR A 1 304 ? 2.214 -10.490 6.086 1.00 72.12 304 THR A C 1
ATOM 2399 O O . THR A 1 304 ? 1.896 -9.319 6.281 1.00 72.12 304 THR A O 1
ATOM 2402 N N . ARG A 1 305 ? 3.402 -10.982 6.460 1.00 84.25 305 ARG A N 1
ATOM 2403 C CA . ARG A 1 305 ? 4.431 -10.208 7.164 1.00 84.25 305 ARG A CA 1
ATOM 2404 C C . ARG A 1 305 ? 4.931 -9.006 6.360 1.00 84.25 305 ARG A C 1
ATOM 2406 O O . ARG A 1 305 ? 5.178 -7.961 6.959 1.00 84.25 305 ARG A O 1
ATOM 2413 N N . ASP A 1 306 ? 5.059 -9.129 5.040 1.00 86.44 306 ASP A N 1
ATOM 2414 C CA . ASP A 1 306 ? 5.554 -8.039 4.191 1.00 86.44 306 ASP A CA 1
ATOM 2415 C C . ASP A 1 306 ? 4.638 -6.826 4.273 1.00 86.44 306 ASP A C 1
ATOM 2417 O O . ASP A 1 306 ? 5.117 -5.701 4.349 1.00 86.44 306 ASP A O 1
ATOM 2421 N N . ARG A 1 307 ? 3.320 -7.039 4.342 1.00 88.00 307 ARG A N 1
ATOM 2422 C CA . ARG A 1 307 ? 2.350 -5.949 4.479 1.00 88.00 307 ARG A CA 1
ATOM 2423 C C . ARG A 1 307 ? 2.592 -5.138 5.757 1.00 88.00 307 ARG A C 1
ATOM 2425 O O . ARG A 1 307 ? 2.535 -3.912 5.716 1.00 88.00 307 ARG A O 1
ATOM 2432 N N . SER A 1 308 ? 2.924 -5.802 6.866 1.00 90.56 308 SER A N 1
ATOM 2433 C CA . SER A 1 308 ? 3.298 -5.138 8.123 1.00 90.56 308 SER A CA 1
ATOM 2434 C C . SER A 1 308 ? 4.635 -4.399 8.011 1.00 90.56 308 SER A C 1
ATOM 2436 O O . SER A 1 308 ? 4.767 -3.298 8.537 1.00 90.56 308 SER A O 1
ATOM 2438 N N . ILE A 1 309 ? 5.612 -4.964 7.292 1.00 92.25 309 ILE A N 1
ATOM 2439 C CA . ILE A 1 309 ? 6.901 -4.304 7.026 1.00 92.25 309 ILE A CA 1
ATOM 2440 C C . ILE A 1 309 ? 6.701 -3.033 6.200 1.00 92.25 309 ILE A C 1
ATOM 2442 O O . ILE A 1 309 ? 7.185 -1.971 6.579 1.00 92.25 309 ILE A O 1
ATOM 2446 N N . ILE A 1 310 ? 5.942 -3.126 5.108 1.00 93.00 310 ILE A N 1
ATOM 2447 C CA . ILE A 1 310 ? 5.583 -1.991 4.258 1.00 93.00 310 ILE A CA 1
ATOM 2448 C C . ILE A 1 310 ? 4.928 -0.897 5.097 1.00 93.00 310 ILE A C 1
ATOM 2450 O O . ILE A 1 310 ? 5.325 0.259 4.999 1.00 93.00 310 ILE A O 1
ATOM 2454 N N . ALA A 1 311 ? 3.978 -1.262 5.961 1.00 92.38 311 ALA A N 1
ATOM 2455 C CA . ALA A 1 311 ? 3.333 -0.305 6.845 1.00 92.38 311 ALA A CA 1
ATOM 2456 C C . ALA A 1 311 ? 4.316 0.409 7.777 1.00 92.38 311 ALA A C 1
ATOM 2458 O O . ALA A 1 311 ? 4.272 1.630 7.883 1.00 92.38 311 ALA A O 1
ATOM 2459 N N . GLY A 1 312 ? 5.231 -0.329 8.405 1.00 93.56 312 GLY A N 1
ATOM 2460 C CA . GLY A 1 312 ? 6.260 0.261 9.256 1.00 93.56 312 GLY A CA 1
ATOM 2461 C C . GLY A 1 312 ? 7.168 1.242 8.510 1.00 93.56 312 GLY A C 1
ATOM 2462 O O . GLY A 1 312 ? 7.427 2.332 9.013 1.00 93.56 312 GLY A O 1
ATOM 2463 N N . LEU A 1 313 ? 7.582 0.901 7.286 1.00 92.69 313 LEU A N 1
ATOM 2464 C CA . LEU A 1 313 ? 8.396 1.775 6.433 1.00 92.69 313 LEU A CA 1
ATOM 2465 C C . LEU A 1 313 ? 7.629 3.013 5.946 1.00 92.69 313 LEU A C 1
ATOM 2467 O O . LEU A 1 313 ? 8.201 4.095 5.881 1.00 92.69 313 LEU A O 1
ATOM 2471 N N . MET A 1 314 ? 6.335 2.882 5.627 1.00 91.69 314 MET A N 1
ATOM 2472 C CA . MET A 1 314 ? 5.496 4.038 5.289 1.00 91.69 314 MET A CA 1
ATOM 2473 C C . MET A 1 314 ? 5.394 5.005 6.469 1.00 91.69 314 MET A C 1
ATOM 2475 O O . MET A 1 314 ? 5.476 6.209 6.265 1.00 91.69 314 MET A O 1
ATOM 2479 N N . ILE A 1 315 ? 5.249 4.494 7.695 1.00 91.25 315 ILE A N 1
ATOM 2480 C CA . ILE A 1 315 ? 5.176 5.315 8.911 1.00 91.25 315 ILE A CA 1
ATOM 2481 C C . ILE A 1 315 ? 6.499 6.016 9.212 1.00 91.25 315 ILE A C 1
ATOM 2483 O O . ILE A 1 315 ? 6.476 7.182 9.607 1.00 91.25 315 ILE A O 1
ATOM 2487 N N . ASP A 1 316 ? 7.631 5.338 8.995 1.00 89.31 316 ASP A N 1
ATOM 2488 C CA . ASP A 1 316 ? 8.965 5.936 9.149 1.00 89.31 316 ASP A CA 1
ATOM 2489 C C . ASP A 1 316 ? 9.090 7.225 8.321 1.00 89.31 316 ASP A C 1
ATOM 2491 O O . ASP A 1 316 ? 9.618 8.229 8.790 1.00 89.31 316 ASP A O 1
ATOM 2495 N N . GLU A 1 317 ? 8.509 7.219 7.122 1.00 87.69 317 GLU A N 1
ATOM 2496 C CA . GLU A 1 317 ? 8.541 8.336 6.178 1.00 87.69 317 GLU A CA 1
ATOM 2497 C C . GLU A 1 317 ? 7.400 9.345 6.372 1.00 87.69 317 GLU A C 1
ATOM 2499 O O . GLU A 1 317 ? 7.619 10.549 6.286 1.00 87.69 317 GLU A O 1
ATOM 2504 N N . MET A 1 318 ? 6.183 8.893 6.690 1.00 87.94 318 MET A N 1
ATOM 2505 C CA . MET A 1 318 ? 5.042 9.775 6.985 1.00 87.94 318 MET A CA 1
ATOM 2506 C C . MET A 1 318 ? 5.286 10.672 8.201 1.00 87.94 318 MET A C 1
ATOM 2508 O O . MET A 1 318 ? 4.737 11.770 8.264 1.00 87.94 318 MET A O 1
ATOM 2512 N N . LEU A 1 319 ? 6.064 10.194 9.175 1.00 87.75 319 LE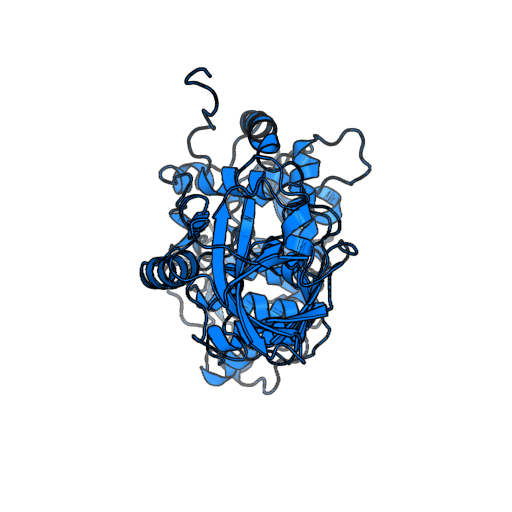U A N 1
ATOM 2513 C CA . LEU A 1 319 ? 6.323 10.891 10.437 1.00 87.75 319 LEU A CA 1
ATOM 2514 C C . LEU A 1 319 ? 7.769 11.387 10.571 1.00 87.75 319 LEU A C 1
ATOM 2516 O O . LEU A 1 319 ? 8.153 11.783 11.670 1.00 87.75 319 LEU A O 1
ATOM 2520 N N . ASP A 1 320 ? 8.559 11.331 9.492 1.00 84.56 320 ASP A N 1
ATOM 2521 C CA . ASP A 1 320 ? 9.984 11.704 9.463 1.00 84.56 320 ASP A CA 1
ATOM 2522 C C . ASP A 1 320 ? 10.776 11.119 10.652 1.00 84.56 320 ASP A C 1
ATOM 2524 O O . ASP A 1 320 ? 11.517 11.793 11.366 1.00 84.56 320 ASP A O 1
ATOM 2528 N N . ALA A 1 321 ? 10.548 9.834 10.929 1.00 79.81 321 ALA A N 1
ATOM 2529 C CA . ALA A 1 321 ? 11.062 9.155 12.114 1.00 79.81 321 ALA A CA 1
ATOM 2530 C C . ALA A 1 321 ? 12.505 8.645 11.959 1.00 79.81 321 ALA A C 1
ATOM 2532 O O . ALA A 1 321 ? 13.105 8.260 12.962 1.00 79.81 321 ALA A O 1
ATOM 2533 N N . ILE A 1 322 ? 13.036 8.680 10.731 1.00 78.00 322 ILE A N 1
ATOM 2534 C CA . ILE A 1 322 ? 14.415 8.384 10.318 1.00 78.00 322 ILE A CA 1
ATOM 2535 C C . ILE A 1 322 ? 14.970 7.082 10.928 1.00 78.00 322 ILE A C 1
ATOM 2537 O O . ILE A 1 322 ? 15.636 7.088 11.964 1.00 78.00 322 ILE A O 1
ATOM 2541 N N . ASN A 1 323 ? 14.830 5.964 10.204 1.00 79.44 323 ASN A N 1
ATOM 2542 C CA . ASN A 1 323 ? 15.340 4.640 10.596 1.00 79.44 323 ASN A CA 1
ATOM 2543 C C . ASN A 1 323 ? 14.761 4.122 11.926 1.00 79.44 323 ASN A C 1
ATOM 2545 O O . ASN A 1 323 ? 15.436 3.382 12.645 1.00 79.44 323 ASN A O 1
ATOM 2549 N N . TRP A 1 324 ? 13.531 4.500 12.266 1.00 89.94 324 TRP A N 1
ATOM 2550 C CA . TRP A 1 324 ? 12.864 4.017 13.474 1.00 89.94 324 TRP A CA 1
ATOM 2551 C C . TRP A 1 324 ? 12.399 2.562 13.333 1.00 89.94 324 TRP A C 1
ATOM 2553 O O . TRP A 1 324 ? 12.370 1.818 14.314 1.00 89.94 324 TRP A O 1
ATOM 2563 N N . PHE A 1 325 ? 12.038 2.146 12.119 1.00 91.56 325 PHE A N 1
ATOM 2564 C CA . PHE A 1 325 ? 11.471 0.826 11.869 1.00 91.56 325 PHE A CA 1
ATOM 2565 C C . PHE A 1 325 ? 12.527 -0.291 11.760 1.00 91.56 325 PHE A C 1
ATOM 2567 O O . PHE A 1 325 ? 13.552 -0.145 11.090 1.00 91.56 325 PHE A O 1
ATOM 2574 N N . ASP A 1 326 ? 12.212 -1.463 12.325 1.00 89.44 326 ASP A N 1
ATOM 2575 C CA . ASP A 1 326 ? 13.003 -2.688 12.190 1.00 89.44 326 ASP A CA 1
ATOM 2576 C C . ASP A 1 326 ? 12.144 -3.881 11.724 1.00 89.44 326 ASP A C 1
ATOM 2578 O O . ASP A 1 326 ? 11.270 -4.377 12.439 1.00 89.44 326 ASP A O 1
ATOM 2582 N N . SER A 1 327 ? 12.435 -4.404 10.524 1.00 89.12 327 SER A N 1
ATOM 2583 C CA . SER A 1 327 ? 11.743 -5.580 9.977 1.00 89.12 327 SER A CA 1
ATOM 2584 C C . SER A 1 327 ? 11.994 -6.886 10.729 1.00 89.12 327 SER A C 1
ATOM 2586 O O . SER A 1 327 ? 11.393 -7.895 10.358 1.00 89.12 327 SER A O 1
ATOM 2588 N N . THR A 1 328 ? 12.849 -6.926 11.755 1.00 89.38 328 THR A N 1
ATOM 2589 C CA . THR A 1 328 ? 13.037 -8.118 12.599 1.00 89.38 328 THR A CA 1
ATOM 2590 C C . THR A 1 328 ? 11.964 -8.266 13.681 1.00 89.38 328 THR A C 1
ATOM 2592 O O . THR A 1 328 ? 11.752 -9.378 14.164 1.00 89.38 328 THR A O 1
ATOM 2595 N N . TRP A 1 329 ? 11.215 -7.203 13.997 1.00 92.44 329 TRP A N 1
ATOM 2596 C CA . TRP A 1 329 ? 10.140 -7.228 14.994 1.00 92.44 329 TRP A CA 1
ATOM 2597 C C . TRP A 1 329 ? 9.056 -8.273 14.694 1.00 92.44 329 TRP A C 1
ATOM 2599 O O . TRP A 1 329 ? 8.780 -8.621 13.537 1.00 92.44 329 TRP A O 1
ATOM 2609 N N . SER A 1 330 ? 8.408 -8.796 15.738 1.00 92.19 330 SER A N 1
ATOM 2610 C CA . SER A 1 330 ? 7.246 -9.674 15.560 1.00 92.19 330 SER A CA 1
ATOM 2611 C C . SER A 1 330 ? 6.081 -8.903 14.918 1.00 92.19 330 SER A C 1
ATOM 2613 O O . SER A 1 330 ? 6.043 -7.675 14.952 1.00 92.19 330 SER A O 1
ATOM 2615 N N . GLN A 1 331 ? 5.106 -9.596 14.320 1.00 89.81 331 GLN A N 1
ATOM 2616 C CA . GLN A 1 331 ? 3.960 -8.912 13.694 1.00 89.81 331 GLN A CA 1
ATOM 2617 C C . GLN A 1 331 ? 3.168 -8.062 14.699 1.00 89.81 331 GLN A C 1
ATOM 2619 O O . GLN A 1 331 ? 2.768 -6.946 14.376 1.00 89.81 331 GLN A O 1
ATOM 2624 N N . THR A 1 332 ? 2.997 -8.562 15.924 1.00 93.19 332 THR A N 1
ATOM 2625 C CA . THR A 1 332 ? 2.331 -7.829 17.003 1.00 93.19 332 THR A CA 1
ATOM 2626 C C . THR A 1 332 ? 3.142 -6.618 17.441 1.00 93.19 332 THR A C 1
ATOM 2628 O O . THR A 1 332 ? 2.563 -5.561 17.668 1.00 93.19 332 THR A O 1
ATOM 2631 N N . ASP A 1 333 ? 4.471 -6.732 17.513 1.00 95.12 333 ASP A N 1
ATOM 2632 C CA . ASP A 1 333 ? 5.322 -5.603 17.897 1.00 95.12 333 ASP A CA 1
ATOM 2633 C C . ASP A 1 333 ? 5.326 -4.520 16.825 1.00 95.12 333 ASP A C 1
ATOM 2635 O O . ASP A 1 333 ? 5.285 -3.346 17.172 1.00 95.12 333 ASP A O 1
ATOM 2639 N N . ILE A 1 334 ? 5.293 -4.880 15.538 1.00 94.69 334 ILE A N 1
ATOM 2640 C CA . ILE A 1 334 ? 5.122 -3.902 14.455 1.00 94.69 334 ILE A CA 1
ATOM 2641 C C . ILE A 1 334 ? 3.811 -3.125 14.646 1.00 94.69 334 ILE A C 1
ATOM 2643 O O . ILE A 1 334 ? 3.832 -1.897 14.633 1.00 94.69 334 ILE A O 1
ATOM 2647 N N . THR A 1 335 ? 2.688 -3.815 14.884 1.00 94.44 335 THR A N 1
ATOM 2648 C CA . THR A 1 335 ? 1.386 -3.169 15.135 1.00 94.44 335 THR A CA 1
ATOM 2649 C C . THR A 1 335 ? 1.446 -2.218 16.334 1.00 94.44 335 THR A C 1
ATOM 2651 O O . THR A 1 335 ? 1.043 -1.061 16.213 1.00 94.44 335 THR A O 1
ATOM 2654 N N . LYS A 1 336 ? 1.989 -2.673 17.473 1.00 95.44 336 LYS A N 1
ATOM 2655 C CA . LYS A 1 336 ? 2.135 -1.849 18.684 1.00 95.44 336 LYS A CA 1
ATOM 2656 C C . LYS A 1 336 ? 2.965 -0.599 18.416 1.00 95.44 336 LYS A C 1
ATOM 2658 O O . LYS A 1 336 ? 2.518 0.512 18.671 1.00 95.44 336 LYS A O 1
ATOM 2663 N N . ASN A 1 337 ? 4.148 -0.786 17.840 1.00 94.94 337 ASN A N 1
ATOM 2664 C CA . ASN A 1 337 ? 5.079 0.295 17.555 1.00 94.94 337 ASN A CA 1
ATOM 2665 C C . ASN A 1 337 ? 4.470 1.325 16.594 1.00 94.94 337 ASN A C 1
ATOM 2667 O O . ASN A 1 337 ? 4.571 2.519 16.861 1.00 94.94 337 ASN A O 1
ATOM 2671 N N . ILE A 1 338 ? 3.785 0.894 15.526 1.00 94.06 338 ILE A N 1
ATOM 2672 C CA . ILE A 1 338 ? 3.095 1.814 14.606 1.00 94.06 338 ILE A CA 1
ATOM 2673 C C . ILE A 1 338 ? 2.051 2.648 15.349 1.00 94.06 338 ILE A C 1
ATOM 2675 O O . ILE A 1 338 ? 2.029 3.869 15.197 1.00 94.06 338 ILE A O 1
ATOM 2679 N N . LEU A 1 339 ? 1.199 2.014 16.157 1.00 94.44 339 LEU A N 1
ATOM 2680 C CA . LEU A 1 339 ? 0.128 2.709 16.871 1.00 94.44 339 LEU A CA 1
ATOM 2681 C C . LEU A 1 339 ? 0.673 3.691 17.914 1.00 94.44 339 LEU A C 1
ATOM 2683 O O . LEU A 1 339 ? 0.215 4.831 17.956 1.00 94.44 339 LEU A O 1
ATOM 2687 N N . THR A 1 340 ? 1.696 3.298 18.680 1.00 93.50 340 THR A N 1
ATOM 2688 C CA . THR A 1 340 ? 2.398 4.199 19.607 1.00 93.50 340 THR A CA 1
ATOM 2689 C C . THR A 1 340 ? 3.025 5.375 18.863 1.00 93.50 340 THR A C 1
ATOM 2691 O O . THR A 1 340 ? 2.908 6.516 19.297 1.00 93.50 340 THR A O 1
ATOM 2694 N N . LYS A 1 341 ? 3.664 5.123 17.715 1.00 92.88 341 LYS A N 1
ATOM 2695 C CA . LYS A 1 341 ? 4.332 6.165 16.930 1.00 92.88 341 LYS A CA 1
ATOM 2696 C C . LYS A 1 341 ? 3.344 7.156 16.313 1.00 92.88 341 LYS A C 1
ATOM 2698 O O . LYS A 1 341 ? 3.631 8.348 16.281 1.00 92.88 341 LYS A O 1
ATOM 2703 N N . CYS A 1 342 ? 2.189 6.679 15.846 1.00 91.69 342 CYS A N 1
ATOM 2704 C CA . CYS A 1 342 ? 1.115 7.542 15.351 1.00 91.69 342 CYS A CA 1
ATOM 2705 C C . CYS A 1 342 ? 0.481 8.367 16.478 1.00 91.69 342 CYS A C 1
ATOM 2707 O O . CYS A 1 342 ? 0.020 9.480 16.234 1.00 91.69 342 CYS A O 1
ATOM 2709 N N . GLY A 1 343 ? 0.408 7.810 17.693 1.00 91.31 343 GLY A N 1
ATOM 2710 C CA . GLY A 1 343 ? -0.085 8.470 18.904 1.00 91.31 343 GLY A CA 1
ATOM 2711 C C . GLY A 1 343 ? -1.584 8.780 18.915 1.00 91.31 343 GLY A C 1
ATOM 2712 O O . GLY A 1 343 ? -2.121 9.157 19.952 1.00 91.31 343 GLY A O 1
ATOM 2713 N N . LYS A 1 344 ? -2.283 8.624 17.785 1.00 89.69 344 LYS A N 1
ATOM 2714 C CA . LYS A 1 344 ? -3.723 8.848 17.649 1.00 89.69 344 LYS A CA 1
ATOM 2715 C C . LYS A 1 344 ? -4.372 7.803 16.762 1.00 89.69 344 LYS A C 1
ATOM 2717 O O . LYS A 1 344 ? -3.785 7.340 15.786 1.00 89.69 344 LYS A O 1
ATOM 2722 N N . LEU A 1 345 ? -5.617 7.483 17.093 1.00 88.75 345 LEU A N 1
ATOM 2723 C CA . LEU A 1 345 ? -6.441 6.521 16.376 1.00 88.75 345 LEU A CA 1
ATOM 2724 C C . LEU A 1 345 ? -7.893 7.002 16.336 1.00 88.75 345 LEU A C 1
ATOM 2726 O O . LEU A 1 345 ? -8.446 7.390 17.365 1.00 88.75 345 LEU A O 1
ATOM 2730 N N . LYS A 1 346 ? -8.551 6.946 15.174 1.00 86.50 346 LYS A N 1
ATOM 2731 C CA . LYS A 1 346 ? -10.006 7.161 15.107 1.00 86.50 346 LYS A CA 1
ATOM 2732 C C . LYS A 1 346 ? -10.730 6.072 15.892 1.00 86.50 346 LYS A C 1
ATOM 2734 O O . LYS A 1 346 ? -10.474 4.890 15.685 1.00 86.50 346 LYS A O 1
ATOM 2739 N N . VAL A 1 347 ? -11.673 6.453 16.755 1.00 85.44 347 VAL A N 1
ATOM 2740 C CA . VAL A 1 347 ? -12.350 5.480 17.637 1.00 85.44 347 VAL A CA 1
ATOM 2741 C C . VAL A 1 347 ? -13.138 4.413 16.875 1.00 85.44 347 VAL A C 1
ATOM 2743 O O . VAL A 1 347 ? -13.324 3.317 17.392 1.00 85.44 347 VAL A O 1
ATOM 2746 N N . ASP A 1 348 ? -13.543 4.681 15.633 1.00 82.25 348 ASP A N 1
ATOM 2747 C CA . ASP A 1 348 ? -14.218 3.697 14.782 1.00 82.25 348 ASP A CA 1
ATOM 2748 C C . ASP A 1 348 ? -13.340 2.506 14.397 1.00 82.25 348 ASP A C 1
ATOM 2750 O O . ASP A 1 348 ? -13.837 1.396 14.188 1.00 82.25 348 ASP A O 1
ATOM 2754 N N . ALA A 1 349 ? -12.025 2.719 14.350 1.00 86.44 349 ALA A N 1
ATOM 2755 C CA . ALA A 1 349 ? -11.060 1.672 14.063 1.00 86.44 349 ALA A CA 1
ATOM 2756 C C . ALA A 1 349 ? -11.107 0.545 15.113 1.00 86.44 349 ALA A C 1
ATOM 2758 O O . ALA A 1 349 ? -10.763 -0.595 14.801 1.00 86.44 349 ALA A O 1
ATOM 2759 N N . LEU A 1 350 ? -11.597 0.849 16.325 1.00 89.81 350 LEU A N 1
ATOM 2760 C CA . LEU A 1 350 ? -11.739 -0.080 17.449 1.00 89.81 350 LEU A CA 1
ATOM 2761 C C . LEU A 1 350 ? -12.879 -1.092 17.268 1.00 89.81 350 LEU A C 1
ATOM 2763 O O . LEU A 1 350 ? -12.920 -2.091 17.984 1.00 89.81 350 LEU A O 1
ATOM 2767 N N . PHE A 1 351 ? -13.801 -0.879 16.321 1.00 89.88 351 PHE A N 1
ATOM 2768 C CA . PHE A 1 351 ? -14.920 -1.796 16.071 1.00 89.88 351 PHE A CA 1
ATOM 2769 C C . PHE A 1 351 ? -14.523 -3.013 15.223 1.00 89.88 351 PHE A C 1
ATOM 2771 O O . PHE A 1 351 ? -15.151 -3.285 14.193 1.00 89.88 351 PHE A O 1
ATOM 2778 N N . HIS A 1 352 ? -13.492 -3.744 15.639 1.00 91.56 352 HIS A N 1
ATOM 2779 C CA . HIS A 1 352 ? -13.050 -4.982 14.998 1.00 91.56 352 HIS A CA 1
ATOM 2780 C C . HIS A 1 352 ? -13.602 -6.229 15.701 1.00 91.56 352 HIS A C 1
ATOM 2782 O O . HIS A 1 352 ? -14.122 -6.174 16.813 1.00 91.56 352 HIS A O 1
ATOM 2788 N N . ASP A 1 353 ? -13.471 -7.370 15.033 1.00 92.25 353 ASP A N 1
ATOM 2789 C CA . ASP A 1 353 ? -13.980 -8.676 15.461 1.00 92.25 353 ASP A CA 1
ATOM 2790 C C . ASP A 1 353 ? -12.867 -9.652 15.893 1.00 92.25 353 ASP A C 1
ATOM 2792 O O . ASP A 1 353 ? -13.145 -10.798 16.234 1.00 92.25 353 ASP A O 1
ATOM 2796 N N . GLN A 1 354 ? -11.608 -9.208 15.876 1.00 94.19 354 GLN A N 1
ATOM 2797 C CA . GLN A 1 354 ? -10.430 -10.037 16.147 1.00 94.19 354 GLN A CA 1
ATOM 2798 C C . GLN A 1 354 ? -10.079 -10.177 17.628 1.00 94.19 354 GLN A C 1
ATOM 2800 O O . GLN A 1 354 ? -10.256 -9.239 18.407 1.00 94.19 354 GLN A O 1
ATOM 2805 N N . VAL A 1 355 ? -9.508 -11.332 17.994 1.00 94.19 355 VAL A N 1
ATOM 2806 C CA . VAL A 1 355 ? -8.962 -11.587 19.339 1.00 94.19 355 VAL A CA 1
ATOM 2807 C C . VAL A 1 355 ? -7.790 -10.629 19.597 1.00 94.19 355 VAL A C 1
ATOM 2809 O O . VAL A 1 355 ? -6.856 -10.633 18.795 1.00 94.19 355 VAL A O 1
ATOM 2812 N N . PRO A 1 356 ? -7.814 -9.821 20.675 1.00 94.50 356 PRO A N 1
ATOM 2813 C CA . PRO A 1 356 ? -6.741 -8.872 20.967 1.00 94.50 356 PRO A CA 1
ATOM 2814 C C . PRO A 1 356 ? -5.393 -9.533 21.285 1.00 94.50 356 PRO A C 1
ATOM 2816 O O . PRO A 1 356 ? -5.327 -10.720 21.600 1.00 94.50 356 PRO A O 1
ATOM 2819 N N . ILE A 1 357 ? -4.314 -8.746 21.238 1.00 94.50 357 ILE A N 1
ATOM 2820 C CA . ILE A 1 357 ? -2.939 -9.200 21.514 1.00 94.50 357 ILE A CA 1
ATOM 2821 C C . ILE A 1 357 ? -2.792 -9.770 22.933 1.00 94.50 357 ILE A C 1
ATOM 2823 O O . ILE A 1 357 ? -2.007 -10.694 23.152 1.00 94.50 357 ILE A O 1
ATOM 2827 N N . CYS A 1 358 ? -3.520 -9.215 23.897 1.00 92.44 358 CYS A N 1
ATOM 2828 C CA . CYS A 1 358 ? -3.557 -9.687 25.275 1.00 92.44 358 CYS A CA 1
ATOM 2829 C C . CYS A 1 358 ? -4.986 -9.627 25.824 1.00 92.44 358 CYS A C 1
ATOM 2831 O O . CYS A 1 358 ? -5.839 -8.903 25.318 1.00 92.44 358 CYS A O 1
ATOM 2833 N N . ASP A 1 359 ? -5.256 -10.387 26.884 1.00 87.56 359 ASP A N 1
ATOM 2834 C CA . ASP A 1 359 ? -6.598 -10.439 27.469 1.00 87.56 359 ASP A CA 1
ATOM 2835 C C . ASP A 1 359 ? -6.907 -9.254 28.395 1.00 87.56 359 ASP A C 1
ATOM 2837 O O . ASP A 1 359 ? -8.079 -8.990 28.676 1.00 87.56 359 ASP A O 1
ATOM 2841 N N . SER A 1 360 ? -5.889 -8.567 28.918 1.00 87.88 360 SER A N 1
ATOM 2842 C CA . SER A 1 360 ? -6.035 -7.464 29.877 1.00 87.88 360 SER A CA 1
ATOM 2843 C C . SER A 1 360 ? -4.818 -6.547 29.904 1.00 87.88 360 SER A C 1
ATOM 2845 O O . SER A 1 360 ? -3.706 -7.000 29.625 1.00 87.88 360 SER A O 1
ATOM 2847 N N . GLY A 1 361 ? -5.019 -5.319 30.385 1.00 91.44 361 GLY A N 1
ATOM 2848 C CA . GLY A 1 361 ? -3.958 -4.323 30.515 1.00 91.44 361 GLY A CA 1
ATOM 2849 C C . GLY A 1 361 ? -3.650 -3.665 29.171 1.00 91.44 361 GLY A C 1
ATOM 2850 O O . GLY A 1 361 ? -4.432 -3.815 28.238 1.00 91.44 361 GLY A O 1
ATOM 2851 N N . PRO A 1 362 ? -2.525 -2.945 29.046 1.00 94.25 362 PRO A N 1
ATOM 2852 C CA . PRO A 1 362 ? -2.190 -2.261 27.805 1.00 94.25 362 PRO A CA 1
ATOM 2853 C C . PRO A 1 362 ? -2.211 -3.214 26.606 1.00 94.25 362 PRO A C 1
ATOM 2855 O O . PRO A 1 362 ? -1.691 -4.329 26.688 1.00 94.25 362 PRO A O 1
ATOM 2858 N N . TRP A 1 363 ? -2.772 -2.741 25.493 1.00 95.56 363 TRP A N 1
ATOM 2859 C CA . TRP A 1 363 ? -3.005 -3.475 24.243 1.00 95.56 363 TRP A CA 1
ATOM 2860 C C . TRP A 1 363 ? -4.146 -4.503 24.254 1.00 95.56 363 TRP A C 1
ATOM 2862 O O . TRP A 1 363 ? -4.304 -5.203 23.251 1.00 95.56 363 TRP A O 1
ATOM 2872 N N . SER A 1 364 ? -4.979 -4.587 25.301 1.00 93.88 364 SER A N 1
ATOM 2873 C CA . SER A 1 364 ? -6.062 -5.588 25.347 1.00 93.88 364 SER A CA 1
ATOM 2874 C C . SER A 1 364 ? -7.285 -5.243 24.495 1.00 93.88 364 SER A C 1
ATOM 2876 O O . SER A 1 364 ? -8.178 -6.066 24.304 1.00 93.88 364 SER A O 1
ATOM 2878 N N . TRP A 1 365 ? -7.270 -4.059 23.888 1.00 94.12 365 TRP A N 1
ATOM 2879 C CA . TRP A 1 365 ? -8.162 -3.629 22.813 1.00 94.12 365 TRP A CA 1
ATOM 2880 C C . TRP A 1 365 ? -7.583 -3.839 21.409 1.00 94.12 365 TRP A C 1
ATOM 2882 O O . TRP A 1 365 ? -8.308 -3.693 20.436 1.00 94.12 365 TRP A O 1
ATOM 2892 N N . CYS A 1 366 ? -6.281 -4.102 21.269 1.00 95.56 366 CYS A N 1
ATOM 2893 C CA . CYS A 1 366 ? -5.586 -4.002 19.986 1.00 95.56 366 CYS A CA 1
ATOM 2894 C C . CYS A 1 366 ? -5.513 -5.365 19.281 1.00 95.56 366 CYS A C 1
ATOM 2896 O O . CYS A 1 366 ? -5.088 -6.341 19.908 1.00 95.56 366 CYS A O 1
ATOM 2898 N N . PRO A 1 367 ? -5.873 -5.472 17.988 1.00 94.44 367 PRO A N 1
ATOM 2899 C CA . PRO A 1 367 ? -5.749 -6.720 17.252 1.00 94.44 367 PRO A CA 1
ATOM 2900 C C . PRO A 1 367 ? -4.279 -7.020 16.884 1.00 94.44 367 PRO A C 1
ATOM 2902 O O . PRO A 1 367 ? -3.451 -6.112 16.841 1.00 94.44 367 PRO A O 1
ATOM 2905 N N . PRO A 1 368 ? -3.923 -8.275 16.540 1.00 92.31 368 PRO A N 1
ATOM 2906 C CA . PRO A 1 368 ? -2.533 -8.650 16.258 1.00 92.31 368 PRO A CA 1
ATOM 2907 C C . PRO A 1 368 ? -1.919 -7.943 15.045 1.00 92.31 368 PRO A C 1
ATOM 2909 O O . PRO A 1 368 ? -0.714 -7.688 15.012 1.00 92.31 368 PRO A O 1
ATOM 2912 N N . LEU A 1 369 ? -2.747 -7.630 14.047 1.00 91.12 369 LEU A N 1
ATOM 2913 C CA . LEU A 1 369 ? -2.357 -6.944 12.820 1.00 91.12 369 LEU A CA 1
ATOM 2914 C C . LEU A 1 369 ? -3.112 -5.627 12.718 1.00 91.12 369 LEU A C 1
ATOM 2916 O O . LEU A 1 369 ? -4.335 -5.611 12.843 1.00 91.12 369 LEU A O 1
ATOM 2920 N N . ILE A 1 370 ? -2.401 -4.547 12.394 1.00 90.88 370 ILE A N 1
ATOM 2921 C CA . ILE A 1 370 ? -3.012 -3.225 12.211 1.00 90.88 370 ILE A CA 1
ATOM 2922 C C . ILE A 1 370 ? -4.156 -3.239 11.185 1.00 90.88 370 ILE A C 1
ATOM 2924 O O . ILE A 1 370 ? -5.157 -2.563 11.375 1.00 90.88 370 ILE A O 1
ATOM 2928 N N . PHE A 1 371 ? -4.066 -4.075 10.146 1.00 87.75 371 PHE A N 1
ATOM 2929 C CA . PHE A 1 371 ? -5.074 -4.192 9.081 1.00 87.75 371 PHE A CA 1
ATOM 2930 C C . PHE A 1 371 ? -6.399 -4.819 9.521 1.00 87.75 371 PHE A C 1
ATOM 2932 O O . PHE A 1 371 ? -7.349 -4.839 8.744 1.00 87.75 371 PHE A O 1
ATOM 2939 N N . HIS A 1 372 ? -6.460 -5.355 10.739 1.00 89.38 372 HIS A N 1
ATOM 2940 C CA . HIS A 1 372 ? -7.704 -5.810 11.345 1.00 89.38 372 HIS A CA 1
ATOM 2941 C C . HIS A 1 372 ? -8.507 -4.671 11.981 1.00 89.38 372 HIS A C 1
ATOM 2943 O O . HIS A 1 372 ? -9.684 -4.853 12.287 1.00 89.38 372 HIS A O 1
ATOM 2949 N N . LEU A 1 373 ? -7.892 -3.503 12.181 1.00 88.94 373 LEU A N 1
ATOM 2950 C CA . LEU A 1 373 ? -8.617 -2.287 12.520 1.00 88.94 373 LEU A CA 1
ATOM 2951 C C . LEU A 1 373 ? -9.452 -1.838 11.317 1.00 88.94 373 LEU A C 1
ATOM 2953 O O . LEU A 1 373 ? -9.062 -2.016 10.160 1.00 88.94 373 LEU A O 1
ATOM 2957 N N . LYS A 1 374 ? -10.607 -1.227 11.579 1.00 77.12 374 LYS A N 1
ATOM 2958 C CA . LYS A 1 374 ? -11.446 -0.692 10.501 1.00 77.12 374 LYS A CA 1
ATOM 2959 C C . LYS A 1 374 ? -10.874 0.621 9.963 1.00 77.12 374 LYS A C 1
ATOM 2961 O O . LYS A 1 374 ? -10.526 1.511 10.733 1.00 77.12 374 LYS A O 1
ATOM 2966 N N . GLY A 1 375 ? -10.809 0.740 8.636 1.00 65.06 375 GLY A N 1
ATOM 2967 C CA . GLY A 1 375 ? -10.546 2.016 7.964 1.00 65.06 375 GLY A CA 1
ATOM 2968 C C . GLY A 1 375 ? -11.697 3.005 8.173 1.00 65.06 375 GLY A C 1
ATOM 2969 O O . GLY A 1 375 ? -12.819 2.606 8.493 1.00 65.06 375 GLY A O 1
ATOM 2970 N N . SER A 1 376 ? -11.422 4.298 7.998 1.00 55.94 376 SER A N 1
ATOM 2971 C CA . SER A 1 376 ? -12.426 5.351 8.153 1.00 55.94 376 SER A CA 1
ATOM 2972 C C . SER A 1 376 ? -13.556 5.190 7.137 1.00 55.94 376 SER A C 1
ATOM 2974 O O . SER A 1 376 ? -13.310 5.207 5.933 1.00 55.94 376 SER A O 1
ATOM 2976 N N . ASN A 1 377 ? -14.796 5.077 7.612 1.00 50.41 377 ASN A N 1
ATOM 2977 C CA . ASN A 1 377 ? -15.965 5.103 6.744 1.00 50.41 377 ASN A CA 1
ATOM 2978 C C . ASN A 1 377 ? -16.320 6.579 6.467 1.00 50.41 377 ASN A C 1
ATOM 2980 O O . ASN A 1 377 ? -16.583 7.302 7.429 1.00 50.41 377 ASN A O 1
ATOM 2984 N N . PRO A 1 378 ? -16.343 7.056 5.207 1.00 41.81 378 PRO A N 1
ATOM 2985 C CA . PRO A 1 378 ? -16.587 8.472 4.894 1.00 41.81 378 PRO A CA 1
ATOM 2986 C C . PRO A 1 378 ? -17.964 8.979 5.359 1.00 41.81 378 PRO A C 1
ATOM 2988 O O . PRO A 1 378 ? -18.168 10.179 5.496 1.00 41.81 378 PRO A O 1
ATOM 2991 N N . ILE A 1 379 ? -18.896 8.065 5.650 1.00 41.06 379 ILE A N 1
ATOM 2992 C CA . ILE A 1 379 ? -20.261 8.357 6.113 1.00 41.06 379 ILE A CA 1
ATOM 2993 C C . ILE A 1 379 ? -20.280 8.922 7.546 1.00 41.06 379 ILE A C 1
ATOM 2995 O O . ILE A 1 379 ? -21.214 9.627 7.922 1.00 41.06 379 ILE A O 1
ATOM 2999 N N . MET A 1 380 ? -19.260 8.643 8.361 1.00 44.66 380 MET A N 1
ATOM 3000 C CA . MET A 1 380 ? -19.199 9.130 9.738 1.00 44.66 380 MET A CA 1
ATOM 3001 C C . MET A 1 380 ? -18.205 10.298 9.822 1.00 44.66 380 MET A C 1
ATOM 3003 O O . MET A 1 380 ? -17.009 10.109 10.032 1.00 44.66 380 MET A O 1
ATOM 3007 N N . GLY A 1 381 ? -18.711 11.513 9.582 1.00 46.03 381 GLY A N 1
ATOM 3008 C CA . GLY A 1 381 ? -17.933 12.757 9.650 1.00 46.03 381 GLY A CA 1
ATOM 3009 C C . GLY A 1 381 ? -17.267 12.986 11.012 1.00 46.03 381 GLY A C 1
ATOM 3010 O O . GLY A 1 381 ? -17.733 12.437 12.003 1.00 46.03 381 GLY A O 1
ATOM 3011 N N . ASP A 1 382 ? -16.179 13.769 11.038 1.00 47.97 382 ASP A N 1
ATOM 3012 C CA . ASP A 1 382 ? -15.414 14.274 12.201 1.00 47.97 382 ASP A CA 1
ATOM 3013 C C . ASP A 1 382 ? -15.558 13.503 13.523 1.00 47.97 382 ASP A C 1
ATOM 3015 O O . ASP A 1 382 ? -15.794 14.061 14.599 1.00 47.97 382 ASP A O 1
ATOM 3019 N N . ILE A 1 383 ? -15.386 12.183 13.467 1.00 57.38 383 ILE A N 1
ATOM 3020 C CA . ILE A 1 383 ? -15.334 11.386 14.682 1.00 57.38 383 ILE A CA 1
ATOM 3021 C C . ILE A 1 383 ? -14.024 11.693 15.398 1.00 57.38 383 ILE A C 1
ATOM 3023 O O . ILE A 1 383 ? -12.942 11.722 14.806 1.00 57.38 383 ILE A O 1
ATOM 3027 N N . LEU A 1 384 ? -14.137 11.869 16.712 1.00 73.12 384 LEU A N 1
ATOM 3028 C CA . LEU A 1 384 ? -13.014 12.050 17.617 1.00 73.12 384 LEU A CA 1
ATOM 3029 C C . LEU A 1 384 ? -11.964 10.945 17.480 1.00 73.12 384 LEU A C 1
ATOM 3031 O O . LEU A 1 384 ? -12.257 9.762 17.300 1.00 73.12 384 LEU A O 1
ATOM 3035 N N . SER A 1 385 ? -10.714 11.354 17.640 1.00 83.75 385 SER A N 1
ATOM 3036 C CA . SER A 1 385 ? -9.592 10.443 17.834 1.00 83.75 385 SER A CA 1
ATOM 3037 C C . SER A 1 385 ? -9.411 10.142 19.324 1.00 83.75 385 SER A C 1
ATOM 3039 O O . SER A 1 385 ? -9.718 10.979 20.175 1.00 83.75 385 SER A O 1
ATOM 3041 N N . ALA A 1 386 ? -8.903 8.956 19.632 1.00 88.94 386 ALA A N 1
ATOM 3042 C CA . ALA A 1 386 ? -8.321 8.627 20.924 1.00 88.94 386 ALA A CA 1
ATOM 3043 C C . ALA A 1 386 ? -6.795 8.748 20.832 1.00 88.94 386 ALA A C 1
ATOM 3045 O O . ALA A 1 386 ? -6.208 8.389 19.808 1.00 88.94 386 ALA A O 1
ATOM 3046 N N . ASP A 1 387 ? -6.176 9.256 21.893 1.00 92.25 387 ASP A N 1
ATOM 3047 C CA . ASP A 1 387 ? -4.726 9.248 22.057 1.00 92.25 387 ASP A CA 1
ATOM 3048 C C . ASP A 1 387 ? -4.284 7.820 22.434 1.00 92.25 387 ASP A C 1
ATOM 3050 O O . ASP A 1 387 ? -4.962 7.149 23.216 1.00 92.25 387 ASP A O 1
ATOM 3054 N N . VAL A 1 388 ? -3.173 7.352 21.868 1.00 93.50 388 VAL A N 1
ATOM 3055 C CA . VAL A 1 388 ? -2.569 6.040 22.139 1.00 93.50 388 VAL A CA 1
ATOM 3056 C C . VAL A 1 388 ? -1.235 6.265 22.843 1.00 93.50 388 VAL A C 1
ATOM 3058 O O . VAL A 1 388 ? -0.315 6.810 22.238 1.00 93.50 388 VAL A O 1
ATOM 3061 N N . GLU A 1 389 ? -1.111 5.815 24.090 1.00 92.44 389 GLU A N 1
ATOM 3062 C CA . GLU A 1 389 ? 0.117 5.939 24.886 1.00 92.44 389 GLU A CA 1
ATOM 3063 C C . GLU A 1 389 ? 0.439 4.591 25.539 1.00 92.44 389 GLU A C 1
ATOM 3065 O O . GLU A 1 389 ? -0.360 4.053 26.300 1.00 92.44 389 GLU A O 1
ATOM 3070 N N . ASP A 1 390 ? 1.568 3.984 25.161 1.00 89.25 390 ASP A N 1
ATOM 3071 C CA . ASP A 1 390 ? 2.040 2.680 25.662 1.00 89.25 390 ASP A CA 1
ATOM 3072 C C . ASP A 1 390 ? 1.005 1.536 25.641 1.00 89.25 390 ASP A C 1
ATOM 3074 O O . ASP A 1 390 ? 1.064 0.589 26.426 1.00 89.25 390 ASP A O 1
ATOM 3078 N N . GLY A 1 391 ? 0.071 1.580 24.686 1.00 92.50 391 GLY A N 1
ATOM 3079 C CA . GLY A 1 391 ? -1.000 0.590 24.539 1.00 92.50 391 GLY A CA 1
ATOM 3080 C C . GLY A 1 391 ? -2.262 0.896 25.329 1.00 92.50 391 GLY A C 1
ATOM 3081 O O . GLY A 1 391 ? -3.188 0.086 25.323 1.00 92.50 391 GLY A O 1
ATOM 3082 N N . VAL A 1 392 ? -2.321 2.049 25.981 1.00 94.62 392 VAL A N 1
ATOM 3083 C CA . VAL A 1 392 ? -3.497 2.577 26.661 1.00 94.62 392 VAL A CA 1
ATOM 3084 C C . VAL A 1 392 ? -4.166 3.613 25.763 1.00 94.62 392 VAL A C 1
ATOM 3086 O O . VAL A 1 392 ? -3.503 4.440 25.137 1.00 94.62 392 VAL A O 1
ATOM 3089 N N . LEU A 1 393 ? -5.493 3.551 25.672 1.00 93.75 393 LEU A N 1
ATOM 3090 C CA . LEU A 1 393 ? -6.287 4.505 24.908 1.00 93.75 393 LEU A CA 1
ATOM 3091 C C . LEU A 1 393 ? -6.877 5.570 25.820 1.00 93.75 393 LEU A C 1
ATOM 3093 O O . LEU A 1 393 ? -7.566 5.262 26.792 1.00 93.75 393 LEU A O 1
ATOM 3097 N N . HIS A 1 394 ? -6.694 6.828 25.438 1.00 92.88 394 HIS A N 1
ATOM 3098 C CA . HIS A 1 394 ? -7.295 7.971 26.105 1.00 92.88 394 HIS A CA 1
ATOM 3099 C C . HIS A 1 394 ? -8.209 8.708 25.137 1.00 92.88 394 HIS A C 1
ATOM 3101 O O . HIS A 1 394 ? -7.767 9.380 24.210 1.00 92.88 394 HIS A O 1
ATOM 3107 N N . GLY A 1 395 ? -9.512 8.637 25.362 1.00 89.62 395 GLY A N 1
ATOM 3108 C CA . GLY A 1 395 ? -10.486 9.242 24.456 1.00 89.62 395 GLY A CA 1
ATOM 3109 C C . GLY A 1 395 ? -11.760 9.637 25.173 1.00 89.62 395 GLY A C 1
ATOM 3110 O O . GLY A 1 395 ? -11.893 9.447 26.381 1.00 89.62 395 GLY A O 1
ATOM 3111 N N . ARG A 1 396 ? -12.697 10.220 24.426 1.00 87.94 396 ARG A N 1
ATOM 3112 C CA . ARG A 1 396 ? -14.005 10.613 24.951 1.00 87.94 396 ARG A CA 1
ATOM 3113 C C . ARG A 1 396 ? -15.101 9.765 24.332 1.00 87.94 396 ARG A C 1
ATOM 3115 O O . ARG A 1 396 ? -15.219 9.700 23.110 1.00 87.94 396 ARG A O 1
ATOM 3122 N N . TRP A 1 397 ? -15.939 9.188 25.184 1.00 87.75 397 TRP A N 1
ATOM 3123 C CA . TRP A 1 397 ? -17.078 8.380 24.764 1.00 87.75 397 TRP A CA 1
ATOM 3124 C C . TRP A 1 397 ? -18.310 8.705 25.584 1.00 87.75 397 TRP A C 1
ATOM 3126 O O . TRP A 1 397 ? -18.244 9.211 26.703 1.00 87.75 397 TRP A O 1
ATOM 3136 N N . ILE A 1 398 ? -19.449 8.356 25.010 1.00 87.94 398 ILE A N 1
ATOM 3137 C CA . ILE A 1 398 ? -20.704 8.267 25.735 1.00 87.94 398 ILE A CA 1
ATOM 3138 C C . ILE A 1 398 ? -20.719 6.909 26.425 1.00 87.94 398 ILE A C 1
ATOM 3140 O O . ILE A 1 398 ? -20.664 5.880 25.751 1.00 87.94 398 ILE A O 1
ATOM 3144 N N . VAL A 1 399 ? -20.809 6.922 27.751 1.00 90.88 399 VAL A N 1
ATOM 3145 C CA . VAL A 1 399 ? -20.817 5.713 28.578 1.00 90.88 399 VAL A CA 1
ATOM 3146 C C . VAL A 1 399 ? -22.261 5.352 28.913 1.00 90.88 399 VAL A C 1
ATOM 3148 O O . VAL A 1 399 ? -23.007 6.173 29.447 1.00 90.88 399 VAL A O 1
ATOM 3151 N N . LEU A 1 400 ? -22.671 4.128 28.587 1.00 90.38 400 LEU A N 1
ATOM 3152 C CA . LEU A 1 400 ? -24.023 3.626 28.826 1.00 90.38 400 LEU A CA 1
ATOM 3153 C C . LEU A 1 400 ? -23.949 2.379 29.700 1.00 90.38 400 LEU A C 1
ATOM 3155 O O . LEU A 1 400 ? -23.336 1.388 29.313 1.00 90.38 400 LEU A O 1
ATOM 3159 N N . LYS A 1 401 ? -24.595 2.400 30.864 1.00 89.94 401 LYS A N 1
ATOM 3160 C CA . LYS A 1 401 ? -24.639 1.227 31.740 1.00 89.94 401 LYS A CA 1
ATOM 3161 C C . LYS A 1 401 ? -25.506 0.117 31.149 1.00 89.94 401 LYS A C 1
ATOM 3163 O O . LYS A 1 401 ? -26.612 0.389 30.663 1.00 89.94 401 LYS A O 1
ATOM 3168 N N . LEU A 1 402 ? -25.023 -1.123 31.211 1.00 89.88 402 LEU A N 1
ATOM 3169 C CA . LEU A 1 402 ? -25.848 -2.291 30.922 1.00 89.88 402 LEU A CA 1
ATOM 3170 C C . LEU A 1 402 ? -26.735 -2.619 32.127 1.00 89.88 402 LEU A C 1
ATOM 3172 O O . LEU A 1 402 ? -26.320 -2.540 33.279 1.00 89.88 402 LEU A O 1
ATOM 3176 N N . LYS A 1 403 ? -27.986 -2.973 31.853 1.00 88.81 403 LYS A N 1
ATOM 3177 C CA . LYS A 1 403 ? -28.988 -3.414 32.820 1.00 88.81 403 LYS A CA 1
ATOM 3178 C C . LYS A 1 403 ? -29.274 -4.896 32.603 1.00 88.81 403 LYS A C 1
ATOM 3180 O O . LYS A 1 403 ? -29.165 -5.435 31.498 1.00 88.81 403 LYS A O 1
ATOM 3185 N N . LYS A 1 404 ? -29.712 -5.564 33.668 1.00 87.06 404 LYS A N 1
ATOM 3186 C CA . LYS A 1 404 ? -30.148 -6.961 33.604 1.00 87.06 404 LYS A CA 1
ATOM 3187 C C . LYS A 1 404 ? -31.248 -7.134 32.551 1.00 87.06 404 LYS A C 1
ATOM 3189 O O . LYS A 1 404 ? -32.261 -6.444 32.588 1.00 87.06 404 LYS A O 1
ATOM 3194 N N . GLY A 1 405 ? -31.041 -8.072 31.628 1.00 84.94 405 GLY A N 1
ATOM 3195 C CA . GLY A 1 405 ? -31.960 -8.360 30.521 1.00 84.94 405 GLY A CA 1
ATOM 3196 C C . GLY A 1 405 ? -31.586 -7.713 29.184 1.00 84.94 405 GLY A C 1
ATOM 3197 O O . GLY A 1 405 ? -32.053 -8.197 28.153 1.00 84.94 405 GLY A O 1
ATOM 3198 N N . ASP A 1 406 ? -30.696 -6.714 29.169 1.00 86.62 406 ASP A N 1
ATOM 3199 C CA . ASP A 1 406 ? -30.277 -6.045 27.929 1.00 86.62 406 ASP A CA 1
ATOM 3200 C C . ASP A 1 406 ? -29.543 -6.955 26.956 1.00 86.62 406 ASP A C 1
ATOM 3202 O O . ASP A 1 406 ? -29.603 -6.718 25.752 1.00 86.62 406 ASP A O 1
ATOM 3206 N N . GLY A 1 407 ? -28.872 -8.000 27.450 1.00 85.44 407 GLY A N 1
ATOM 3207 C CA . GLY A 1 407 ? -28.080 -8.907 26.620 1.00 85.44 407 GLY A CA 1
ATOM 3208 C C . GLY A 1 407 ? -28.840 -9.480 25.420 1.00 85.44 407 GLY A C 1
ATOM 3209 O O . GLY A 1 407 ? -28.237 -9.727 24.383 1.00 85.44 407 GLY A O 1
ATOM 3210 N N . LYS A 1 408 ? -30.173 -9.596 25.507 1.00 87.69 408 LYS A N 1
ATOM 3211 C CA . LYS A 1 408 ? -31.041 -10.065 24.411 1.00 87.69 408 LYS A CA 1
ATOM 3212 C C . LYS A 1 408 ? -31.095 -9.114 23.208 1.00 87.69 408 LYS A C 1
ATOM 3214 O O . LYS A 1 408 ? -31.447 -9.544 22.115 1.00 87.69 408 LYS A O 1
ATOM 3219 N N . ASN A 1 409 ? -30.753 -7.841 23.401 1.00 88.94 40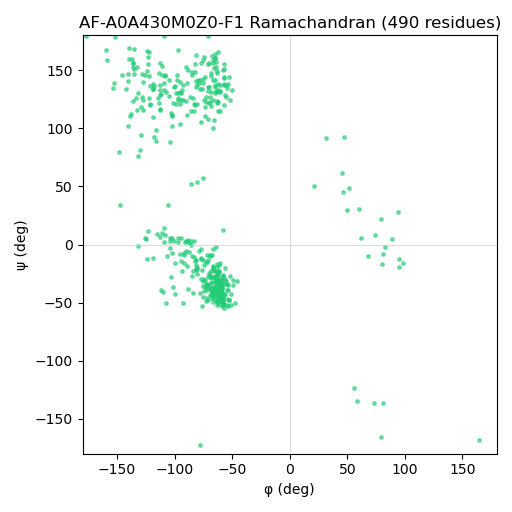9 ASN A N 1
ATOM 3220 C CA . ASN A 1 409 ? -30.790 -6.807 22.365 1.00 88.94 409 ASN A CA 1
ATOM 3221 C C . ASN A 1 409 ? -29.467 -6.689 21.595 1.00 88.94 409 ASN A C 1
ATOM 3223 O O . ASN A 1 409 ? -29.391 -5.928 20.627 1.00 88.94 409 ASN A O 1
ATOM 3227 N N . PHE A 1 410 ? -28.434 -7.423 22.021 1.00 91.56 410 PHE A N 1
ATOM 3228 C CA . PHE A 1 410 ? -27.079 -7.315 21.499 1.00 91.56 410 PHE A CA 1
ATOM 3229 C C . PHE A 1 410 ? -26.570 -8.643 20.951 1.00 91.56 410 PHE A C 1
ATOM 3231 O O . PHE A 1 410 ? -26.845 -9.718 21.475 1.00 91.56 410 PHE A O 1
ATOM 3238 N N . THR A 1 411 ? -25.778 -8.556 19.889 1.00 93.12 411 THR A N 1
ATOM 3239 C CA . THR A 1 411 ? -25.065 -9.686 19.299 1.00 93.12 411 THR A CA 1
ATOM 3240 C C . THR A 1 411 ? -23.568 -9.377 19.300 1.00 93.12 411 THR A C 1
ATOM 3242 O O . THR A 1 411 ? -23.187 -8.312 18.797 1.00 93.12 411 THR A O 1
ATOM 3245 N N . PRO A 1 412 ? -22.711 -10.256 19.857 1.00 93.94 412 PRO A N 1
ATOM 3246 C CA . PRO A 1 412 ? -21.263 -10.105 19.767 1.00 93.94 412 PRO A CA 1
ATOM 3247 C C . PRO A 1 412 ? -20.786 -9.978 18.318 1.00 93.94 412 PRO A C 1
ATOM 3249 O O . PRO A 1 412 ? -21.214 -10.734 17.449 1.00 93.94 412 PRO A O 1
ATOM 3252 N N . LEU A 1 413 ? -19.890 -9.026 18.069 1.00 91.56 413 LEU A N 1
ATOM 3253 C CA . LEU A 1 413 ? -19.140 -8.912 16.824 1.00 91.56 413 LEU A CA 1
ATOM 3254 C C . LEU A 1 413 ? -17.789 -9.606 17.035 1.00 91.56 413 LEU A C 1
ATOM 3256 O O . LEU A 1 413 ? -16.920 -9.065 17.718 1.00 91.56 413 LEU A O 1
ATOM 3260 N N . ALA A 1 414 ? -17.639 -10.815 16.497 1.00 91.50 414 ALA A N 1
ATOM 3261 C CA . ALA A 1 414 ? -16.489 -11.673 16.761 1.00 91.50 414 ALA A CA 1
ATOM 3262 C C . ALA A 1 414 ? -16.207 -12.627 15.592 1.00 91.50 414 ALA A C 1
ATOM 3264 O O . ALA A 1 414 ? -17.132 -13.229 15.052 1.00 91.50 414 ALA A O 1
ATOM 3265 N N . SER A 1 415 ? -14.927 -12.817 15.264 1.00 90.88 415 SER A N 1
ATOM 3266 C CA . SER A 1 415 ? -14.454 -13.813 14.294 1.00 90.88 415 SER A CA 1
ATOM 3267 C C . SER A 1 415 ? -14.084 -15.157 14.936 1.00 90.88 415 SER A C 1
ATOM 3269 O O . SER A 1 415 ? -13.802 -16.121 14.229 1.00 90.88 415 SER A O 1
ATOM 3271 N N . HIS A 1 416 ? -14.081 -15.238 16.272 1.00 94.12 416 HIS A N 1
ATOM 3272 C CA . HIS A 1 416 ? -13.686 -16.428 17.026 1.00 94.12 416 HIS A CA 1
ATOM 3273 C C . HIS A 1 416 ? -14.587 -16.657 18.251 1.00 94.12 416 HIS A C 1
ATOM 3275 O O . HIS A 1 416 ? -14.903 -15.717 18.986 1.00 94.12 416 HIS A O 1
ATOM 3281 N N . GLU A 1 417 ? -14.923 -17.921 18.534 1.00 94.06 417 GLU A N 1
ATOM 3282 C CA . GLU A 1 417 ? -15.825 -18.342 19.626 1.00 94.06 417 GLU A CA 1
ATOM 3283 C C . GLU A 1 417 ? -15.395 -17.850 21.014 1.00 94.06 417 GLU A C 1
ATOM 3285 O O . GLU A 1 417 ? -16.220 -17.548 21.872 1.00 94.06 417 GLU A O 1
ATOM 3290 N N . PHE A 1 418 ? -14.089 -17.691 21.233 1.00 93.12 418 PHE A N 1
ATOM 3291 C CA . PHE A 1 418 ? -13.557 -17.104 22.467 1.00 93.12 418 PHE A CA 1
ATOM 3292 C C . PHE A 1 418 ? -14.129 -15.707 22.758 1.00 93.12 418 PHE A C 1
ATOM 3294 O O . PHE A 1 418 ? -14.473 -15.408 23.901 1.00 93.12 418 PHE A O 1
ATOM 3301 N N . LEU A 1 419 ? -14.250 -14.850 21.740 1.00 93.06 419 LEU A N 1
ATOM 3302 C CA . LEU A 1 419 ? -14.821 -13.511 21.900 1.00 93.06 419 LEU A CA 1
ATOM 3303 C C . LEU A 1 419 ? -16.335 -13.561 22.076 1.00 93.06 419 LEU A C 1
ATOM 3305 O O . LEU A 1 419 ? -16.867 -12.807 22.890 1.00 93.06 419 LEU A O 1
ATOM 3309 N N . VAL A 1 420 ? -17.010 -14.478 21.375 1.00 94.88 420 VAL A N 1
ATOM 3310 C CA . VAL A 1 420 ? -18.448 -14.724 21.549 1.00 94.88 420 VAL A CA 1
ATOM 3311 C C . VAL A 1 420 ? -18.728 -15.091 23.005 1.00 94.88 420 VAL A C 1
ATOM 3313 O O . VAL A 1 420 ? -19.484 -14.395 23.677 1.00 94.88 420 VAL A O 1
ATOM 3316 N N . ALA A 1 421 ? -18.046 -16.107 23.540 1.00 94.50 421 ALA A N 1
ATOM 3317 C CA . ALA A 1 421 ? -18.208 -16.547 24.923 1.00 94.50 421 ALA A CA 1
ATOM 3318 C C . ALA A 1 421 ? -17.910 -15.426 25.935 1.00 94.50 421 ALA A C 1
ATOM 3320 O O . ALA A 1 421 ? -18.656 -15.238 26.901 1.00 94.50 421 ALA A O 1
ATOM 3321 N N . ARG A 1 422 ? -16.844 -14.650 25.700 1.00 93.75 422 ARG A N 1
ATOM 3322 C CA . ARG A 1 422 ? -16.437 -13.532 26.562 1.00 93.75 422 ARG A CA 1
ATOM 3323 C C . ARG A 1 422 ? -17.491 -12.423 26.602 1.00 93.75 422 ARG A C 1
ATOM 3325 O O . ARG A 1 422 ? -17.874 -11.988 27.688 1.00 93.75 422 ARG A O 1
A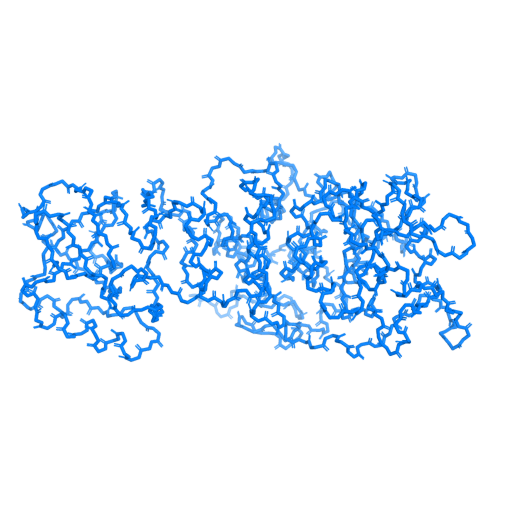TOM 3332 N N . ALA A 1 423 ? -17.983 -11.998 25.440 1.00 94.50 423 ALA A N 1
ATOM 3333 C CA . ALA A 1 423 ? -19.002 -10.960 25.329 1.00 94.50 423 ALA A CA 1
ATOM 3334 C C . ALA A 1 423 ? -20.358 -11.440 25.862 1.00 94.50 423 ALA A C 1
ATOM 3336 O O . ALA A 1 423 ? -21.000 -10.727 26.628 1.00 94.50 423 ALA A O 1
ATOM 3337 N N . THR A 1 424 ? -20.774 -12.668 25.544 1.00 94.31 424 THR A N 1
ATOM 3338 C CA . THR A 1 424 ? -22.029 -13.250 26.044 1.00 94.31 424 THR A CA 1
ATOM 3339 C C . THR A 1 424 ? -22.041 -13.354 27.566 1.00 94.31 424 THR A C 1
ATOM 3341 O O . THR A 1 424 ? -23.060 -13.059 28.188 1.00 94.31 424 THR A O 1
ATOM 3344 N N . ARG A 1 425 ? -20.912 -13.705 28.195 1.00 93.31 425 ARG A N 1
ATOM 3345 C CA . ARG A 1 425 ? -20.799 -13.697 29.660 1.00 93.31 425 ARG A CA 1
ATOM 3346 C C . ARG A 1 425 ? -21.050 -12.304 30.240 1.00 93.31 425 ARG A C 1
ATOM 3348 O O . ARG A 1 425 ? -21.841 -12.179 31.166 1.00 93.31 425 ARG A O 1
ATOM 3355 N N . ALA A 1 426 ? -20.419 -11.278 29.674 1.00 93.31 426 ALA A N 1
ATOM 3356 C CA . ALA A 1 426 ? -20.594 -9.890 30.097 1.00 93.31 426 ALA A CA 1
ATOM 3357 C C . ALA A 1 426 ? -22.027 -9.366 29.869 1.00 93.31 426 ALA A C 1
ATOM 3359 O O . ALA A 1 426 ? -22.565 -8.640 30.698 1.00 93.31 426 ALA A O 1
ATOM 3360 N N . LEU A 1 427 ? -22.678 -9.773 28.776 1.00 93.31 427 LEU A N 1
ATOM 3361 C CA . LEU A 1 427 ? -24.069 -9.410 28.481 1.00 93.31 427 LEU A CA 1
ATOM 3362 C C . LEU A 1 427 ? -25.089 -10.096 29.409 1.00 93.31 427 LEU A C 1
ATOM 3364 O O . LEU A 1 427 ? -26.174 -9.555 29.630 1.00 93.31 427 LEU A O 1
ATOM 3368 N N . ASN A 1 428 ? -24.760 -11.278 29.939 1.00 91.12 428 ASN A N 1
ATOM 3369 C CA . ASN A 1 428 ? -25.619 -12.028 30.859 1.00 91.12 428 ASN A CA 1
ATOM 3370 C C . ASN A 1 428 ? -25.476 -11.586 32.325 1.00 91.12 428 ASN A C 1
ATOM 3372 O O . ASN A 1 428 ? -26.408 -11.792 33.103 1.00 91.12 428 ASN A O 1
ATOM 3376 N N . ASP A 1 429 ? -24.345 -10.979 32.688 1.00 89.19 429 ASP A N 1
ATOM 3377 C CA . ASP A 1 429 ? -24.016 -10.543 34.049 1.00 89.19 429 ASP A CA 1
ATOM 3378 C C . ASP A 1 429 ? -23.505 -9.085 34.049 1.00 89.19 429 ASP A C 1
ATOM 3380 O O . ASP A 1 429 ? -22.296 -8.854 34.085 1.00 89.19 429 ASP A O 1
ATOM 3384 N N . PRO A 1 430 ? -24.403 -8.089 33.903 1.00 85.94 430 PRO A N 1
ATOM 3385 C CA . PRO A 1 430 ? -24.039 -6.746 33.450 1.00 85.94 430 PRO A CA 1
ATOM 3386 C C . PRO A 1 430 ? -23.594 -5.768 34.547 1.00 85.94 430 PRO A C 1
ATOM 3388 O O . PRO A 1 430 ? -23.315 -4.619 34.213 1.00 85.94 430 PRO A O 1
ATOM 3391 N N . ASP A 1 431 ? -23.540 -6.169 35.820 1.00 84.12 431 ASP A N 1
ATOM 3392 C CA . ASP A 1 431 ? -23.450 -5.235 36.959 1.00 84.12 431 ASP A CA 1
ATOM 3393 C C . ASP A 1 431 ? -22.251 -4.262 36.877 1.00 84.12 431 ASP A C 1
ATOM 3395 O O . ASP A 1 431 ? -22.392 -3.084 37.222 1.00 84.12 431 ASP A O 1
ATOM 3399 N N . ASP A 1 432 ? -21.122 -4.719 36.317 1.00 87.44 432 ASP A N 1
ATOM 3400 C CA . ASP A 1 432 ? -19.892 -3.934 36.108 1.00 87.44 432 ASP A CA 1
ATOM 3401 C C . ASP A 1 432 ? -19.614 -3.572 34.631 1.00 87.44 432 ASP A C 1
ATOM 3403 O O . ASP A 1 432 ? -18.522 -3.087 34.302 1.00 87.44 432 ASP A O 1
ATOM 3407 N N . TYR A 1 433 ? -20.549 -3.840 33.714 1.00 94.56 433 TYR A N 1
ATOM 3408 C CA . TYR A 1 433 ? -20.327 -3.690 32.274 1.00 94.56 433 TYR A CA 1
ATOM 3409 C C . TYR A 1 433 ? -21.071 -2.500 31.670 1.00 94.56 433 TYR A C 1
ATOM 3411 O O . TYR A 1 433 ? -22.194 -2.141 32.034 1.00 94.56 433 TYR A O 1
ATOM 3419 N N . TYR A 1 434 ? -20.421 -1.891 30.686 1.00 94.38 434 TYR A N 1
ATOM 3420 C CA . TYR A 1 434 ? -20.872 -0.676 30.029 1.00 94.38 434 TYR A CA 1
ATOM 3421 C C . TYR A 1 434 ? -20.692 -0.797 28.515 1.00 94.38 434 TYR A C 1
ATOM 3423 O O . TYR A 1 434 ? -19.862 -1.560 28.018 1.00 94.38 434 TYR A O 1
ATOM 3431 N N . LEU A 1 435 ? -21.475 -0.014 27.780 1.00 93.25 435 LEU A N 1
ATOM 3432 C CA . LEU A 1 435 ? -21.319 0.204 26.351 1.00 93.25 435 LEU A CA 1
ATOM 3433 C C . LEU A 1 435 ? -20.708 1.584 26.127 1.00 93.25 435 LEU A C 1
ATOM 3435 O O . LEU A 1 435 ? -21.236 2.584 26.622 1.00 93.25 435 LEU A O 1
ATOM 3439 N N . LEU A 1 436 ? -19.626 1.646 25.355 1.00 91.62 436 LEU A N 1
ATOM 3440 C CA . LEU A 1 436 ? -19.069 2.906 24.876 1.00 91.62 436 LEU A CA 1
ATOM 3441 C C . LEU A 1 436 ? -19.577 3.183 23.465 1.00 91.62 436 LEU A C 1
ATOM 3443 O O . LEU A 1 436 ? -19.429 2.364 22.553 1.00 91.62 436 LEU A O 1
ATOM 3447 N N . ASN A 1 437 ? -20.164 4.364 23.295 1.00 87.12 437 ASN A N 1
ATOM 3448 C CA . ASN A 1 437 ? -20.622 4.879 22.013 1.00 87.12 437 ASN A CA 1
ATOM 3449 C C . ASN A 1 437 ? -19.766 6.091 21.598 1.00 87.12 437 ASN A C 1
ATOM 3451 O O . ASN A 1 437 ? -19.561 6.987 22.427 1.00 87.12 437 ASN A O 1
ATOM 3455 N N . PRO A 1 438 ? -19.285 6.159 20.342 1.00 79.94 438 PRO A N 1
ATOM 3456 C CA . PRO A 1 438 ? -18.569 7.323 19.833 1.00 79.94 438 PRO A CA 1
ATOM 3457 C C . PRO A 1 438 ? -19.403 8.600 19.952 1.00 79.94 438 PRO A C 1
ATOM 3459 O O . PRO A 1 438 ? -20.624 8.589 19.772 1.00 79.94 438 PRO A O 1
ATOM 3462 N N . LEU A 1 439 ? -18.745 9.717 20.258 1.00 69.75 439 LEU A N 1
ATOM 3463 C CA . LEU A 1 439 ? -19.390 11.029 20.298 1.00 69.75 439 LEU A CA 1
ATOM 3464 C C . LEU A 1 439 ? -19.915 11.447 18.920 1.00 69.75 439 LEU A C 1
ATOM 3466 O O . LEU A 1 439 ? -19.363 11.062 17.898 1.00 69.75 439 LEU A O 1
ATOM 3470 N N . GLY A 1 440 ? -21.003 12.219 18.900 1.00 63.72 440 GLY A N 1
ATOM 3471 C CA . GLY A 1 440 ? -21.675 12.644 17.662 1.00 63.72 440 GLY A CA 1
ATOM 3472 C C . GLY A 1 440 ? -22.600 11.586 17.054 1.00 63.72 440 GLY A C 1
ATOM 3473 O O . GLY A 1 440 ? -23.501 11.923 16.291 1.00 63.72 440 GLY A O 1
ATOM 3474 N N . ARG A 1 441 ? -22.467 10.318 17.458 1.00 70.88 441 ARG A N 1
ATOM 3475 C CA . ARG A 1 441 ? -23.363 9.254 17.021 1.00 70.88 441 ARG A CA 1
ATOM 3476 C C . ARG A 1 441 ? -24.603 9.171 17.905 1.00 70.88 441 ARG A C 1
ATOM 3478 O O . ARG A 1 441 ? -24.518 8.795 19.077 1.00 70.88 441 ARG A O 1
ATOM 3485 N N . HIS A 1 442 ? -25.761 9.452 17.320 1.00 66.31 442 HIS A N 1
ATOM 3486 C CA . HIS A 1 442 ? -27.050 9.096 17.902 1.00 66.31 442 HIS A CA 1
ATOM 3487 C C . HIS A 1 442 ? -27.431 7.692 17.431 1.00 66.31 442 HIS A C 1
ATOM 3489 O O . HIS A 1 442 ? -27.675 7.520 16.237 1.00 66.31 442 HIS A O 1
ATOM 3495 N N . PRO A 1 443 ? -27.459 6.675 18.311 1.00 63.41 443 PRO A N 1
ATOM 3496 C CA . PRO A 1 443 ? -27.995 5.383 17.921 1.00 63.41 443 PRO A CA 1
ATOM 3497 C C . PRO A 1 443 ? -29.473 5.570 17.566 1.00 63.41 443 PRO A C 1
ATOM 3499 O O . PRO A 1 443 ? -30.279 5.979 18.403 1.00 63.41 443 PRO A O 1
ATOM 3502 N N . THR A 1 444 ? -29.806 5.346 16.297 1.00 58.53 444 THR A N 1
ATOM 3503 C CA . THR A 1 444 ? -31.187 5.250 15.820 1.00 58.53 444 THR A CA 1
ATOM 3504 C C . THR A 1 444 ? -31.802 3.942 16.339 1.00 58.53 444 THR A C 1
ATOM 3506 O O . THR A 1 444 ? -31.139 3.148 17.008 1.00 58.53 444 THR A O 1
ATOM 3509 N N . MET A 1 445 ? -33.072 3.668 16.026 1.00 55.59 445 MET A N 1
ATOM 3510 C CA . MET A 1 445 ? -33.667 2.348 16.295 1.00 55.59 445 MET A CA 1
ATOM 3511 C C . MET A 1 445 ? -33.011 1.196 15.501 1.00 55.59 445 MET A C 1
ATOM 3513 O O . MET A 1 445 ? -33.390 0.039 15.678 1.00 55.59 445 MET A O 1
ATOM 3517 N N . GLU A 1 446 ? -32.029 1.482 14.643 1.00 65.50 446 GLU A N 1
ATOM 3518 C CA . GLU A 1 446 ? -31.268 0.481 13.901 1.00 65.50 446 GLU A CA 1
ATOM 3519 C C . GLU A 1 446 ? -30.125 -0.114 14.733 1.00 65.50 446 GLU A C 1
ATOM 3521 O O . GLU A 1 446 ? -29.589 0.498 15.663 1.00 65.50 446 GLU A O 1
ATOM 3526 N N . LYS A 1 447 ? -29.715 -1.337 14.375 1.00 79.12 447 LYS A N 1
ATOM 3527 C CA . LYS A 1 447 ? -28.598 -2.015 15.036 1.00 79.12 447 LYS A CA 1
ATOM 3528 C C . LYS A 1 447 ? -27.297 -1.241 14.826 1.00 79.12 447 LYS A C 1
ATOM 3530 O O . LYS A 1 447 ? -26.822 -1.068 13.709 1.00 79.12 447 LYS A O 1
ATOM 3535 N N . CYS A 1 448 ? -26.685 -0.850 15.933 1.00 82.31 448 CYS A N 1
ATOM 3536 C CA . CYS A 1 448 ? -25.498 -0.020 15.998 1.00 82.31 448 CYS A CA 1
ATOM 3537 C C . CYS A 1 448 ? -24.335 -0.771 16.677 1.00 82.31 448 CYS A C 1
ATOM 3539 O O . CYS A 1 448 ? -24.579 -1.437 17.683 1.00 82.31 448 CYS A O 1
ATOM 3541 N N . PRO A 1 449 ? -23.075 -0.679 16.190 1.00 88.00 449 PRO A N 1
ATOM 3542 C CA . PRO A 1 449 ? -21.913 -1.153 16.952 1.00 88.00 449 PRO A CA 1
ATOM 3543 C C . PRO A 1 449 ? -21.631 -0.340 18.224 1.00 88.00 449 PRO A C 1
ATOM 3545 O O . PRO A 1 449 ? -21.710 0.884 18.193 1.00 88.00 449 PRO A O 1
ATOM 3548 N N . PHE A 1 450 ? -21.234 -1.015 19.301 1.00 91.38 450 PHE A N 1
ATOM 3549 C CA . PHE A 1 450 ? -20.757 -0.448 20.567 1.00 91.38 450 PHE A CA 1
ATOM 3550 C C . PHE A 1 450 ? -19.512 -1.205 21.044 1.00 91.38 450 PHE A C 1
ATOM 3552 O O . PHE A 1 450 ? -19.367 -2.396 20.751 1.00 91.38 450 PHE A O 1
ATOM 3559 N N . LEU A 1 451 ? -18.641 -0.538 21.809 1.00 93.88 451 LEU A N 1
ATOM 3560 C CA . LEU A 1 451 ? -17.578 -1.231 22.542 1.00 93.88 451 LEU A CA 1
ATOM 3561 C C . LEU A 1 451 ? -18.165 -1.729 23.858 1.00 93.88 451 LEU A C 1
ATOM 3563 O O . LEU A 1 451 ? -18.740 -0.945 24.610 1.00 93.88 451 LEU A O 1
ATOM 3567 N N . LEU A 1 452 ? -18.021 -3.018 24.133 1.00 95.62 452 LEU A N 1
ATOM 3568 C CA . LEU A 1 452 ? -18.372 -3.618 25.410 1.00 95.62 452 LEU A CA 1
ATOM 3569 C C . LEU A 1 452 ? -17.150 -3.557 26.322 1.00 95.62 452 LEU A C 1
ATOM 3571 O O . LEU A 1 452 ? -16.079 -4.057 25.968 1.00 95.62 452 LEU A O 1
ATOM 3575 N N . VAL A 1 453 ? -17.312 -2.949 27.494 1.00 95.94 453 VAL A N 1
ATOM 3576 C CA . VAL A 1 453 ? -16.215 -2.717 28.437 1.00 95.94 453 VAL A CA 1
ATOM 3577 C C . VAL A 1 453 ? -16.626 -3.045 29.868 1.00 95.94 453 VAL A C 1
ATOM 3579 O O . VAL A 1 453 ? -17.809 -3.004 30.204 1.00 95.94 453 VAL A O 1
ATOM 3582 N N . LYS A 1 454 ? -15.646 -3.353 30.719 1.00 95.38 454 LYS A N 1
ATOM 3583 C CA . LYS A 1 454 ? -15.834 -3.538 32.164 1.00 95.38 454 LYS A CA 1
ATOM 3584 C C . LYS A 1 454 ? -15.195 -2.381 32.923 1.00 95.38 454 LYS A C 1
ATOM 3586 O O . LYS A 1 454 ? -14.042 -2.064 32.650 1.00 95.38 454 LYS A O 1
ATOM 3591 N N . LEU A 1 455 ? -15.894 -1.788 33.888 1.00 94.19 455 LEU A N 1
ATOM 3592 C CA . LEU A 1 455 ? -15.302 -0.781 34.774 1.00 94.19 455 LEU A CA 1
ATOM 3593 C C . LEU A 1 455 ? -14.280 -1.441 35.717 1.00 94.19 455 LEU A C 1
ATOM 3595 O O . LEU A 1 455 ? -14.606 -2.416 36.394 1.00 94.19 455 LEU A O 1
ATOM 3599 N N . THR A 1 456 ? -13.050 -0.925 35.756 1.00 93.31 456 THR A N 1
ATOM 3600 C CA . THR A 1 456 ? -11.967 -1.446 36.614 1.00 93.31 456 THR A CA 1
ATOM 3601 C C . THR A 1 456 ? -11.589 -0.477 37.730 1.00 93.31 456 THR A C 1
ATOM 3603 O O . THR A 1 456 ? -11.388 -0.915 38.860 1.00 93.31 456 THR A O 1
ATOM 3606 N N . ASP A 1 457 ? -11.558 0.829 37.450 1.00 91.69 457 ASP A N 1
ATOM 3607 C CA . ASP A 1 457 ? -11.328 1.882 38.446 1.00 91.69 457 ASP A CA 1
ATOM 3608 C C . ASP A 1 457 ? -12.271 3.062 38.186 1.00 91.69 457 ASP A C 1
ATOM 3610 O O . ASP A 1 457 ? -12.144 3.806 37.210 1.00 91.69 457 ASP A O 1
ATOM 3614 N N . ARG A 1 458 ? -13.233 3.258 39.091 1.00 88.44 458 ARG A N 1
ATOM 3615 C CA . ARG A 1 458 ? -14.228 4.330 38.974 1.00 88.44 458 ARG A CA 1
ATOM 3616 C C . ARG A 1 458 ? -13.634 5.725 39.154 1.00 88.44 458 ARG A C 1
ATOM 3618 O O . ARG A 1 458 ? -14.132 6.662 38.538 1.00 88.44 458 ARG A O 1
ATOM 3625 N N . ASN A 1 459 ? -12.595 5.874 39.973 1.00 88.38 459 ASN A N 1
ATOM 3626 C CA . ASN A 1 459 ? -11.993 7.177 40.255 1.00 88.38 459 ASN A CA 1
ATOM 3627 C C . ASN A 1 459 ? -11.150 7.658 39.075 1.00 88.38 459 ASN A C 1
ATOM 3629 O O . ASN A 1 459 ? -11.136 8.848 38.769 1.00 88.38 459 ASN A O 1
ATOM 3633 N N . LYS A 1 460 ? -10.477 6.726 38.394 1.00 89.12 460 LYS A N 1
ATOM 3634 C CA . LYS A 1 460 ? -9.677 7.015 37.196 1.00 89.12 460 LYS A CA 1
ATOM 3635 C C . LYS A 1 460 ? -10.474 6.968 35.895 1.00 89.12 460 LYS A C 1
ATOM 3637 O O . LYS A 1 460 ? -9.923 7.306 34.851 1.00 89.12 460 LYS A O 1
ATOM 3642 N N . LEU A 1 461 ? -11.746 6.559 35.952 1.00 90.88 461 LEU A N 1
ATOM 3643 C CA . LEU A 1 461 ? -12.557 6.239 34.774 1.00 90.88 461 LEU A CA 1
ATOM 3644 C C . LEU A 1 461 ? -11.821 5.249 33.861 1.00 90.88 461 LEU A C 1
ATOM 3646 O O . LEU A 1 461 ? -11.687 5.469 32.658 1.00 90.88 461 LEU A O 1
ATOM 3650 N N . GLU A 1 462 ? -11.305 4.183 34.465 1.00 93.75 462 GLU A N 1
ATOM 3651 C CA . GLU A 1 462 ? -10.591 3.124 33.768 1.00 93.75 462 GLU A CA 1
ATOM 3652 C C . GLU A 1 462 ? -11.542 1.981 33.427 1.00 93.75 462 GLU A C 1
ATOM 3654 O O . GLU A 1 462 ? -12.297 1.485 34.272 1.00 93.75 462 GLU A O 1
ATOM 3659 N N . PHE A 1 463 ? -11.494 1.571 32.166 1.00 94.75 463 PHE A N 1
ATOM 3660 C CA . PHE A 1 463 ? -12.306 0.510 31.611 1.00 94.75 463 PHE A CA 1
ATOM 3661 C C . PHE A 1 463 ? -11.412 -0.505 30.906 1.00 94.75 463 PHE A C 1
ATOM 3663 O O . PHE A 1 463 ? -10.492 -0.137 30.180 1.00 94.75 463 PHE A O 1
ATOM 3670 N N . ARG A 1 464 ? -11.731 -1.786 31.072 1.00 94.94 464 ARG A N 1
ATOM 3671 C CA . ARG A 1 464 ? -11.118 -2.888 30.330 1.00 94.94 464 ARG A CA 1
ATOM 3672 C C . ARG A 1 464 ? -11.947 -3.219 29.099 1.00 94.94 464 ARG A C 1
ATOM 3674 O O . ARG A 1 464 ? -13.160 -3.424 29.212 1.00 94.94 464 ARG A O 1
ATOM 3681 N N . TYR A 1 465 ? -11.294 -3.356 27.954 1.00 95.00 465 TYR A N 1
ATOM 3682 C CA . TYR A 1 465 ? -11.910 -3.837 26.725 1.00 95.00 465 TYR A CA 1
ATOM 3683 C C . TYR A 1 465 ? -12.362 -5.300 26.852 1.00 95.00 465 TYR A C 1
ATOM 3685 O O . TYR A 1 465 ? -11.608 -6.180 27.271 1.00 95.00 465 TYR A O 1
ATOM 3693 N N . ILE A 1 466 ? -13.613 -5.578 26.477 1.00 95.25 466 ILE A N 1
ATOM 3694 C CA . ILE A 1 466 ? -14.164 -6.941 26.439 1.00 95.25 466 ILE A CA 1
ATOM 3695 C C . ILE A 1 466 ? -14.380 -7.398 24.998 1.00 95.25 466 ILE A C 1
ATOM 3697 O O . ILE A 1 466 ? -14.094 -8.550 24.674 1.00 95.25 466 ILE A O 1
ATOM 3701 N N . GLY A 1 467 ? -14.879 -6.517 24.134 1.00 94.19 467 GLY A N 1
ATOM 3702 C CA . GLY A 1 467 ? -15.165 -6.829 22.738 1.00 94.19 467 GLY A CA 1
ATOM 3703 C C . GLY A 1 467 ? -16.060 -5.783 22.089 1.00 94.19 467 GLY A C 1
ATOM 3704 O O . GLY A 1 467 ? -16.335 -4.730 22.664 1.00 94.19 467 GLY A O 1
ATOM 3705 N N . CYS A 1 468 ? -16.576 -6.106 20.907 1.00 94.12 468 CYS A N 1
ATOM 3706 C CA . CYS A 1 468 ? -17.571 -5.296 20.215 1.00 94.12 468 CYS A CA 1
ATOM 3707 C C . CYS A 1 468 ? -18.923 -6.010 20.193 1.00 94.12 468 CYS A C 1
ATOM 3709 O O . CYS A 1 468 ? -18.994 -7.234 20.083 1.00 94.12 468 CYS A O 1
ATOM 3711 N N . VAL A 1 469 ? -20.011 -5.248 20.261 1.00 93.69 469 VAL A N 1
ATOM 3712 C CA . VAL A 1 469 ? -21.378 -5.768 20.124 1.00 93.69 469 VAL A CA 1
ATOM 3713 C C . VAL A 1 469 ? -22.174 -4.908 19.157 1.00 93.69 469 VAL A C 1
ATOM 3715 O O . VAL A 1 469 ? -21.903 -3.721 19.010 1.00 93.69 469 VAL A O 1
ATOM 3718 N N . THR A 1 470 ? -23.174 -5.492 18.506 1.00 91.25 470 THR A N 1
ATOM 3719 C CA . THR A 1 470 ? -24.135 -4.768 17.668 1.00 91.25 470 THR A CA 1
ATOM 3720 C C . THR A 1 470 ? -25.538 -4.939 18.225 1.00 91.25 470 THR A C 1
ATOM 3722 O O . THR A 1 470 ? -25.936 -6.046 18.580 1.00 91.25 470 THR A O 1
ATOM 3725 N N . GLY A 1 471 ? -26.297 -3.854 18.334 1.00 88.62 471 GLY A N 1
ATOM 3726 C CA . GLY A 1 471 ? -27.645 -3.911 18.897 1.00 88.62 471 GLY A CA 1
ATOM 3727 C C . GLY A 1 471 ? -28.362 -2.573 18.866 1.00 88.62 471 GLY A C 1
ATOM 3728 O O . GLY A 1 471 ? -27.810 -1.581 18.395 1.00 88.62 471 GLY A O 1
ATOM 3729 N N . ALA A 1 472 ? -29.599 -2.556 19.349 1.00 82.88 472 ALA A N 1
ATOM 3730 C CA . ALA A 1 472 ? -30.418 -1.350 19.449 1.00 82.88 472 ALA A CA 1
ATOM 3731 C C . ALA A 1 472 ? -30.661 -1.003 20.921 1.00 82.88 472 ALA A C 1
ATOM 3733 O O . ALA A 1 472 ? -30.743 -1.892 21.771 1.00 82.88 472 ALA A O 1
ATOM 3734 N N . LEU A 1 473 ? -30.771 0.291 21.224 1.00 77.75 473 LEU A N 1
ATOM 3735 C CA . LEU A 1 473 ? -30.908 0.766 22.597 1.00 77.75 473 LEU A CA 1
ATOM 3736 C C . LEU A 1 473 ? -31.919 1.919 22.655 1.00 77.75 473 LEU A C 1
ATOM 3738 O O . LEU A 1 473 ? -31.621 3.046 22.269 1.00 77.75 473 LEU A O 1
ATOM 3742 N N . SER A 1 474 ? -33.139 1.612 23.103 1.00 71.00 474 SER A N 1
ATOM 3743 C CA . SER A 1 474 ? -34.300 2.513 23.038 1.00 71.00 474 SER A CA 1
ATOM 3744 C C . SER A 1 474 ? -34.359 3.556 24.161 1.00 71.00 474 SER A C 1
ATOM 3746 O O . SER A 1 474 ? -34.999 4.588 23.993 1.00 71.00 474 SER A O 1
ATOM 3748 N N . ASP A 1 475 ? -33.683 3.332 25.292 1.00 75.56 475 ASP A N 1
ATOM 3749 C CA . ASP A 1 475 ? -33.653 4.219 26.471 1.00 75.56 475 ASP A CA 1
ATOM 3750 C C . ASP A 1 475 ? -32.319 4.983 26.611 1.00 75.56 475 ASP A C 1
ATOM 3752 O O . ASP A 1 475 ? -31.842 5.259 27.712 1.00 75.56 475 ASP A O 1
ATOM 3756 N N . PHE A 1 476 ? -31.693 5.340 25.484 1.00 74.06 476 PHE A N 1
ATOM 3757 C CA . PHE A 1 476 ? -30.345 5.926 25.420 1.00 74.06 476 PHE A CA 1
ATOM 3758 C C . PHE A 1 476 ? -30.125 7.142 26.338 1.00 74.06 476 PHE A C 1
ATOM 3760 O O . PHE A 1 476 ? -29.087 7.232 26.996 1.00 74.06 476 PHE A O 1
ATOM 3767 N N . GLN A 1 477 ? -31.090 8.066 26.415 1.00 72.19 477 GLN A N 1
ATOM 3768 C CA . GLN A 1 477 ? -30.961 9.276 27.241 1.00 72.19 477 GLN A CA 1
ATOM 3769 C C . GLN A 1 477 ? -30.965 8.967 28.744 1.00 72.19 477 GLN A C 1
ATOM 3771 O O . GLN A 1 477 ? -30.190 9.554 29.497 1.00 72.19 477 GLN A O 1
ATOM 3776 N N . ASP A 1 478 ? -31.773 8.004 29.188 1.00 72.62 478 ASP A N 1
ATOM 3777 C CA . ASP A 1 478 ? -31.883 7.661 30.608 1.00 72.62 478 ASP A CA 1
ATOM 3778 C C . ASP A 1 478 ? -30.630 6.967 31.149 1.00 72.62 478 ASP A C 1
ATOM 3780 O O . ASP A 1 478 ? -30.310 7.080 32.333 1.00 72.62 478 ASP A O 1
ATOM 3784 N N . ARG A 1 479 ? -29.878 6.284 30.283 1.00 74.50 479 ARG A N 1
ATOM 3785 C CA . ARG A 1 479 ? -28.672 5.538 30.673 1.00 74.50 479 ARG A CA 1
ATOM 3786 C C . ARG A 1 479 ? -27.425 6.389 30.849 1.00 74.50 479 ARG A C 1
ATOM 3788 O O . ARG A 1 479 ? -26.496 5.957 31.525 1.00 74.50 479 ARG A O 1
ATOM 3795 N N . ARG A 1 480 ? -27.407 7.596 30.284 1.00 75.31 480 ARG A N 1
ATOM 3796 C CA . ARG A 1 480 ? -26.287 8.543 30.409 1.00 75.31 480 ARG A CA 1
ATOM 3797 C C . ARG A 1 480 ? -26.166 9.174 31.797 1.00 75.31 480 ARG A C 1
ATOM 3799 O O . ARG A 1 480 ? -25.194 9.871 32.060 1.00 75.31 480 ARG A O 1
ATOM 3806 N N . ARG A 1 481 ? -27.143 8.966 32.684 1.00 70.50 481 ARG A N 1
ATOM 3807 C CA . ARG A 1 481 ? -27.225 9.669 33.975 1.00 70.50 481 ARG A CA 1
ATOM 3808 C C . ARG A 1 481 ? -26.050 9.380 34.915 1.00 70.50 481 ARG A C 1
ATOM 3810 O O . ARG A 1 481 ? -25.696 10.254 35.694 1.00 70.50 481 ARG A O 1
ATOM 3817 N N . GLU A 1 482 ? -25.454 8.186 34.848 1.00 74.06 482 GLU A N 1
ATOM 3818 C CA . GLU A 1 482 ? -24.341 7.804 35.737 1.00 74.06 482 GLU A CA 1
ATOM 3819 C C . GLU A 1 482 ? -23.024 8.514 35.384 1.00 74.06 482 GLU A C 1
ATOM 3821 O O . GLU A 1 482 ? -22.265 8.875 36.279 1.00 74.06 482 GLU A O 1
ATOM 3826 N N . PHE A 1 483 ? -22.786 8.762 34.094 1.00 76.62 483 PHE A N 1
ATOM 3827 C CA .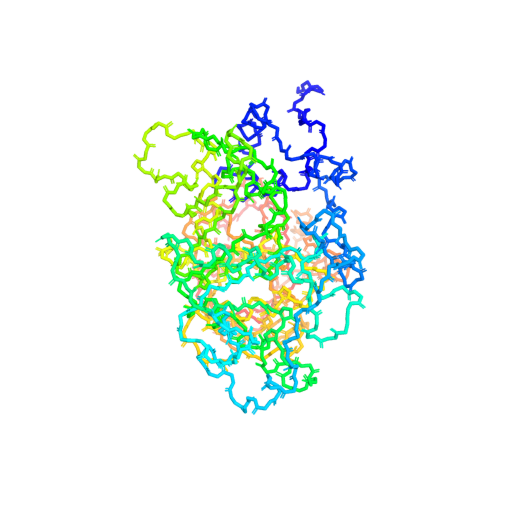 PHE A 1 483 ? -21.628 9.495 33.583 1.00 76.62 483 PHE A CA 1
ATOM 3828 C C . PHE A 1 483 ? -22.117 10.579 32.611 1.00 76.62 483 PHE A C 1
ATOM 3830 O O . PHE A 1 483 ? -22.120 10.361 31.395 1.00 76.62 483 PHE A O 1
ATOM 3837 N N . PRO A 1 484 ? -22.583 11.733 33.125 1.00 67.88 484 PRO A N 1
ATOM 3838 C CA . PRO A 1 484 ? -23.156 12.772 32.283 1.00 67.88 484 PRO A CA 1
ATOM 3839 C C . PRO A 1 484 ? -22.104 13.360 31.334 1.00 67.88 484 PRO A C 1
ATOM 3841 O O . PRO A 1 484 ? -20.947 13.574 31.696 1.00 67.88 484 PRO A O 1
ATOM 3844 N N . GLY A 1 485 ? -22.522 13.653 30.103 1.00 73.44 485 GLY A N 1
ATOM 3845 C CA . GLY A 1 485 ? -21.636 14.159 29.057 1.00 73.44 485 GLY A CA 1
ATOM 3846 C C . GLY A 1 485 ? -20.836 13.046 28.381 1.00 73.44 485 GLY A C 1
ATOM 3847 O O . GLY A 1 485 ? -21.394 12.022 27.986 1.00 73.44 485 GLY A O 1
ATOM 3848 N N . ALA A 1 486 ? -19.544 13.291 28.169 1.00 74.38 486 ALA A N 1
ATOM 3849 C CA . ALA A 1 486 ? -18.652 12.367 27.481 1.00 74.38 486 ALA A CA 1
ATOM 3850 C C . ALA A 1 486 ? -17.223 12.485 28.031 1.00 74.38 486 ALA A C 1
ATOM 3852 O O . ALA A 1 486 ? -16.395 13.223 27.476 1.00 74.38 486 ALA A O 1
ATOM 3853 N N . PRO A 1 487 ? -16.966 11.854 29.189 1.00 77.44 487 PRO A N 1
ATOM 3854 C CA . PRO A 1 487 ? -15.717 12.027 29.912 1.00 77.44 487 PRO A CA 1
ATOM 3855 C C . PRO A 1 487 ? -14.530 11.503 29.105 1.00 77.44 487 PRO A C 1
ATOM 3857 O O . PRO A 1 487 ? -14.673 10.590 28.289 1.00 77.44 487 PRO A O 1
ATOM 3860 N N . LYS A 1 488 ? -13.344 12.073 29.359 1.00 81.81 488 LYS A N 1
ATOM 3861 C CA . LYS A 1 488 ? -12.092 11.457 28.911 1.00 81.81 488 LYS A CA 1
ATOM 3862 C C . LYS A 1 488 ? -11.839 10.252 29.820 1.00 81.81 488 LYS A C 1
ATOM 3864 O O . LYS A 1 488 ? -11.748 10.435 31.030 1.00 81.81 488 LYS A O 1
ATOM 3869 N N . LEU A 1 489 ? -11.792 9.057 29.248 1.00 90.00 489 LEU A N 1
ATOM 3870 C CA . LEU A 1 489 ? -11.619 7.798 29.975 1.00 90.00 489 LEU A CA 1
ATOM 3871 C C . LEU A 1 489 ? -10.399 7.037 29.464 1.00 90.00 489 LEU A C 1
ATOM 3873 O O . LEU A 1 489 ? -9.900 7.313 28.367 1.00 90.00 489 LEU A O 1
ATOM 3877 N N . ILE A 1 490 ? -9.945 6.101 30.291 1.00 90.38 490 ILE A N 1
ATOM 3878 C CA . ILE A 1 490 ? -8.801 5.230 30.038 1.00 90.38 490 ILE A CA 1
ATOM 3879 C C . ILE A 1 490 ? -9.344 3.867 29.613 1.00 90.38 490 ILE A C 1
ATOM 3881 O O . ILE A 1 490 ? -10.109 3.254 30.356 1.00 90.38 490 ILE A O 1
ATOM 3885 N N . LEU A 1 491 ? -8.968 3.405 28.424 1.00 90.25 491 LEU A N 1
ATOM 3886 C CA . LEU A 1 491 ? -9.318 2.081 27.923 1.00 90.25 491 LEU A CA 1
ATOM 3887 C C . LEU A 1 491 ? -8.049 1.232 27.823 1.00 90.25 491 LEU A C 1
ATOM 3889 O O . LEU A 1 491 ? -7.129 1.562 27.068 1.00 90.25 491 LEU A O 1
ATOM 3893 N N . THR A 1 492 ? -8.015 0.156 28.606 1.00 86.69 492 THR A N 1
ATOM 3894 C CA . THR A 1 492 ? -6.967 -0.868 28.579 1.00 86.69 492 THR A CA 1
ATOM 3895 C C . THR A 1 492 ? -7.447 -2.104 27.847 1.00 86.69 492 THR A C 1
ATOM 3897 O O . THR A 1 492 ? -8.620 -2.511 28.023 1.00 86.69 492 THR A O 1
#

pLDDT: mean 87.46, std 10.99, range [33.38, 98.5]

Organism: NCBI:txid1147111

Foldseek 3Di:
DDPPQDPAPQQQALLLLQLLQCLFLNHPVCSNVLSVLSVVFDFFPVSSVQRNPHDNVDRPVQQDDLQQAAADAPDPDPPPFAKAFLDLVCLVVPPDPPAQQLWWFPQDDHTDGDFNAEEEEQEDSNVRNACHPHDQRIHGVRSVVVVVVVCCDPVRVGRTYHYCRRSAHPPPVSNQVCLLCVLVCLLRHSFYEYYFVSFLRAEDDQQLVSLVSCSSTPSLQALVSLSSLQNHPWYWYWHQYPVRDIDIDTCVPRNQDDPPPPPHRPSSNRSSVLSCLSYLPRDDDDQLLLSLLSSCVRHHDSDPLVNLSSSLSVLCVNLVVPSPDGSVDDLQVSLQVSLQSSQKDQPQQLQFAAQWPDCWDARRSPHSHSNRGDRDDSVDPPWDIWGAHNRKTWTWWQKFAQDAPCLVFKAFRHPDVVLRVQVSVCNNPRPFKIWTDTPPDDQDQAWDKTFIWGQDDPVQQEIETRGIMIGGDDCSVVRSVVPPDIDTHMYD

Nearest PDB structures (foldseek):
  6xk2-assembly1_D  TM=2.172E-01  e=5.596E+00  Cryptococcus neoformans H99

Solvent-accessible surface area (backbone atoms only — not comparable to full-atom values): 26808 Å² total; per-residue (Å²): 137,70,100,68,86,74,85,64,69,87,22,58,41,38,25,56,53,55,48,53,22,58,58,22,95,64,17,76,70,34,49,60,56,46,48,58,54,56,73,76,56,76,76,20,69,67,47,31,66,69,21,60,82,29,36,75,87,44,53,71,74,53,66,57,80,42,76,74,34,57,50,48,68,75,53,97,51,64,90,77,53,53,69,43,65,34,65,40,69,62,46,58,65,53,88,65,89,57,84,44,47,47,15,30,26,67,77,67,91,71,58,42,73,49,24,85,46,20,32,20,53,51,66,35,41,78,70,13,71,40,52,26,84,47,61,88,26,36,40,52,36,51,47,54,52,49,54,49,54,55,25,58,31,95,90,62,66,25,52,12,40,31,38,73,68,56,38,50,35,77,52,69,74,55,28,54,57,45,61,64,48,47,54,54,49,31,48,67,21,73,27,32,38,44,49,38,67,47,41,41,61,24,66,59,59,100,74,39,56,57,41,52,49,47,67,66,26,74,49,59,36,29,36,66,52,44,49,41,51,35,36,28,80,39,46,36,37,43,24,12,31,85,87,69,45,82,37,82,38,42,43,80,76,69,40,34,51,61,92,81,49,88,80,60,50,68,55,35,41,40,52,28,51,53,58,42,65,40,36,74,89,66,70,90,86,69,57,69,56,44,47,50,36,63,64,45,64,79,34,39,51,76,43,77,65,53,51,54,41,49,50,40,53,47,46,25,62,76,65,72,50,73,84,68,53,60,77,82,55,52,65,49,52,48,31,51,50,50,47,44,72,61,32,47,41,53,58,69,26,68,71,32,38,65,74,37,69,35,87,62,50,60,28,15,66,37,47,46,45,62,82,60,38,43,57,80,57,85,88,62,68,94,57,60,57,22,40,33,55,86,45,29,36,43,31,55,33,34,46,31,65,48,50,89,74,52,36,81,48,48,43,65,43,51,80,46,68,70,47,37,55,52,36,51,52,45,37,75,57,18,91,57,27,32,36,40,35,62,60,95,65,75,76,52,91,52,76,36,80,30,39,35,30,33,68,76,35,84,90,69,42,28,30,37,44,60,47,23,30,35,27,49,62,92,61,59,78,72,38,27,68,86,48,69,73,52,55,76,32,37,40,29

Sequence (492 aa):
MSENALEIPKGVCLYRFWNLALSTPCGVEELAPLKAMLCQFRLSDRHLERHRHCTVQVCVQNDENTTAVPQRHLCRDPHGCPLISFPPADVNKIASPENGATAWSISSGQPTLGSKRYMAISHVWSDGTGIGSNTPGDVNKCLVDHFKAVAMTQEILCDGIWWDTVSLPMEKGKRVKALNKMHNNYKKAACTLVHDLELAEFTWADDGSPCVALAFSTWFSRGWTALELYMSETVWVIFKGPDGKPILKDLDKDILAHSNDPFAHPTHKQVSDVIRRLRPHSRRDMDTVSLLLEALRFRYTCWTRDRSIIAGLMIDEMLDAINWFDSTWSQTDITKNILTKCGKLKVDALFHDQVPICDSGPWSWCPPLIFHLKGSNPIMGDILSADVEDGVLHGRWIVLKLKKGDGKNFTPLASHEFLVARATRALNDPDDYYLLNPLGRHPTMEKCPFLLVKLTDRNKLEFRYIGCVTGALSDFQDRRREFPGAPKLILT

Mean predicted aligned error: 7.12 Å

Radius of gyration: 25.44 Å; Cα contacts (8 Å, |Δi|>4): 969; chains: 1; bounding box: 65×40×74 Å

Secondary structure (DSSP, 8-state):
--TTTT-PPTTS-HHHHHHHHHHSTTGGGGHHHHHHHHTTS---HHHHHHTTT--SS--GGGS--GGGPPPP--SS-STTPPEEE--HHHHHH-SS--TTTTPEE-SSSS-EE--SSEEEEEE-GGGTTS-TTSPTTEEEHHHHHHHHHHHTSTTT--SEEEEHHHHS--SHHHHHHHHTTTHHHHHHSSEEEEE-HHHHTSBP-TTSHHHHHHHHSHHHHBHHHHHHHHH-SSEEEEEE-TTSSEEEEEIIIIISPPTT-SSS-HHHHHHHHHHHTTSGGG-SSS-HHHHHHHHHTT-B-SSHHHHHHHHHHHHHHHTT-SS---TTS-HHHHHHHHHHHH-EEEGGGG---SPPSSSSSTTTT--SSGGGSPPPPTTSTTPPEEEEETTEEEEEEEEEE--TTGGGGEEEE-SSHHHHHHHHHHHHS-TTEEEEEETT----SS-EEEEEEEEEETTTTEEEEEEEEEE--TTHHHHGGGS-S--EEEE-